Protein AF-A0A833G2L9-F1 (afdb_monomer)

Foldseek 3Di:
DLVDLEDEDDQVCVLQCDPVDPSLVCLLVVCPPRNYYHYDHPFPQLQPVVVLQSVCSSRVVDHSVLVQAQFFDQDPVDRRRTDGDPVCPVVNLLSSLLPDAQDQAVVLQPDDRVLFDWAAEAEAEAADEFPQVCLAADPVRHRDPGNAQQPDPVSQVVRCVRCLVVLLVVVVVVCVVDVQAAEEEEDDDVVNVVSCPVSDPQEAEADDPDDPVVNVVSLVCQLVVVGRYYYYYLVPQLPDGARQPRHQEYEYSEADQCLPSVVSNNCNNGGGNRPDHHYYYHYYYPSCVVVVVNSVVSVVSRVVVSVVSSVVCNVQPSDSVSSVVVLVVLAWDDWDWDDDPPDIDIDTLQLVVLVPAAFQQDQEAEDEQDQACPDFDDSHCLTLNVAPDVVRSLVSCVSRLLSVNRNHHPPHDYHYDYDWDWDACVVVVNNHIDIRPSVVVVVVSNVVSPDDDDDDDDDPDPVVVVVVVVVVADVVNVVD

Solvent-accessible surface area (backbone atoms only — not comparable to full-atom values): 28029 Å² total; per-residue (Å²): 102,84,91,48,71,62,52,72,37,73,65,44,68,72,40,60,58,38,90,81,30,70,62,32,48,50,49,49,69,56,51,62,90,53,85,36,70,46,79,40,66,98,68,81,53,65,84,34,66,65,45,56,32,44,49,32,37,67,63,69,75,43,52,48,71,58,50,42,67,75,35,32,49,85,39,91,88,45,79,81,57,75,42,65,35,83,90,34,45,66,58,50,52,51,55,46,56,71,80,49,85,64,80,88,49,48,52,44,78,76,40,78,48,84,66,57,63,66,51,64,76,46,81,46,80,44,80,38,83,61,89,45,92,73,28,50,56,50,100,85,67,50,73,41,89,54,53,76,59,51,87,45,75,69,48,42,56,50,47,55,61,74,42,39,68,60,37,50,53,51,50,50,57,61,49,63,76,50,80,85,60,28,34,40,41,35,35,90,50,68,70,50,47,54,52,47,55,72,73,36,86,83,51,44,76,50,67,89,89,53,59,65,70,60,45,52,48,55,52,51,34,36,44,71,55,76,36,50,36,39,33,34,30,36,90,70,60,26,60,95,55,70,38,36,85,60,24,41,37,37,37,29,56,55,76,69,90,59,59,68,38,53,55,34,36,52,51,26,33,60,45,69,72,26,90,55,64,30,39,38,40,39,26,40,44,56,54,41,53,66,50,51,53,54,46,53,55,47,49,54,41,36,53,52,50,53,52,50,47,30,50,51,34,59,74,47,52,88,50,64,70,55,47,54,54,53,63,55,69,53,53,74,61,83,73,44,77,50,76,58,99,89,49,75,48,74,50,56,52,67,48,65,53,44,66,72,52,58,68,52,67,37,73,65,48,78,46,70,64,68,65,26,63,77,47,72,92,56,93,34,70,79,32,62,21,70,32,93,39,63,68,53,24,54,59,58,44,62,66,36,52,55,36,56,53,46,24,36,27,89,95,52,54,74,48,73,50,71,62,65,40,81,41,54,14,85,79,72,74,71,76,48,72,45,74,45,63,46,46,60,52,50,52,52,52,46,42,76,63,72,46,82,89,86,80,86,84,86,78,87,70,58,61,67,67,50,49,68,59,52,75,77,54,54,72,78,60,75,74,107

Radius of gyration: 30.36 Å; Cα contacts (8 Å, |Δi|>4): 658; chains: 1; bounding box: 76×65×79 Å

Nearest PDB structures (foldseek):
  7zb5-assembly1_H  TM=6.582E-01  e=2.485E-09  Thermochaetoides thermophila
  7zb5-assembly1_E  TM=6.388E-01  e=1.169E-09  Thermochaetoides thermophila
  9bz0-assembly1_b  TM=6.269E-01  e=2.295E-07  Homo sapiens
  5gn1-assembly3_C  TM=7.277E-01  e=4.175E-06  Saccharomyces cerevisiae S288C
  8qz0-assembly1_M  TM=3.999E-01  e=4.604E-07  Saccharomyces cerevisiae S288C

Secondary structure (DSSP, 8-state):
-TTSSEEEESSGGGGTTGGGSHHHHHHHHHHTT-SEEEE--S---TT-HHHHHHHHHHTTS--HHHHHHHHEE--SS-TT--EE-GGGHHHHHHHHHHH----SSGGGGTS--TTTPPPPEEEEEEEE----TT--B-TTSPBPSSPPP--SHHHHHHHHHHTHHHHHHHHHHHHHT-TT--EEEE-SSHHHHHHHHHHSTT-EEE-TTS-HHHHHHHHHHHHTTS-SEEEE-HHHHSSS---TTT--EEEESS--S-HHHHHHHHTTTSSTT--S-EEEEEEEEGGGHHHHHHHHHHHHHHHHHHHHHHHHHHHH-S-HHHHHHHHHTT-S---EEEEETTEEEEES-HHHHHHHSPTT-EEEEEEE---GGG---SSSTT-TTS-SSHHHHHHHHTTTHHHHHHHEEEEEEEEEE---EEEPHHHHSSSS-EEE-HHHHHHHHHHHTTPPP---------HHHHHHHHTT--HHHHT-

pLDDT: mean 81.95, std 14.82, range [42.62, 98.31]

Sequence (480 aa):
PMLFSAASLDEASCLRGFGGTKTFREFMRRFDGMRYKFVATATPSPNEYIELLAYSAFLEVMDVGQAKTRFFRRNSEKADQLTIHPHKEHEFWLWMASWAIFVQRPSDLGYPDDGYDLPPLIVNWHEVPSDHAQAGADRSGQARLFKNAAIGVTDAAREKRASLDQRIARMMEIRAEDPAAHRILWHDLEAEREAIEAAVPGVKAIWGSQDLDERERRVIDFSNGRTAELAAKPVIAGSGCNFQRHCWWEIFLGIGFKFNDFIQAIHRTYRFLQPHQVRIDLIYSEAERDIRRRLEEKWRRHDELAARMSAIIREYGLAEAAKAGALHRSIGVARQEVAGERFTLVNNDCVEETRGMADNSVDLIVTSIPFSTQYEYTPSYNDFGHTDDDGHFFAQLDFLTPELVRVLKPGRIAAVHCKDRIVPGGMTGLGFQTVSPFGDRTKAHCMRHGLAYLGTKFIITDVVRENNQTYRLGWTEQCK

Mean predicted aligned error: 14.29 Å

Structure (mmCIF, N/CA/C/O backbone):
data_AF-A0A833G2L9-F1
#
_entry.id   AF-A0A833G2L9-F1
#
loop_
_atom_site.group_PDB
_atom_site.id
_atom_site.type_symbol
_atom_site.label_atom_id
_atom_site.label_alt_id
_atom_site.label_comp_id
_atom_site.label_asym_id
_atom_site.label_entity_id
_atom_site.label_seq_id
_atom_site.pdbx_PDB_ins_code
_atom_site.Cartn_x
_atom_site.Cartn_y
_atom_site.Cartn_z
_atom_site.occupancy
_atom_site.B_iso_or_equiv
_atom_site.auth_seq_id
_atom_site.auth_comp_id
_atom_site.auth_asym_id
_atom_site.auth_atom_id
_atom_site.pdbx_PDB_model_num
ATOM 1 N N . PRO A 1 1 ? 8.551 -26.112 3.361 1.00 71.75 1 PRO A N 1
ATOM 2 C CA . PRO A 1 1 ? 7.636 -25.485 2.371 1.00 71.75 1 PRO A CA 1
ATOM 3 C C . PRO A 1 1 ? 7.766 -26.085 0.977 1.00 71.75 1 PRO A C 1
ATOM 5 O O . PRO A 1 1 ? 6.749 -26.421 0.403 1.00 71.75 1 PRO A O 1
ATOM 8 N N . MET A 1 2 ? 8.992 -26.324 0.499 1.00 80.00 2 MET A N 1
ATOM 9 C CA . MET A 1 2 ? 9.252 -26.905 -0.833 1.00 80.00 2 MET A CA 1
ATOM 10 C C . MET A 1 2 ? 8.692 -28.321 -1.073 1.00 80.00 2 MET A C 1
ATOM 12 O O . MET A 1 2 ? 8.735 -28.812 -2.192 1.00 80.00 2 MET A O 1
ATOM 16 N N . LEU A 1 3 ? 8.156 -28.981 -0.039 1.00 86.31 3 LEU A N 1
ATOM 17 C CA . LEU A 1 3 ? 7.388 -30.226 -0.176 1.00 86.31 3 LEU A CA 1
ATOM 18 C C . LEU A 1 3 ? 5.947 -29.985 -0.668 1.00 86.31 3 LEU A C 1
ATOM 20 O O . LEU A 1 3 ? 5.269 -30.931 -1.052 1.00 86.31 3 LEU A O 1
ATOM 24 N N . PHE A 1 4 ? 5.471 -28.738 -0.630 1.00 88.69 4 PHE A N 1
ATOM 25 C CA . PHE A 1 4 ? 4.152 -28.323 -1.094 1.00 88.69 4 PHE A CA 1
ATOM 26 C C . PHE A 1 4 ? 4.266 -27.644 -2.459 1.00 88.69 4 PHE A C 1
ATOM 28 O O . PHE A 1 4 ? 5.227 -26.926 -2.730 1.00 88.69 4 PHE A O 1
ATOM 35 N N . SER A 1 5 ? 3.258 -27.835 -3.310 1.00 89.62 5 SER A N 1
ATOM 36 C CA . SER A 1 5 ? 3.203 -27.192 -4.629 1.00 89.62 5 SER A CA 1
ATOM 37 C C . SER A 1 5 ? 2.731 -25.738 -4.574 1.00 89.62 5 SER A C 1
ATOM 39 O O . SER A 1 5 ? 2.972 -24.997 -5.524 1.00 89.62 5 SER A O 1
ATOM 41 N N . ALA A 1 6 ? 2.052 -25.340 -3.494 1.00 92.38 6 ALA A N 1
ATOM 42 C CA . ALA A 1 6 ? 1.470 -24.015 -3.341 1.00 92.38 6 ALA A CA 1
ATOM 43 C C . ALA A 1 6 ? 1.533 -23.516 -1.891 1.00 92.38 6 ALA A C 1
ATOM 45 O O . ALA A 1 6 ? 1.478 -24.319 -0.956 1.00 92.38 6 ALA A O 1
ATOM 46 N N . ALA A 1 7 ? 1.549 -22.195 -1.710 1.00 91.69 7 ALA A N 1
ATOM 47 C CA . ALA A 1 7 ? 1.138 -21.565 -0.456 1.00 91.69 7 ALA A CA 1
ATOM 48 C C . ALA A 1 7 ? 0.168 -20.416 -0.713 1.00 91.69 7 ALA A C 1
ATOM 50 O O . ALA A 1 7 ? 0.269 -19.709 -1.714 1.00 91.69 7 ALA A O 1
ATOM 51 N N . SER A 1 8 ? -0.743 -20.224 0.234 1.00 91.12 8 SER A N 1
ATOM 52 C CA . SER A 1 8 ? -1.696 -19.123 0.245 1.00 91.12 8 SER A CA 1
ATOM 53 C C . SER A 1 8 ? -1.577 -18.384 1.566 1.00 91.12 8 SER A C 1
ATOM 55 O O . SER A 1 8 ? -1.609 -19.011 2.625 1.00 91.12 8 SER A O 1
ATOM 57 N N . LEU A 1 9 ? -1.421 -17.065 1.500 1.00 88.25 9 LEU A N 1
ATOM 58 C CA . LEU A 1 9 ? -1.454 -16.184 2.658 1.00 88.25 9 LEU A CA 1
ATOM 59 C C . LEU A 1 9 ? -2.812 -15.504 2.709 1.00 88.25 9 LEU A C 1
ATOM 61 O O . LEU A 1 9 ? -3.110 -14.666 1.861 1.00 88.25 9 LEU A O 1
ATOM 65 N N . ASP A 1 10 ? -3.612 -15.879 3.700 1.00 82.88 10 ASP A N 1
ATOM 66 C CA . ASP A 1 10 ? -4.803 -15.125 4.071 1.00 82.88 10 ASP A CA 1
ATOM 67 C C . ASP A 1 10 ? -4.411 -14.001 5.041 1.00 82.88 10 ASP A C 1
ATOM 69 O O . ASP A 1 10 ? -3.524 -14.183 5.878 1.00 82.88 10 ASP A O 1
ATOM 73 N N . GLU A 1 11 ? -5.011 -12.824 4.880 1.00 76.62 11 GLU A N 1
ATOM 74 C CA . GLU A 1 11 ? -4.634 -11.579 5.565 1.00 76.62 11 GLU A CA 1
ATOM 75 C C . GLU A 1 11 ? -3.113 -11.301 5.585 1.00 76.62 11 GLU A C 1
ATOM 77 O O . GLU A 1 11 ? -2.487 -11.123 6.636 1.00 76.62 11 GLU A O 1
ATOM 82 N N . ALA A 1 12 ? -2.501 -11.179 4.402 1.00 77.69 12 ALA A N 1
ATOM 83 C CA . ALA A 1 12 ? -1.048 -11.016 4.229 1.00 77.69 12 ALA A CA 1
ATOM 84 C C . ALA A 1 12 ? -0.423 -9.713 4.789 1.00 77.69 12 ALA A C 1
ATOM 86 O O . ALA A 1 12 ? 0.761 -9.441 4.576 1.00 77.69 12 ALA A O 1
ATOM 87 N N . SER A 1 13 ? -1.169 -8.950 5.592 1.00 72.81 13 SER A N 1
ATOM 88 C CA . SER A 1 13 ? -0.695 -7.801 6.374 1.00 72.81 13 SER A CA 1
ATOM 89 C C . SER A 1 13 ? 0.548 -8.103 7.231 1.00 72.81 13 SER A C 1
ATOM 91 O O . SER A 1 13 ? 1.318 -7.200 7.565 1.00 72.81 13 SER A O 1
ATOM 93 N N . CYS A 1 14 ? 0.810 -9.379 7.539 1.00 74.44 14 CYS A N 1
ATOM 94 C CA . CYS A 1 14 ? 2.028 -9.830 8.214 1.00 74.44 14 CYS A CA 1
ATOM 95 C C . CYS A 1 14 ? 3.326 -9.533 7.432 1.00 74.44 14 CYS A C 1
ATOM 97 O O . CYS A 1 14 ? 4.407 -9.523 8.027 1.00 74.44 14 CYS A O 1
ATOM 99 N N . LEU A 1 15 ? 3.235 -9.244 6.127 1.00 76.62 15 LEU A N 1
ATOM 100 C CA . LEU A 1 15 ? 4.363 -8.867 5.271 1.00 76.62 15 LEU A CA 1
ATOM 101 C C . LEU A 1 15 ? 4.666 -7.352 5.270 1.00 76.62 15 LEU A C 1
ATOM 103 O O . LEU A 1 15 ? 5.704 -6.948 4.745 1.00 76.62 15 LEU A O 1
ATOM 107 N N . ARG A 1 16 ? 3.836 -6.510 5.910 1.00 70.00 16 ARG A N 1
ATOM 108 C CA . ARG A 1 16 ? 3.966 -5.032 5.908 1.00 70.00 16 ARG A CA 1
ATOM 109 C C . ARG A 1 16 ? 5.284 -4.501 6.464 1.00 70.00 16 ARG A C 1
ATOM 111 O O . ARG A 1 16 ? 5.739 -3.430 6.081 1.00 70.00 16 ARG A O 1
ATOM 118 N N . GLY A 1 17 ? 5.913 -5.235 7.381 1.00 60.88 17 GLY A N 1
ATOM 119 C CA . GLY A 1 17 ? 7.101 -4.761 8.091 1.00 60.88 17 GLY A CA 1
ATOM 120 C C . GLY A 1 17 ? 8.400 -4.744 7.276 1.00 60.88 17 GLY A C 1
ATOM 121 O O . GLY A 1 17 ? 9.439 -4.350 7.810 1.00 60.88 17 GLY A O 1
ATOM 122 N N . PHE A 1 18 ? 8.351 -5.186 6.013 1.00 65.56 18 PHE A N 1
ATOM 123 C CA . PHE A 1 18 ? 9.480 -5.242 5.084 1.00 65.56 18 PHE A CA 1
ATOM 124 C C . PHE A 1 18 ? 10.721 -5.941 5.682 1.00 65.56 18 PHE A C 1
ATOM 126 O O . PHE A 1 18 ? 10.641 -6.607 6.719 1.00 65.56 18 PHE A O 1
ATOM 133 N N . GLY A 1 19 ? 11.896 -5.789 5.062 1.00 57.88 19 GLY A N 1
ATOM 134 C CA . GLY A 1 19 ? 13.183 -6.324 5.538 1.00 57.88 19 GLY A CA 1
ATOM 135 C C . GLY A 1 19 ? 13.546 -6.014 7.005 1.00 57.88 19 GLY A C 1
ATOM 136 O O . GLY A 1 19 ? 14.477 -6.621 7.534 1.00 57.88 19 GLY A O 1
ATOM 137 N N . GLY A 1 20 ? 12.801 -5.131 7.684 1.00 60.09 20 GLY A N 1
ATOM 138 C CA . GLY A 1 20 ? 12.908 -4.867 9.120 1.00 60.09 20 GLY A CA 1
ATOM 139 C C . GLY A 1 20 ? 12.300 -5.951 10.022 1.00 60.09 20 GLY A C 1
ATOM 140 O O . GLY A 1 20 ? 12.706 -6.073 11.177 1.00 60.09 20 GLY A O 1
ATOM 141 N N . THR A 1 21 ? 11.382 -6.790 9.526 1.00 72.12 21 THR A N 1
ATOM 142 C CA . THR A 1 21 ? 10.769 -7.860 10.336 1.00 72.12 21 THR A CA 1
ATOM 143 C C . THR A 1 21 ? 11.387 -9.229 10.079 1.00 72.12 21 THR A C 1
ATOM 145 O O . THR A 1 21 ? 11.817 -9.567 8.975 1.00 72.12 21 THR A O 1
ATOM 148 N N . LYS A 1 22 ? 11.437 -10.056 11.132 1.00 77.56 22 LYS A N 1
ATOM 149 C CA . LYS A 1 22 ? 11.854 -11.462 11.018 1.00 77.56 22 LYS A CA 1
ATOM 150 C C . LYS A 1 22 ? 10.882 -12.248 10.134 1.00 77.56 22 LYS A C 1
ATOM 152 O O . LYS A 1 22 ? 11.335 -13.055 9.332 1.00 77.56 22 LYS A O 1
ATOM 157 N N . THR A 1 23 ? 9.580 -11.981 10.261 1.00 80.31 23 THR A N 1
ATOM 158 C CA . THR A 1 23 ? 8.520 -12.639 9.485 1.00 80.31 23 THR A CA 1
ATOM 159 C C . THR A 1 23 ? 8.728 -12.448 7.991 1.00 80.31 23 THR A C 1
ATOM 161 O O . THR A 1 23 ? 8.872 -13.438 7.286 1.00 80.31 23 THR A O 1
ATOM 164 N N . PHE A 1 24 ? 8.854 -11.205 7.520 1.00 81.25 24 PHE A N 1
ATOM 165 C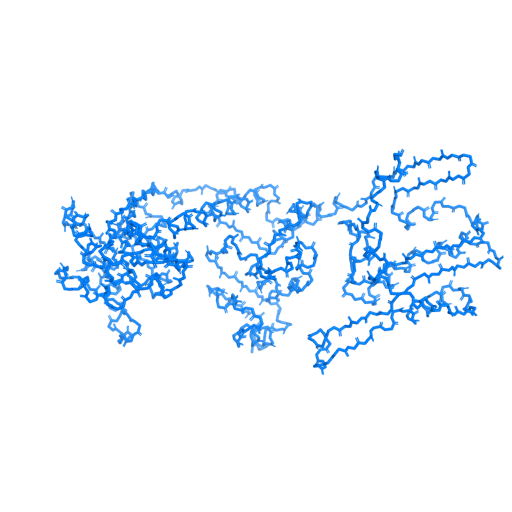 CA . PHE A 1 24 ? 9.081 -10.927 6.103 1.00 81.25 24 PHE A CA 1
ATOM 166 C C . PHE A 1 24 ? 10.326 -11.650 5.565 1.00 81.25 24 PHE A C 1
ATOM 168 O O . PHE A 1 24 ? 10.237 -12.384 4.585 1.00 81.25 24 PHE A O 1
ATOM 175 N N . ARG A 1 25 ? 11.474 -11.515 6.248 1.00 79.25 25 ARG A N 1
ATOM 176 C CA . ARG A 1 25 ? 12.738 -12.146 5.821 1.00 79.25 25 ARG A CA 1
ATOM 177 C C . ARG A 1 25 ? 12.657 -13.671 5.775 1.00 79.25 25 ARG A C 1
ATOM 179 O O . ARG A 1 25 ? 13.150 -14.280 4.831 1.00 79.25 25 ARG A O 1
ATOM 186 N N . GLU A 1 26 ? 12.033 -14.292 6.775 1.00 86.06 26 GLU A N 1
ATOM 187 C CA . GLU A 1 26 ? 11.851 -15.745 6.788 1.00 86.06 26 GLU A CA 1
ATOM 188 C C . GLU A 1 26 ? 10.876 -16.211 5.707 1.00 86.06 26 GLU A C 1
ATOM 190 O O . GLU A 1 26 ? 11.109 -17.266 5.125 1.00 86.06 26 GLU A O 1
ATOM 195 N N . PHE A 1 27 ? 9.821 -15.449 5.412 1.00 87.19 27 PHE A N 1
ATOM 196 C CA . PHE A 1 27 ? 8.880 -15.794 4.348 1.00 87.19 27 PHE A CA 1
ATOM 197 C C . PHE A 1 27 ? 9.545 -15.705 2.973 1.00 87.19 27 PHE A C 1
ATOM 199 O O . PHE A 1 27 ? 9.481 -16.686 2.238 1.00 87.19 27 PHE A O 1
ATOM 206 N N . MET A 1 28 ? 10.260 -14.613 2.666 1.00 85.56 28 MET A N 1
ATOM 207 C CA . MET A 1 28 ? 11.010 -14.507 1.404 1.00 85.56 28 MET A CA 1
ATOM 208 C C . MET A 1 28 ? 11.967 -15.692 1.245 1.00 85.56 28 MET A C 1
ATOM 210 O O . MET A 1 28 ? 11.914 -16.403 0.254 1.00 85.56 28 MET A O 1
ATOM 214 N N . ARG A 1 29 ? 12.771 -15.987 2.276 1.00 85.19 29 ARG A N 1
ATOM 215 C CA . ARG A 1 29 ? 13.770 -17.065 2.233 1.00 85.19 29 ARG A CA 1
ATOM 216 C C . ARG A 1 29 ? 13.165 -18.466 2.106 1.00 85.19 29 ARG A C 1
ATOM 218 O O . ARG A 1 29 ? 13.769 -19.345 1.505 1.00 85.19 29 ARG A O 1
ATOM 225 N N . ARG A 1 30 ? 12.037 -18.737 2.770 1.00 88.25 30 ARG A N 1
ATOM 226 C CA . ARG A 1 30 ? 11.470 -20.095 2.863 1.00 88.25 30 ARG A CA 1
ATOM 227 C C . ARG A 1 30 ? 10.558 -20.469 1.702 1.00 88.25 30 ARG A C 1
ATOM 229 O O . ARG A 1 30 ? 10.327 -21.665 1.515 1.00 88.25 30 ARG A O 1
ATOM 236 N N . PHE A 1 31 ? 9.992 -19.476 1.025 1.00 88.69 31 PHE A N 1
ATOM 237 C CA . PHE A 1 31 ? 9.064 -19.658 -0.088 1.00 88.69 31 PHE A CA 1
ATOM 238 C C . PHE A 1 31 ? 9.682 -19.288 -1.444 1.00 88.69 31 PHE A C 1
ATOM 240 O O . PHE A 1 31 ? 8.983 -19.360 -2.452 1.00 88.69 31 PHE A O 1
ATOM 247 N N . ASP A 1 32 ? 10.969 -18.934 -1.460 1.00 87.75 32 ASP A N 1
ATOM 248 C CA . ASP A 1 32 ? 11.767 -18.725 -2.668 1.00 87.75 32 ASP A CA 1
ATOM 249 C C . ASP A 1 32 ? 11.702 -19.944 -3.608 1.00 87.75 32 ASP A C 1
ATOM 251 O O . ASP A 1 32 ? 11.861 -21.090 -3.170 1.00 87.75 32 ASP A O 1
ATOM 255 N N . GLY A 1 33 ? 11.408 -19.708 -4.886 1.00 83.50 33 GLY A N 1
ATOM 256 C CA . GLY A 1 33 ? 11.298 -20.724 -5.935 1.00 83.50 33 GLY A CA 1
ATOM 257 C C . GLY A 1 33 ? 10.054 -21.621 -5.860 1.00 83.50 33 GLY A C 1
ATOM 258 O O . GLY A 1 33 ? 9.957 -22.614 -6.587 1.00 83.50 33 GLY A O 1
ATOM 259 N N . MET A 1 34 ? 9.092 -21.330 -4.980 1.00 89.38 34 MET A N 1
ATOM 260 C CA . MET A 1 34 ? 7.842 -22.093 -4.913 1.00 89.38 34 MET A CA 1
ATOM 261 C C . MET A 1 34 ? 6.918 -21.751 -6.089 1.00 89.38 34 MET A C 1
ATOM 263 O O . MET A 1 34 ? 6.580 -20.592 -6.308 1.00 89.38 34 MET A O 1
ATOM 267 N N . ARG A 1 35 ? 6.438 -22.788 -6.789 1.00 86.38 35 ARG A N 1
ATOM 268 C CA . ARG A 1 35 ? 5.705 -22.661 -8.060 1.00 86.38 35 ARG A CA 1
ATOM 269 C C . ARG A 1 35 ? 4.414 -21.841 -7.988 1.00 86.38 35 ARG A C 1
ATOM 271 O O . ARG A 1 35 ? 4.134 -21.098 -8.920 1.00 86.38 35 ARG A O 1
ATOM 278 N N . TYR A 1 36 ? 3.607 -22.014 -6.941 1.00 90.62 36 TYR A N 1
ATOM 279 C CA . TYR A 1 36 ? 2.330 -21.310 -6.805 1.00 90.62 36 TYR A CA 1
ATOM 280 C C . TYR A 1 36 ? 2.261 -20.557 -5.480 1.00 90.62 36 TYR A C 1
ATOM 282 O O . TYR A 1 36 ? 2.419 -21.139 -4.404 1.00 90.62 36 TYR A O 1
ATOM 290 N N . LYS A 1 37 ? 1.997 -19.255 -5.557 1.00 92.38 37 LYS A N 1
ATOM 291 C CA . LYS A 1 37 ? 1.889 -18.369 -4.400 1.00 92.38 37 LYS A CA 1
ATOM 292 C C . LYS A 1 37 ? 0.643 -17.520 -4.538 1.00 92.38 37 LYS A C 1
ATOM 294 O O . LYS A 1 37 ? 0.435 -16.896 -5.572 1.00 92.38 37 LYS A O 1
ATOM 299 N N . PHE A 1 38 ? -0.154 -17.484 -3.483 1.00 91.12 38 PHE A N 1
ATOM 300 C CA . PHE A 1 38 ? -1.363 -16.679 -3.423 1.00 91.12 38 PHE A CA 1
ATOM 301 C C . PHE A 1 38 ? -1.295 -15.746 -2.224 1.00 91.12 38 PHE A C 1
ATOM 303 O O . PHE A 1 38 ? -0.855 -16.128 -1.137 1.00 91.12 38 PHE A O 1
ATOM 310 N N . VAL A 1 39 ? -1.726 -14.511 -2.440 1.00 88.88 39 VAL A N 1
ATOM 311 C CA . VAL A 1 39 ? -1.800 -13.469 -1.423 1.00 88.88 39 VAL A CA 1
ATOM 312 C C . VAL A 1 39 ? -3.213 -12.912 -1.452 1.00 88.88 39 VAL A C 1
ATOM 314 O O . VAL A 1 39 ? -3.643 -12.378 -2.471 1.00 88.88 39 VAL A O 1
ATOM 317 N N . ALA A 1 40 ? -3.922 -13.037 -0.335 1.00 86.31 40 ALA A N 1
ATOM 318 C CA . ALA A 1 40 ? -5.209 -12.404 -0.116 1.00 86.31 40 ALA A CA 1
ATOM 319 C C . ALA A 1 40 ? -5.054 -11.299 0.937 1.00 86.31 40 ALA A C 1
ATOM 321 O O . ALA A 1 40 ? -4.501 -11.500 2.022 1.00 86.31 40 ALA A O 1
ATOM 322 N N . THR A 1 41 ? -5.531 -10.102 0.603 1.00 78.00 41 THR A N 1
ATOM 323 C CA . THR A 1 41 ? -5.599 -8.971 1.528 1.00 78.00 41 THR A CA 1
ATOM 324 C C . THR A 1 41 ? -6.881 -8.194 1.273 1.00 78.00 41 THR A C 1
ATOM 326 O O . THR A 1 41 ? -7.243 -7.936 0.127 1.00 78.00 41 THR A O 1
ATOM 329 N N . ALA A 1 42 ? -7.587 -7.841 2.346 1.00 65.00 42 ALA A N 1
ATOM 330 C CA . ALA A 1 42 ? -8.829 -7.081 2.254 1.00 65.00 42 ALA A CA 1
ATOM 331 C C . ALA A 1 42 ? -8.581 -5.590 1.968 1.00 65.00 42 ALA A C 1
ATOM 333 O O . ALA A 1 42 ? -9.463 -4.900 1.466 1.00 65.00 42 ALA A O 1
ATOM 334 N N . THR A 1 43 ? -7.393 -5.081 2.305 1.00 59.66 43 THR A N 1
ATOM 335 C CA . THR A 1 43 ? -7.112 -3.644 2.343 1.00 59.66 43 THR A CA 1
ATOM 336 C C . THR A 1 43 ? -5.638 -3.366 2.058 1.00 59.66 43 THR A C 1
ATOM 338 O O . THR A 1 43 ? -4.835 -3.279 2.989 1.00 59.66 43 THR A O 1
ATOM 341 N N . PRO A 1 44 ? -5.246 -3.169 0.789 1.00 58.91 44 PRO A N 1
ATOM 342 C CA . PRO A 1 44 ? -4.003 -2.472 0.514 1.00 58.91 44 PRO A CA 1
ATOM 343 C C . PRO A 1 44 ? -4.193 -1.029 0.984 1.00 58.91 44 PRO A C 1
ATOM 345 O O . PRO A 1 44 ? -5.051 -0.292 0.489 1.00 58.91 44 PRO A O 1
ATOM 348 N N . SER A 1 45 ? -3.460 -0.649 2.027 1.00 54.16 45 SER A N 1
ATOM 349 C CA . SER A 1 45 ? -3.557 0.694 2.590 1.00 54.16 45 SER A CA 1
ATOM 350 C C . SER A 1 45 ? -3.139 1.712 1.518 1.00 54.16 45 SER A C 1
ATOM 352 O O . SER A 1 45 ? -2.093 1.552 0.887 1.00 54.16 45 SER A O 1
ATOM 354 N N . PRO A 1 46 ? -3.903 2.792 1.293 1.00 45.59 46 PRO A N 1
ATOM 355 C CA . PRO A 1 46 ? -3.675 3.713 0.176 1.00 45.59 46 PRO A CA 1
ATOM 356 C C . PRO A 1 46 ? -2.366 4.516 0.237 1.00 45.59 46 PRO A C 1
ATOM 358 O O . PRO A 1 46 ? -2.000 5.177 -0.730 1.00 45.59 46 PRO A O 1
ATOM 361 N N . ASN A 1 47 ? -1.650 4.474 1.364 1.00 52.59 47 ASN A N 1
ATOM 362 C CA . ASN A 1 47 ? -0.319 5.073 1.511 1.00 52.59 47 ASN A CA 1
ATOM 363 C C . ASN A 1 47 ? 0.802 4.031 1.595 1.00 52.59 47 ASN A C 1
ATOM 365 O O . ASN A 1 47 ? 1.952 4.387 1.841 1.00 52.59 47 ASN A O 1
ATOM 369 N N . GLU A 1 48 ? 0.481 2.755 1.406 1.00 64.81 48 GLU A N 1
ATOM 370 C CA . GLU A 1 48 ? 1.424 1.649 1.504 1.00 64.81 48 GLU A CA 1
ATOM 371 C C . GLU A 1 48 ? 1.627 1.018 0.129 1.00 64.81 48 GLU A C 1
ATOM 373 O O . GLU A 1 48 ? 1.500 -0.186 -0.050 1.00 64.81 48 GLU A O 1
ATOM 378 N N . TYR A 1 49 ? 2.052 1.817 -0.857 1.00 78.69 49 TYR A N 1
ATOM 379 C CA . TYR A 1 49 ? 2.663 1.247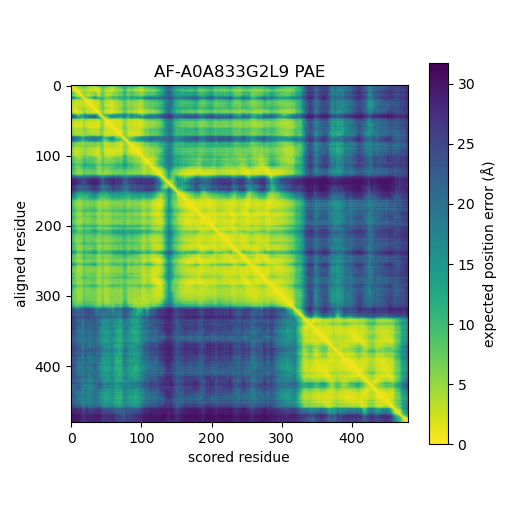 -2.064 1.00 78.69 49 TYR A CA 1
ATOM 380 C C . TYR A 1 49 ? 3.761 0.239 -1.696 1.00 78.69 49 TYR A C 1
ATOM 382 O O . TYR A 1 49 ? 3.917 -0.771 -2.364 1.00 78.69 49 TYR A O 1
ATOM 390 N N . ILE A 1 50 ? 4.455 0.460 -0.573 1.00 76.94 50 ILE A N 1
ATOM 391 C CA . ILE A 1 50 ? 5.413 -0.484 0.015 1.00 76.94 50 ILE A CA 1
ATOM 392 C C . ILE A 1 50 ? 4.792 -1.861 0.270 1.00 76.94 50 ILE A C 1
ATOM 394 O O . ILE A 1 50 ? 5.455 -2.863 0.031 1.00 76.94 50 ILE A O 1
ATOM 398 N N . GLU A 1 51 ? 3.549 -1.926 0.743 1.00 78.50 51 GLU A N 1
ATOM 399 C CA . GLU A 1 51 ? 2.834 -3.181 0.980 1.00 78.50 51 GLU A CA 1
ATOM 400 C C . GLU A 1 51 ? 2.555 -3.902 -0.349 1.00 78.50 51 GLU A C 1
ATOM 402 O O . GLU A 1 51 ? 2.824 -5.095 -0.462 1.00 78.50 51 GLU A O 1
ATOM 407 N N . LEU A 1 52 ? 2.141 -3.172 -1.391 1.00 82.50 52 LEU A N 1
ATOM 408 C CA . LEU A 1 52 ? 1.991 -3.733 -2.741 1.00 82.50 52 LEU A CA 1
ATOM 409 C C . LEU A 1 52 ? 3.319 -4.278 -3.286 1.00 82.50 52 LEU A C 1
ATOM 411 O O . LEU A 1 52 ? 3.351 -5.370 -3.849 1.00 82.50 52 LEU A O 1
ATOM 415 N N . LEU A 1 53 ? 4.424 -3.558 -3.068 1.00 84.62 53 LEU A N 1
ATOM 416 C CA . LEU A 1 53 ? 5.757 -4.023 -3.456 1.00 84.62 53 LEU A CA 1
ATOM 417 C C . LEU A 1 53 ? 6.201 -5.244 -2.637 1.00 84.62 53 LEU A C 1
ATOM 419 O O . LEU A 1 53 ? 6.836 -6.154 -3.159 1.00 84.62 53 LEU A O 1
ATOM 423 N N . ALA A 1 54 ? 5.859 -5.304 -1.350 1.00 83.44 54 ALA A N 1
ATOM 424 C CA . ALA A 1 54 ? 6.133 -6.472 -0.519 1.00 83.44 54 ALA A CA 1
ATOM 425 C C . ALA A 1 54 ? 5.404 -7.718 -1.051 1.00 83.44 54 ALA A C 1
ATOM 427 O O . ALA A 1 54 ? 5.977 -8.809 -1.054 1.00 83.44 54 ALA A O 1
ATOM 428 N N . TYR A 1 55 ? 4.173 -7.553 -1.544 1.00 87.12 55 TYR A N 1
ATOM 429 C CA . TYR A 1 55 ? 3.433 -8.624 -2.207 1.00 87.12 55 TYR A CA 1
ATOM 430 C C . TYR A 1 55 ? 4.061 -9.020 -3.542 1.00 87.12 55 TYR A C 1
ATOM 432 O O . TYR A 1 55 ? 4.246 -10.215 -3.766 1.00 87.12 55 TYR A O 1
ATOM 440 N N . SER A 1 56 ? 4.471 -8.063 -4.385 1.00 87.31 56 SER A N 1
ATOM 441 C CA . SER A 1 56 ? 5.149 -8.385 -5.650 1.00 87.31 56 SER A CA 1
ATOM 442 C C . SER A 1 56 ? 6.450 -9.156 -5.429 1.00 87.31 56 SER A C 1
ATOM 444 O O . SER A 1 56 ? 6.739 -10.087 -6.178 1.00 87.31 56 SER A O 1
ATOM 446 N N . ALA A 1 57 ? 7.203 -8.816 -4.378 1.00 85.12 57 ALA A N 1
ATOM 447 C CA . ALA A 1 57 ? 8.419 -9.529 -4.005 1.00 85.12 57 ALA A CA 1
ATOM 448 C C . ALA A 1 57 ? 8.122 -10.945 -3.492 1.00 85.12 57 ALA A C 1
ATOM 450 O O . ALA A 1 57 ? 8.770 -11.893 -3.925 1.00 85.12 57 ALA A O 1
ATOM 451 N N . PHE A 1 58 ? 7.112 -11.121 -2.628 1.00 88.62 58 PHE A N 1
ATOM 452 C CA . PHE A 1 58 ? 6.712 -12.459 -2.170 1.00 88.62 58 PHE A CA 1
ATOM 453 C C . PHE A 1 58 ? 6.313 -13.366 -3.334 1.00 88.62 58 PHE A C 1
ATOM 455 O O . PHE A 1 58 ? 6.698 -14.535 -3.372 1.00 88.62 58 PHE A O 1
ATOM 462 N N . LEU A 1 59 ? 5.538 -12.813 -4.269 1.00 89.69 59 LEU A N 1
ATOM 463 C CA . LEU A 1 59 ? 5.052 -13.496 -5.462 1.00 89.69 59 LEU A CA 1
ATOM 464 C C . LEU A 1 59 ? 6.145 -13.714 -6.521 1.00 89.69 59 LEU A C 1
ATOM 466 O O . LEU A 1 59 ? 5.864 -14.375 -7.511 1.00 89.69 59 LEU A O 1
ATOM 470 N N . GLU A 1 60 ? 7.368 -13.207 -6.309 1.00 85.94 60 GLU A N 1
ATOM 471 C CA . GLU A 1 60 ? 8.479 -13.238 -7.278 1.00 85.94 60 GLU A CA 1
ATOM 472 C C . GLU A 1 60 ? 8.141 -12.571 -8.626 1.00 85.94 60 GLU A C 1
ATOM 474 O O . GLU A 1 60 ? 8.682 -12.927 -9.667 1.00 85.94 60 GLU A O 1
ATOM 479 N N . VAL A 1 61 ? 7.262 -11.564 -8.613 1.00 84.56 61 VAL A N 1
ATOM 480 C CA . VAL A 1 61 ? 6.937 -10.767 -9.808 1.00 84.56 61 VAL A CA 1
ATOM 481 C C . VAL A 1 61 ? 7.998 -9.697 -10.062 1.00 84.56 61 VAL A C 1
ATOM 483 O O . VAL A 1 61 ? 8.382 -9.455 -11.202 1.00 84.56 61 VAL A O 1
ATOM 486 N N . MET A 1 62 ? 8.429 -9.005 -9.004 1.00 79.88 62 MET A N 1
ATOM 487 C CA . MET A 1 62 ? 9.467 -7.972 -9.066 1.00 79.88 62 MET A CA 1
ATOM 488 C C . MET A 1 62 ? 10.017 -7.706 -7.665 1.00 79.88 62 MET A C 1
ATOM 490 O O . MET A 1 62 ? 9.238 -7.587 -6.710 1.00 79.88 62 MET A O 1
ATOM 494 N N . ASP A 1 63 ? 11.339 -7.560 -7.552 1.00 77.69 63 ASP A N 1
ATOM 495 C CA . ASP A 1 63 ? 11.975 -7.124 -6.309 1.00 77.69 63 ASP A CA 1
ATOM 496 C C . ASP A 1 63 ? 11.566 -5.687 -5.949 1.00 77.69 63 ASP A C 1
ATOM 498 O O . ASP A 1 63 ? 11.342 -4.823 -6.801 1.00 77.69 63 ASP A O 1
ATOM 502 N N . VAL A 1 64 ? 11.505 -5.396 -4.652 1.00 76.44 64 VAL A N 1
ATOM 503 C CA . VAL A 1 64 ? 11.060 -4.086 -4.165 1.00 76.44 64 VAL A CA 1
ATOM 504 C C . VAL A 1 64 ? 12.035 -2.971 -4.516 1.00 76.44 64 VAL A C 1
ATOM 506 O O . VAL A 1 64 ? 11.595 -1.851 -4.768 1.00 76.44 64 VAL A O 1
ATOM 509 N N . GLY A 1 65 ? 13.343 -3.232 -4.527 1.00 71.12 65 GLY A N 1
ATOM 510 C CA . GLY A 1 65 ? 14.342 -2.252 -4.945 1.00 71.12 65 GLY A CA 1
ATOM 511 C C . GLY A 1 65 ? 14.167 -1.862 -6.411 1.00 71.12 65 GLY A C 1
ATOM 512 O O . GLY A 1 65 ? 14.163 -0.669 -6.734 1.00 71.12 65 GLY A O 1
ATOM 513 N N . GLN A 1 66 ? 13.938 -2.855 -7.272 1.00 69.25 66 GLN A N 1
ATOM 514 C CA . GLN A 1 66 ? 13.657 -2.654 -8.695 1.00 69.25 66 GLN A CA 1
ATOM 515 C C . GLN A 1 66 ? 12.360 -1.856 -8.891 1.00 69.25 66 GLN A C 1
ATOM 517 O O . GLN A 1 66 ? 12.375 -0.801 -9.524 1.00 69.25 66 GLN A O 1
ATOM 522 N N . ALA A 1 67 ? 11.262 -2.267 -8.250 1.00 78.00 67 ALA A N 1
ATOM 523 C CA . ALA A 1 67 ? 9.976 -1.582 -8.371 1.00 78.00 67 ALA A CA 1
ATOM 524 C C . ALA A 1 67 ? 10.005 -0.140 -7.831 1.00 78.00 67 ALA A C 1
ATOM 526 O O . ALA A 1 67 ? 9.418 0.765 -8.430 1.00 78.00 67 ALA A O 1
ATOM 527 N N . LYS A 1 68 ? 10.725 0.106 -6.722 1.00 76.81 68 LYS A N 1
ATOM 528 C CA . LYS A 1 68 ? 10.951 1.461 -6.188 1.00 76.81 68 LYS A CA 1
ATOM 529 C C . LYS A 1 68 ? 11.646 2.354 -7.210 1.00 76.81 68 LYS A C 1
ATOM 531 O O . LYS A 1 68 ? 11.220 3.488 -7.393 1.00 76.81 68 LYS A O 1
ATOM 536 N N . THR A 1 69 ? 12.685 1.838 -7.860 1.00 71.38 69 THR A N 1
ATOM 537 C CA . THR A 1 69 ? 13.483 2.588 -8.838 1.00 71.38 69 THR A CA 1
ATOM 538 C C . THR A 1 69 ? 12.682 2.875 -10.105 1.00 71.38 69 THR A C 1
ATOM 540 O O . THR A 1 69 ? 12.697 4.002 -10.591 1.00 71.38 69 THR A O 1
ATOM 543 N N . ARG A 1 70 ? 11.917 1.888 -10.578 1.00 74.19 70 ARG A N 1
ATOM 544 C CA . ARG A 1 70 ? 11.120 1.975 -11.804 1.00 74.19 70 ARG A CA 1
ATOM 545 C C . ARG A 1 70 ? 9.929 2.930 -11.700 1.00 74.19 70 ARG A C 1
ATOM 547 O O . ARG A 1 70 ? 9.638 3.669 -12.640 1.00 74.19 70 ARG A O 1
ATOM 554 N N . PHE A 1 71 ? 9.200 2.903 -10.579 1.00 77.88 71 PHE A N 1
ATOM 555 C CA . PHE A 1 71 ? 7.897 3.577 -10.482 1.00 77.88 71 PHE A CA 1
ATOM 556 C C . PHE A 1 71 ? 7.864 4.786 -9.545 1.00 77.88 71 PHE A C 1
ATOM 558 O O . PHE A 1 71 ? 6.989 5.638 -9.714 1.00 77.88 71 PHE A O 1
ATOM 565 N N . PHE A 1 72 ? 8.785 4.922 -8.584 1.00 81.94 72 PHE A N 1
ATOM 566 C CA . PHE A 1 72 ? 8.640 5.889 -7.490 1.00 81.94 72 PHE A CA 1
ATOM 567 C C . PHE A 1 72 ? 9.763 6.924 -7.411 1.00 81.94 72 PHE A C 1
ATOM 569 O O . PHE A 1 72 ? 10.949 6.625 -7.515 1.00 81.94 72 PHE A O 1
ATOM 576 N N . ARG A 1 73 ? 9.378 8.168 -7.104 1.00 71.00 73 ARG A N 1
ATOM 577 C CA . ARG A 1 73 ? 10.320 9.254 -6.823 1.00 71.00 73 ARG A CA 1
ATOM 578 C C . ARG A 1 73 ? 11.052 8.992 -5.512 1.00 71.00 73 ARG A C 1
ATOM 580 O O . ARG A 1 73 ? 10.428 8.735 -4.482 1.00 71.00 73 ARG A O 1
ATOM 587 N N . ARG A 1 74 ? 12.374 9.166 -5.522 1.00 63.12 74 ARG A N 1
ATOM 588 C CA . ARG A 1 74 ? 13.186 9.135 -4.303 1.00 63.12 74 ARG A CA 1
ATOM 589 C C . ARG A 1 74 ? 12.909 10.380 -3.460 1.00 63.12 74 ARG A C 1
ATOM 591 O O . ARG A 1 74 ? 13.256 11.488 -3.856 1.00 63.12 74 ARG A O 1
ATOM 598 N N . ASN A 1 75 ? 12.320 10.194 -2.283 1.00 60.66 75 ASN A N 1
ATOM 599 C CA . ASN A 1 75 ? 12.234 11.239 -1.268 1.00 60.66 75 ASN A CA 1
ATOM 600 C C . ASN A 1 75 ? 13.506 11.196 -0.402 1.00 60.66 75 ASN A C 1
ATOM 602 O O . ASN A 1 75 ? 13.782 10.193 0.258 1.00 60.66 75 ASN A O 1
ATOM 606 N N . SER A 1 76 ? 14.305 12.266 -0.440 1.00 45.62 76 SER A N 1
ATOM 607 C CA . SER A 1 76 ? 15.585 12.373 0.274 1.00 45.62 76 SER A CA 1
ATOM 608 C C . SER A 1 76 ? 15.444 12.537 1.790 1.00 45.62 76 SER A C 1
ATOM 610 O O . SER A 1 76 ? 16.398 12.256 2.507 1.00 45.62 76 SER A O 1
ATOM 612 N N . GLU A 1 77 ? 14.276 12.956 2.284 1.00 46.50 77 GLU A N 1
ATOM 613 C CA . GLU A 1 77 ? 14.016 13.176 3.715 1.00 46.50 77 GLU A CA 1
ATOM 614 C C . GLU A 1 77 ? 13.274 12.000 4.365 1.00 46.50 77 GLU A C 1
ATOM 616 O O . GLU A 1 77 ? 13.481 11.703 5.542 1.00 46.50 77 GLU A O 1
ATOM 621 N N . LYS A 1 78 ? 12.410 11.311 3.607 1.00 56.09 78 LYS A N 1
ATOM 622 C CA . LYS A 1 78 ? 11.623 10.159 4.075 1.00 56.09 78 LYS A CA 1
ATOM 623 C C . LYS A 1 78 ? 11.595 9.057 3.021 1.00 56.09 78 LYS A C 1
ATOM 625 O O . LYS A 1 78 ? 10.688 9.011 2.196 1.00 56.09 78 LYS A O 1
ATOM 630 N N . ALA A 1 79 ? 12.566 8.146 3.082 1.00 51.59 79 ALA A N 1
ATOM 631 C CA . ALA A 1 79 ? 12.734 7.055 2.115 1.00 51.59 79 ALA A CA 1
ATOM 632 C C . ALA A 1 79 ? 11.498 6.140 1.953 1.00 51.59 79 ALA A C 1
ATOM 634 O O . ALA A 1 79 ? 11.329 5.525 0.901 1.00 51.59 79 ALA A O 1
ATOM 635 N N . ASP A 1 80 ? 10.626 6.075 2.965 1.00 55.94 80 ASP A N 1
ATOM 636 C CA . ASP A 1 80 ? 9.411 5.250 2.952 1.00 55.94 80 ASP A CA 1
ATOM 637 C C . ASP A 1 80 ? 8.179 5.968 2.371 1.00 55.94 80 ASP A C 1
ATOM 639 O O . ASP A 1 80 ? 7.127 5.359 2.186 1.00 55.94 80 ASP A O 1
ATOM 643 N N . GLN A 1 81 ? 8.284 7.260 2.046 1.00 67.81 81 GLN A N 1
ATOM 644 C CA . GLN A 1 81 ? 7.198 7.994 1.403 1.00 67.81 81 GLN A CA 1
ATOM 645 C C . GLN A 1 81 ? 7.287 7.839 -0.117 1.00 67.81 81 GLN A C 1
ATOM 647 O O . GLN A 1 81 ? 7.884 8.656 -0.820 1.00 67.81 81 GLN A O 1
ATOM 652 N N . LEU A 1 82 ? 6.675 6.769 -0.616 1.00 73.19 82 LEU A N 1
ATOM 653 C CA . LEU A 1 82 ? 6.632 6.449 -2.037 1.00 73.19 82 LEU A CA 1
ATOM 654 C C . LEU A 1 82 ? 5.596 7.311 -2.771 1.00 73.19 82 LEU A C 1
ATOM 656 O O . LEU A 1 82 ? 4.416 7.309 -2.432 1.00 73.19 82 LEU A O 1
ATOM 660 N N . THR A 1 83 ? 6.039 8.040 -3.797 1.00 79.06 83 THR A N 1
ATOM 661 C CA . THR A 1 83 ? 5.165 8.786 -4.720 1.00 79.06 83 THR A CA 1
ATOM 662 C C . THR A 1 83 ? 5.443 8.322 -6.139 1.00 79.06 83 THR A C 1
ATOM 664 O O . THR A 1 83 ? 6.590 8.407 -6.581 1.00 79.06 83 THR A O 1
ATOM 667 N N . ILE A 1 84 ? 4.424 7.821 -6.840 1.00 79.56 84 ILE A N 1
ATOM 668 C CA . ILE A 1 84 ? 4.583 7.345 -8.218 1.00 79.56 84 ILE A CA 1
ATOM 669 C C . ILE A 1 84 ? 5.018 8.518 -9.110 1.00 79.56 84 ILE A C 1
ATOM 671 O O . ILE A 1 84 ? 4.558 9.652 -8.941 1.00 79.56 84 ILE A O 1
ATOM 675 N N . HIS A 1 85 ? 5.922 8.279 -10.060 1.00 71.44 85 HIS A N 1
ATOM 676 C CA . HIS A 1 85 ? 6.220 9.269 -11.091 1.00 71.44 85 HIS A CA 1
ATOM 677 C C . HIS A 1 85 ? 4.947 9.550 -11.911 1.00 71.44 85 HIS A C 1
ATOM 679 O O . HIS A 1 85 ? 4.377 8.606 -12.447 1.00 71.44 85 HIS A O 1
ATOM 685 N N . PRO A 1 86 ? 4.510 10.814 -12.092 1.00 75.69 86 PRO A N 1
ATOM 686 C CA . PRO A 1 86 ? 3.264 11.114 -12.806 1.00 75.69 86 PRO A CA 1
ATOM 687 C C . PRO A 1 86 ? 3.163 10.472 -14.199 1.00 75.69 86 PRO A C 1
ATOM 689 O O . PRO A 1 86 ? 2.101 10.009 -14.590 1.00 75.69 86 PRO A O 1
ATOM 692 N N . HIS A 1 87 ? 4.281 10.369 -14.923 1.00 69.25 87 HIS A N 1
ATOM 693 C CA . HIS A 1 87 ? 4.339 9.728 -16.242 1.00 69.25 87 HIS A CA 1
ATOM 694 C C . HIS A 1 87 ? 4.405 8.187 -16.197 1.00 69.25 87 HIS A C 1
ATOM 696 O O . HIS A 1 87 ? 4.213 7.549 -17.224 1.00 69.25 87 HIS A O 1
ATOM 702 N N . LYS A 1 88 ? 4.680 7.585 -15.032 1.00 70.50 88 LYS A N 1
ATOM 703 C CA . LYS A 1 88 ? 4.704 6.127 -14.802 1.00 70.50 88 LYS A CA 1
ATOM 704 C C . LYS A 1 88 ? 3.416 5.602 -14.197 1.00 70.50 88 LYS A C 1
ATOM 706 O O . LYS A 1 88 ? 3.280 4.401 -14.013 1.00 70.50 88 LYS A O 1
ATOM 711 N N . GLU A 1 89 ? 2.484 6.481 -13.852 1.00 78.94 89 GLU A N 1
ATOM 712 C CA . GLU A 1 89 ? 1.304 6.091 -13.099 1.00 78.94 89 GLU A CA 1
ATOM 713 C C . GLU A 1 89 ? 0.474 5.051 -13.855 1.00 78.94 89 GLU A C 1
ATOM 715 O O . GLU A 1 89 ? 0.174 3.994 -13.313 1.00 78.94 89 GLU A O 1
ATOM 720 N N . HIS A 1 90 ? 0.198 5.290 -15.136 1.00 74.94 90 HIS A N 1
ATOM 721 C CA . HIS A 1 90 ? -0.505 4.327 -15.980 1.00 74.94 90 HIS A CA 1
ATOM 722 C C . HIS A 1 90 ? 0.241 2.984 -16.100 1.00 74.94 90 HIS A C 1
ATOM 724 O O . HIS A 1 90 ? -0.358 1.931 -15.901 1.00 74.94 90 HIS A O 1
ATOM 730 N N . GLU A 1 91 ? 1.556 3.019 -16.340 1.00 77.44 91 GLU A N 1
ATOM 731 C CA . GLU A 1 91 ? 2.403 1.821 -16.431 1.00 77.44 91 GLU A CA 1
ATOM 732 C C . GLU A 1 91 ? 2.400 1.013 -15.125 1.00 77.44 91 GLU A C 1
ATOM 734 O O . GLU A 1 91 ? 2.239 -0.204 -15.155 1.00 77.44 91 GLU A O 1
ATOM 739 N N . PHE A 1 92 ? 2.529 1.685 -13.977 1.00 81.75 92 PHE A N 1
ATOM 740 C CA . PHE A 1 92 ? 2.488 1.058 -12.657 1.00 81.75 92 PHE A CA 1
ATOM 741 C C . PHE A 1 92 ? 1.186 0.288 -12.454 1.00 81.75 92 PHE A C 1
ATOM 743 O O . PHE A 1 92 ? 1.194 -0.846 -11.982 1.00 81.75 92 PHE A O 1
ATOM 750 N N . TRP A 1 93 ? 0.063 0.887 -12.839 1.00 79.25 93 TRP A N 1
ATOM 751 C CA . TRP A 1 93 ? -1.240 0.265 -12.671 1.00 79.25 93 TRP A CA 1
ATOM 752 C C . TRP A 1 93 ? -1.499 -0.886 -13.644 1.00 79.25 93 TRP A C 1
ATOM 754 O O . TRP A 1 93 ? -2.114 -1.876 -13.250 1.00 79.25 93 TRP A O 1
ATOM 764 N N . LEU A 1 94 ? -0.984 -0.809 -14.873 1.00 77.38 94 LEU A N 1
ATOM 765 C CA . LEU A 1 94 ? -0.993 -1.942 -15.800 1.00 77.38 94 LEU A CA 1
ATOM 766 C C . LEU A 1 94 ? -0.124 -3.097 -15.294 1.00 77.38 94 LEU A C 1
ATOM 768 O O . LEU A 1 94 ? -0.550 -4.250 -15.348 1.00 77.38 94 LEU A O 1
ATOM 772 N N . TRP A 1 95 ? 1.062 -2.790 -14.761 1.00 82.62 95 TRP A N 1
ATOM 773 C CA . TRP A 1 95 ? 1.932 -3.772 -14.119 1.00 82.62 95 TRP A CA 1
ATOM 774 C C . TRP A 1 95 ? 1.243 -4.417 -12.912 1.00 82.62 95 TRP A C 1
ATOM 776 O O . TRP A 1 95 ? 1.160 -5.635 -12.850 1.00 82.62 95 TRP A O 1
ATOM 786 N N . MET A 1 96 ? 0.662 -3.636 -11.997 1.00 81.44 96 MET A N 1
ATOM 787 C CA . MET A 1 96 ? -0.133 -4.162 -10.877 1.00 81.44 96 MET A CA 1
ATOM 788 C C . MET A 1 96 ? -1.246 -5.097 -11.363 1.00 81.44 96 MET A C 1
ATOM 790 O O . MET A 1 96 ? -1.434 -6.181 -10.818 1.00 81.44 96 MET A O 1
ATOM 794 N N . ALA A 1 97 ? -1.973 -4.699 -12.409 1.00 78.31 97 ALA A N 1
ATOM 795 C CA . ALA A 1 97 ? -3.063 -5.491 -12.961 1.00 78.31 97 ALA A CA 1
ATOM 796 C C . ALA A 1 97 ? -2.598 -6.790 -13.640 1.00 78.31 97 ALA A C 1
ATOM 798 O O . ALA A 1 97 ? -3.437 -7.663 -13.872 1.00 78.31 97 ALA A O 1
ATOM 799 N N . SER A 1 98 ? -1.312 -6.940 -13.978 1.00 78.50 98 SER A N 1
ATOM 800 C CA . SER A 1 98 ? -0.797 -8.167 -14.596 1.00 78.50 98 SER A CA 1
ATOM 801 C C . SER A 1 98 ? -0.728 -9.335 -13.614 1.00 78.50 98 SER A C 1
ATOM 803 O O . SER A 1 98 ? -0.749 -10.477 -14.048 1.00 78.50 98 SER A O 1
ATOM 805 N N . TRP A 1 99 ? -0.667 -9.069 -12.307 1.00 82.00 99 TRP A N 1
ATOM 806 C CA . TRP A 1 99 ? -0.485 -10.102 -11.280 1.00 82.00 99 TRP A CA 1
ATOM 807 C C . TRP A 1 99 ? -1.426 -9.963 -10.076 1.00 82.00 99 TRP A C 1
ATOM 809 O O . TRP A 1 99 ? -1.559 -10.904 -9.294 1.00 82.00 99 TRP A O 1
ATOM 819 N N . ALA A 1 100 ? -2.100 -8.822 -9.918 1.00 82.62 100 ALA A N 1
ATOM 820 C CA . ALA A 1 100 ? -3.072 -8.583 -8.860 1.00 82.62 100 ALA A CA 1
ATOM 821 C C . ALA A 1 100 ? -4.463 -8.276 -9.426 1.00 82.62 100 ALA A C 1
ATOM 823 O O . ALA A 1 100 ? -4.621 -7.636 -10.468 1.00 82.62 100 ALA A O 1
ATOM 824 N N . ILE A 1 101 ? -5.490 -8.702 -8.690 1.00 79.69 101 ILE A N 1
ATOM 825 C CA . ILE A 1 101 ? -6.894 -8.443 -9.008 1.00 79.69 101 ILE A CA 1
ATOM 826 C C . ILE A 1 101 ? -7.559 -7.865 -7.759 1.00 79.69 101 ILE A C 1
ATOM 828 O O . ILE A 1 101 ? -7.435 -8.406 -6.665 1.00 79.69 101 ILE A O 1
ATOM 832 N N . PHE A 1 102 ? -8.261 -6.752 -7.942 1.00 77.94 102 PHE A N 1
ATOM 833 C CA . PHE A 1 102 ? -8.954 -6.000 -6.902 1.00 77.94 102 PHE A CA 1
ATOM 834 C C . PHE A 1 102 ? -10.444 -5.995 -7.236 1.00 77.94 102 PHE A C 1
ATOM 836 O O . PHE A 1 102 ? -10.927 -5.096 -7.917 1.00 77.94 102 PHE A O 1
ATOM 843 N N . VAL A 1 103 ? -11.162 -7.024 -6.801 1.00 78.19 103 VAL A N 1
ATOM 844 C CA . VAL A 1 103 ? -12.605 -7.129 -7.051 1.00 78.19 103 VAL A CA 1
ATOM 845 C C . VAL A 1 103 ? -13.351 -6.466 -5.901 1.00 78.19 103 VAL A C 1
ATOM 847 O O . VAL A 1 103 ? -13.153 -6.855 -4.751 1.00 78.19 103 VAL A O 1
ATOM 850 N N . GLN A 1 104 ? -14.198 -5.480 -6.202 1.00 78.75 104 GLN A N 1
ATOM 851 C CA . GLN A 1 104 ? -15.091 -4.865 -5.217 1.00 78.75 104 GLN A CA 1
ATOM 852 C C . GLN A 1 104 ? -16.511 -5.404 -5.363 1.00 78.75 104 GLN A C 1
ATOM 854 O O . GLN A 1 104 ? -17.172 -5.653 -4.361 1.00 78.75 104 GLN A O 1
ATOM 859 N N . ARG A 1 105 ? -16.979 -5.610 -6.596 1.00 83.44 105 ARG A N 1
ATOM 860 C CA . ARG A 1 105 ? -18.319 -6.122 -6.909 1.00 83.44 105 ARG A CA 1
ATOM 861 C C . ARG A 1 105 ? -18.291 -7.109 -8.081 1.00 83.44 105 ARG A C 1
ATOM 863 O O . ARG A 1 105 ? -17.373 -7.043 -8.900 1.00 83.44 105 ARG A O 1
ATOM 870 N N . PRO A 1 106 ? -19.274 -8.020 -8.198 1.00 85.88 106 PRO A N 1
ATOM 871 C CA . PRO A 1 106 ? -19.392 -8.908 -9.357 1.00 85.88 106 PRO A CA 1
ATOM 872 C C . PRO A 1 106 ? -19.394 -8.172 -10.707 1.00 85.88 106 PRO A C 1
ATOM 874 O O . PRO A 1 106 ? -18.823 -8.675 -11.679 1.00 85.88 106 PRO A O 1
ATOM 877 N N . SER A 1 107 ? -19.960 -6.965 -10.766 1.00 85.31 107 SER A N 1
ATOM 878 C CA . SER A 1 107 ? -19.990 -6.120 -11.964 1.00 85.31 107 SER A CA 1
ATOM 879 C C . SER A 1 107 ? -18.615 -5.658 -12.436 1.00 85.31 107 SER A C 1
ATOM 881 O O . SER A 1 107 ? -18.440 -5.433 -13.636 1.00 85.31 107 SER A O 1
ATOM 883 N N . ASP A 1 108 ? -17.602 -5.626 -11.563 1.00 79.69 108 ASP A N 1
ATOM 884 C CA . ASP A 1 108 ? -16.212 -5.393 -11.982 1.00 79.69 108 ASP A CA 1
ATOM 885 C C . ASP A 1 108 ? -15.713 -6.491 -12.932 1.00 79.69 108 ASP A C 1
ATOM 887 O O . ASP A 1 108 ? -14.811 -6.258 -13.734 1.00 79.69 108 ASP A O 1
ATOM 891 N N . LEU A 1 109 ? -16.325 -7.677 -12.871 1.00 77.44 109 LEU A N 1
ATOM 892 C CA . LEU A 1 109 ? -16.053 -8.822 -13.736 1.00 77.44 109 LEU A CA 1
ATOM 893 C C . LEU A 1 109 ? -17.149 -9.055 -14.795 1.00 77.44 109 LEU A C 1
ATOM 895 O O . LEU A 1 109 ? -17.063 -10.024 -15.548 1.00 77.44 109 LEU A O 1
ATOM 899 N N . GLY A 1 110 ? -18.163 -8.186 -14.866 1.00 80.62 110 GLY A N 1
ATOM 900 C CA . GLY A 1 110 ? -19.279 -8.295 -15.812 1.00 80.62 110 GLY A CA 1
ATOM 901 C C . GLY A 1 110 ? -20.448 -9.179 -15.358 1.00 80.62 110 GLY A C 1
ATOM 902 O O . GLY A 1 110 ? -21.270 -9.555 -16.193 1.00 80.62 110 GLY A O 1
ATOM 903 N N . TYR A 1 111 ? -20.544 -9.511 -14.067 1.00 85.69 111 TYR A N 1
ATOM 904 C CA . TYR A 1 111 ? -21.678 -10.251 -13.493 1.00 85.69 111 TYR A CA 1
ATOM 905 C C . TYR A 1 111 ? -22.684 -9.314 -12.791 1.00 85.69 111 TYR A C 1
ATOM 907 O O . TYR A 1 111 ? -22.317 -8.195 -12.439 1.00 85.69 111 TYR A O 1
ATOM 915 N N . PRO A 1 112 ? -23.945 -9.738 -12.574 1.00 86.62 112 PRO A N 1
ATOM 916 C CA . PRO A 1 112 ? -24.918 -8.966 -11.796 1.00 86.62 112 PRO A CA 1
ATOM 917 C C . PRO A 1 112 ? -24.496 -8.787 -10.329 1.00 86.62 112 PRO A C 1
ATOM 919 O O . PRO A 1 112 ? -23.956 -9.714 -9.728 1.00 86.62 112 PRO A O 1
ATOM 922 N N . ASP A 1 113 ? -24.809 -7.630 -9.741 1.00 88.25 113 ASP A N 1
ATOM 923 C CA . ASP A 1 113 ? -24.476 -7.276 -8.348 1.00 88.25 113 ASP A CA 1
ATOM 924 C C . ASP A 1 113 ? -25.502 -7.791 -7.314 1.00 88.25 113 ASP A C 1
ATOM 926 O O . ASP A 1 113 ? -25.467 -7.400 -6.147 1.00 88.25 113 ASP A O 1
ATOM 930 N N . ASP A 1 114 ? -26.404 -8.696 -7.709 1.00 85.69 114 ASP A N 1
ATOM 931 C CA . ASP A 1 114 ? -27.475 -9.218 -6.854 1.00 85.69 114 ASP A CA 1
ATOM 932 C C . ASP A 1 114 ? -26.918 -9.810 -5.542 1.00 85.69 114 ASP A C 1
ATOM 934 O O . ASP A 1 114 ? -26.189 -10.803 -5.538 1.00 85.69 114 ASP A O 1
ATOM 938 N N . GLY A 1 115 ? -27.267 -9.198 -4.404 1.00 81.69 115 GLY A N 1
ATOM 939 C CA . GLY A 1 115 ? -26.779 -9.591 -3.072 1.00 81.69 115 GLY A CA 1
ATOM 940 C C . GLY A 1 115 ? -25.430 -8.980 -2.656 1.00 81.69 115 GLY A C 1
ATOM 941 O O . GLY A 1 115 ? -24.980 -9.218 -1.531 1.00 81.69 115 GLY A O 1
ATOM 942 N N . TYR A 1 116 ? -24.813 -8.170 -3.520 1.00 85.62 116 TYR A N 1
ATOM 943 C CA . TYR A 1 116 ? -23.545 -7.465 -3.289 1.00 85.62 116 TYR A CA 1
ATOM 944 C C . TYR A 1 116 ? -23.708 -5.947 -3.144 1.00 85.62 116 TYR A C 1
ATOM 946 O O . TYR A 1 116 ? -22.750 -5.259 -2.784 1.00 85.62 116 TYR A O 1
ATOM 954 N N . ASP A 1 117 ? -24.913 -5.422 -3.363 1.00 86.56 117 ASP A N 1
ATOM 955 C CA . ASP A 1 117 ? -25.237 -4.039 -3.033 1.00 86.56 117 ASP A CA 1
ATOM 956 C C . ASP A 1 117 ? -25.193 -3.832 -1.520 1.00 86.56 117 ASP A C 1
ATOM 958 O O . ASP A 1 117 ? -25.956 -4.423 -0.750 1.00 86.56 117 ASP A O 1
ATOM 962 N N . LEU A 1 118 ? -24.263 -2.983 -1.094 1.00 89.00 118 LEU A N 1
ATOM 963 C CA . LEU A 1 118 ? -24.167 -2.567 0.293 1.00 89.00 118 LEU A CA 1
ATOM 964 C C . LEU A 1 118 ? -25.220 -1.485 0.577 1.00 89.00 118 LEU A C 1
ATOM 966 O O . LEU A 1 118 ? -25.449 -0.610 -0.265 1.00 89.00 118 LEU A O 1
ATOM 970 N N . PRO A 1 119 ? -25.851 -1.509 1.761 1.00 91.31 119 PRO A N 1
ATOM 971 C CA . PRO A 1 119 ? -26.780 -0.462 2.164 1.00 91.31 119 PRO A CA 1
ATOM 972 C C . PRO A 1 119 ? -26.031 0.860 2.403 1.00 91.31 119 PRO A C 1
ATOM 974 O O . PRO A 1 119 ? -24.805 0.895 2.392 1.00 91.31 119 PRO A O 1
ATOM 977 N N . PRO A 1 120 ? -26.724 1.982 2.648 1.00 93.56 120 PRO A N 1
ATOM 978 C CA . PRO A 1 120 ? -26.039 3.220 3.002 1.00 93.56 120 PRO A CA 1
ATOM 979 C C . PRO A 1 120 ? -25.200 3.066 4.284 1.00 93.56 120 PRO A C 1
ATOM 981 O O . PRO A 1 120 ? -25.652 2.458 5.258 1.00 93.56 120 PRO A O 1
ATOM 984 N N . LEU A 1 121 ? -24.007 3.664 4.289 1.00 95.00 121 LEU A N 1
ATOM 985 C CA . LEU A 1 121 ? -23.147 3.817 5.464 1.00 95.00 121 LEU A CA 1
ATOM 986 C C . LEU A 1 121 ? -23.239 5.261 5.969 1.00 95.00 121 LEU A C 1
ATOM 988 O O . LEU A 1 121 ? -22.901 6.194 5.239 1.00 95.00 121 LEU A O 1
ATOM 992 N N . ILE A 1 122 ? -23.680 5.452 7.211 1.00 96.94 122 ILE A N 1
ATOM 993 C CA . ILE A 1 122 ? -23.710 6.761 7.874 1.00 96.94 122 ILE A CA 1
ATOM 994 C C . ILE A 1 122 ? -22.545 6.847 8.852 1.00 96.94 122 ILE A C 1
ATOM 996 O O . ILE A 1 122 ? -22.399 5.992 9.721 1.00 96.94 122 ILE A O 1
ATOM 1000 N N . VAL A 1 123 ? -21.743 7.904 8.730 1.00 96.62 123 VAL A N 1
ATOM 1001 C CA . VAL A 1 123 ? -20.589 8.162 9.596 1.00 96.62 123 VAL A CA 1
ATOM 1002 C C . VAL A 1 123 ? -20.797 9.483 10.331 1.00 96.62 123 VAL A C 1
ATOM 1004 O O . VAL A 1 123 ? -20.753 10.553 9.722 1.00 96.62 123 VAL A O 1
ATOM 1007 N N . ASN A 1 124 ? -21.004 9.409 11.642 1.00 97.38 124 ASN A N 1
ATOM 1008 C CA . ASN A 1 124 ? -21.208 10.560 12.511 1.00 97.38 124 ASN A CA 1
ATOM 1009 C C . ASN A 1 124 ? -19.949 10.853 13.325 1.00 97.38 124 ASN A C 1
ATOM 1011 O O . ASN A 1 124 ? -19.317 9.956 13.880 1.00 97.38 124 ASN A O 1
ATOM 1015 N N . TRP A 1 125 ? -19.605 12.132 13.437 1.00 96.75 125 TRP A N 1
ATOM 1016 C CA . TRP A 1 125 ? -18.440 12.597 14.184 1.00 96.75 125 TRP A CA 1
ATOM 1017 C C . TRP A 1 125 ? -18.891 13.399 15.403 1.00 96.75 125 TRP A C 1
ATOM 1019 O O . TRP A 1 125 ? -19.557 14.425 15.264 1.00 96.75 125 TRP A O 1
ATOM 1029 N N . HIS A 1 126 ? -18.501 12.951 16.592 1.00 96.81 126 HIS A N 1
ATOM 1030 C CA . HIS A 1 126 ? -18.892 13.532 17.873 1.00 96.81 126 HIS A CA 1
ATOM 1031 C C . HIS A 1 126 ? -17.657 14.114 18.556 1.00 96.81 126 HIS A C 1
ATOM 1033 O O . HIS A 1 126 ? -16.832 13.385 19.106 1.00 96.81 126 HIS A O 1
ATOM 1039 N N . GLU A 1 127 ? -17.530 15.436 18.508 1.00 94.50 127 GLU A N 1
ATOM 1040 C CA . GLU A 1 127 ? -16.444 16.148 19.176 1.00 94.50 127 GLU A CA 1
ATOM 1041 C C . GLU A 1 127 ? -16.786 16.403 20.648 1.00 94.50 127 GLU A C 1
ATOM 1043 O O . GLU A 1 127 ? -17.878 16.888 20.952 1.00 94.50 127 GLU A O 1
ATOM 1048 N N . VAL A 1 128 ? -15.851 16.102 21.551 1.00 93.19 128 VAL A N 1
ATOM 1049 C CA . VAL A 1 128 ? -15.933 16.464 22.975 1.00 93.19 128 VAL A CA 1
ATOM 1050 C C . VAL A 1 128 ? -14.884 17.529 23.325 1.00 93.19 128 VAL A C 1
ATOM 1052 O O . VAL A 1 128 ? -13.778 17.504 22.774 1.00 93.19 128 VAL A O 1
ATOM 1055 N N . PRO A 1 129 ? -15.194 18.487 24.213 1.00 85.94 129 PRO A N 1
ATOM 1056 C CA . PRO A 1 129 ? -14.268 19.564 24.553 1.00 85.94 129 PRO A CA 1
ATOM 1057 C C . PRO A 1 129 ? -13.022 19.047 25.291 1.00 85.94 129 PRO A C 1
ATOM 1059 O O . PRO A 1 129 ? -13.100 18.211 26.184 1.00 85.94 129 PRO A O 1
ATOM 1062 N N . SER A 1 130 ? -11.841 19.567 24.963 1.00 77.75 130 SER A N 1
ATOM 1063 C CA . SER A 1 130 ? -10.622 19.236 25.716 1.00 77.75 130 SER A CA 1
ATOM 1064 C C . SER A 1 130 ? -10.505 20.090 26.985 1.00 77.75 130 SER A C 1
ATOM 1066 O O . SER A 1 130 ? -10.882 21.261 27.000 1.00 77.75 130 SER A O 1
ATOM 1068 N N . ASP A 1 131 ? -9.940 19.527 28.059 1.00 70.31 131 ASP A N 1
ATOM 1069 C CA . ASP A 1 131 ? -9.617 20.303 29.263 1.00 70.31 131 ASP A CA 1
ATOM 1070 C C . ASP A 1 131 ? -8.362 21.168 29.037 1.00 70.31 131 ASP A C 1
ATOM 1072 O O . ASP A 1 131 ? -7.215 20.685 29.020 1.00 70.31 131 ASP A O 1
ATOM 1076 N N . HIS A 1 132 ? -8.599 22.471 28.876 1.00 66.62 132 HIS A N 1
ATOM 1077 C CA . HIS A 1 132 ? -7.586 23.500 28.634 1.00 66.62 132 HIS A CA 1
ATOM 1078 C C . HIS A 1 132 ? -7.009 24.117 29.919 1.00 66.62 132 HIS A C 1
ATOM 1080 O O . HIS A 1 132 ? -6.108 24.951 29.828 1.00 66.62 132 HIS A O 1
ATOM 1086 N N . ALA A 1 133 ? -7.435 23.688 31.117 1.00 61.94 133 ALA A N 1
ATOM 1087 C CA . ALA A 1 133 ? -7.003 24.276 32.394 1.00 61.94 133 ALA A CA 1
ATOM 1088 C C . ALA A 1 133 ? -5.478 24.206 32.642 1.00 61.94 133 ALA A C 1
ATOM 1090 O O . ALA A 1 133 ? -4.942 24.949 33.461 1.00 61.94 133 ALA A O 1
ATOM 1091 N N . GLN A 1 134 ? -4.760 23.340 31.916 1.00 54.50 134 GLN A N 1
ATOM 1092 C CA . GLN A 1 134 ? -3.302 23.170 31.992 1.00 54.50 134 GLN A CA 1
ATOM 1093 C C . GLN A 1 134 ? -2.589 23.429 30.651 1.00 54.50 134 GLN A C 1
ATOM 1095 O O . GLN A 1 134 ? -1.642 22.722 30.306 1.00 54.50 134 GLN A O 1
ATOM 1100 N N . ALA A 1 135 ? -3.031 24.409 29.855 1.00 57.50 135 ALA A N 1
ATOM 1101 C CA . ALA A 1 135 ? -2.403 24.741 28.565 1.00 57.50 135 ALA A CA 1
ATOM 1102 C C . ALA A 1 135 ? -0.912 25.152 28.665 1.00 57.50 135 ALA A C 1
ATOM 1104 O O . ALA A 1 135 ? -0.177 25.070 27.675 1.00 57.50 135 ALA A O 1
ATOM 1105 N N . GLY A 1 136 ? -0.437 25.491 29.869 1.00 60.78 136 GLY A N 1
ATOM 1106 C CA . GLY A 1 136 ? 0.964 25.799 30.156 1.00 60.78 136 GLY A CA 1
ATOM 1107 C C . GLY A 1 136 ? 1.403 27.150 29.588 1.00 60.78 136 GLY A C 1
ATOM 1108 O O . GLY A 1 136 ? 0.584 27.937 29.119 1.00 60.78 136 GLY A O 1
ATOM 1109 N N . ALA A 1 137 ? 2.706 27.424 29.633 1.00 55.22 137 ALA A N 1
ATOM 1110 C CA . ALA A 1 137 ? 3.313 28.600 29.018 1.00 55.22 137 ALA A CA 1
ATOM 1111 C C . ALA A 1 137 ? 4.238 28.189 27.862 1.00 55.22 137 ALA A C 1
ATOM 1113 O O . ALA A 1 137 ? 4.776 27.079 27.844 1.00 55.22 137 ALA A O 1
ATOM 1114 N N . ASP A 1 138 ? 4.403 29.051 26.862 1.00 54.94 138 ASP A N 1
ATOM 1115 C CA . ASP A 1 138 ? 5.380 28.841 25.798 1.00 54.94 138 ASP A CA 1
ATOM 1116 C C . ASP A 1 138 ? 6.837 29.022 26.283 1.00 54.94 138 ASP A C 1
ATOM 1118 O O . ASP A 1 138 ? 7.099 29.304 27.452 1.00 54.94 138 ASP A O 1
ATOM 1122 N N . ARG A 1 139 ? 7.815 28.847 25.379 1.00 52.38 139 ARG A N 1
ATOM 1123 C CA . ARG A 1 139 ? 9.251 29.002 25.699 1.00 52.38 139 ARG A CA 1
ATOM 1124 C C . ARG A 1 139 ? 9.633 30.428 26.131 1.00 52.38 139 ARG A C 1
ATOM 1126 O O . ARG A 1 139 ? 10.714 30.604 26.681 1.00 52.38 139 ARG A O 1
ATOM 1133 N N . SER A 1 140 ? 8.768 31.408 25.888 1.00 56.06 140 SER A N 1
ATOM 1134 C CA . SER A 1 140 ? 8.891 32.812 26.292 1.00 56.06 140 SER A CA 1
ATOM 1135 C C . SER A 1 140 ? 8.149 33.132 27.598 1.00 56.06 140 SER A C 1
ATOM 1137 O O . SER A 1 140 ? 8.194 34.272 28.051 1.00 56.06 140 SER A O 1
ATOM 1139 N N . GLY A 1 141 ? 7.489 32.152 28.226 1.00 53.88 141 GLY A N 1
ATOM 1140 C CA . GLY A 1 141 ? 6.717 32.345 29.456 1.00 53.88 141 GLY A CA 1
ATOM 1141 C C . GLY A 1 141 ? 5.298 32.884 29.238 1.00 53.88 141 GLY A C 1
ATOM 1142 O O . GLY A 1 141 ? 4.614 33.185 30.215 1.00 53.88 141 GLY A O 1
ATOM 1143 N N . GLN A 1 142 ? 4.818 32.981 27.994 1.00 57.38 142 GLN A N 1
ATOM 1144 C CA . GLN A 1 142 ? 3.450 33.404 27.696 1.00 57.38 142 GLN A CA 1
ATOM 1145 C C . GLN A 1 142 ? 2.471 32.252 27.942 1.00 57.38 142 GLN A C 1
ATOM 1147 O O . GLN A 1 142 ? 2.600 31.184 27.340 1.00 57.38 142 GLN A O 1
ATOM 1152 N N . ALA A 1 143 ? 1.477 32.471 28.809 1.00 53.12 143 ALA A N 1
ATOM 1153 C CA . ALA A 1 143 ? 0.404 31.511 29.054 1.00 53.12 143 ALA A CA 1
ATOM 1154 C C . ALA A 1 143 ? -0.359 31.212 27.754 1.00 53.12 143 ALA A C 1
ATOM 1156 O O . ALA A 1 143 ? -0.778 32.122 27.035 1.00 53.12 143 ALA A O 1
ATOM 1157 N N . ARG A 1 144 ? -0.521 29.929 27.437 1.00 55.91 144 ARG A N 1
ATOM 1158 C CA . ARG A 1 144 ? -1.201 29.469 26.226 1.00 55.91 144 ARG A CA 1
ATOM 1159 C C . ARG A 1 144 ? -2.706 29.429 26.463 1.00 55.91 144 ARG A C 1
ATOM 1161 O O . ARG A 1 144 ? -3.152 28.933 27.489 1.00 55.91 144 ARG A O 1
ATOM 1168 N N . LEU A 1 145 ? -3.480 29.917 25.492 1.00 49.25 145 LEU A N 1
ATOM 1169 C CA . LEU A 1 145 ? -4.948 29.851 25.524 1.00 49.25 145 LEU A CA 1
ATOM 1170 C C . LEU A 1 145 ? -5.495 28.445 25.228 1.00 49.25 145 LEU A C 1
ATOM 1172 O O . LEU A 1 145 ? -6.574 28.105 25.696 1.00 49.25 145 LEU A O 1
ATOM 1176 N N . PHE A 1 146 ? -4.748 27.630 24.480 1.00 55.75 146 PHE A N 1
ATOM 1177 C CA . PHE A 1 146 ? -5.130 26.270 24.098 1.00 55.75 146 PHE A CA 1
ATOM 1178 C C . PHE A 1 146 ? -3.942 25.327 24.301 1.00 55.75 146 PHE A C 1
ATOM 1180 O O . PHE A 1 146 ? -2.793 25.711 24.045 1.00 55.75 146 PHE A O 1
ATOM 1187 N N . LYS A 1 147 ? -4.190 24.082 24.735 1.00 58.03 147 LYS A N 1
ATOM 1188 C CA . LYS A 1 147 ? -3.158 23.034 24.658 1.00 58.03 147 LYS A CA 1
ATOM 1189 C C . LYS A 1 147 ? -2.759 22.858 23.188 1.00 58.03 147 LYS A C 1
ATOM 1191 O O . LYS A 1 147 ? -3.617 22.846 22.310 1.00 58.03 147 LYS A O 1
ATOM 1196 N N . ASN A 1 148 ? -1.457 22.724 22.915 1.00 55.38 148 ASN A N 1
ATOM 1197 C CA . ASN A 1 148 ? -0.992 22.356 21.573 1.00 55.38 148 ASN A CA 1
ATOM 1198 C C . ASN A 1 148 ? -1.733 21.087 21.127 1.00 55.38 148 ASN A C 1
ATOM 1200 O O . ASN A 1 148 ? -1.829 20.145 21.915 1.00 55.38 148 ASN A O 1
ATOM 1204 N N . ALA A 1 149 ? -2.205 21.056 19.876 1.00 55.31 149 ALA A N 1
ATOM 1205 C CA . ALA A 1 149 ? -2.738 19.844 19.259 1.00 55.31 149 ALA A CA 1
ATOM 1206 C C . ALA A 1 149 ? -1.778 18.667 19.510 1.00 55.31 149 ALA A C 1
ATOM 1208 O O . ALA A 1 149 ? -0.557 18.858 19.526 1.00 55.31 149 ALA A O 1
ATOM 1209 N N . ALA A 1 150 ? -2.304 17.464 19.747 1.00 57.19 150 ALA A N 1
ATOM 1210 C CA . ALA A 1 150 ? -1.475 16.295 20.027 1.00 57.19 150 ALA A CA 1
ATOM 1211 C C . ALA A 1 150 ? -0.634 15.934 18.784 1.00 57.19 150 ALA A C 1
ATOM 1213 O O . ALA A 1 150 ? -1.095 15.248 17.874 1.00 57.19 150 ALA A O 1
ATOM 1214 N N . ILE A 1 151 ? 0.611 16.422 18.722 1.00 53.28 151 ILE A N 1
ATOM 1215 C CA . ILE A 1 151 ? 1.506 16.248 17.562 1.00 53.28 151 ILE A CA 1
ATOM 1216 C C . ILE A 1 151 ? 2.169 14.852 17.565 1.00 53.28 151 ILE A C 1
ATOM 1218 O O . ILE A 1 151 ? 2.588 14.372 16.509 1.00 53.28 151 ILE A O 1
ATOM 1222 N N . GLY A 1 152 ? 2.230 14.165 18.716 1.00 57.12 152 GLY A N 1
ATOM 1223 C CA . GLY A 1 152 ? 2.893 12.863 18.882 1.00 57.12 152 GLY A CA 1
ATOM 1224 C C . GLY A 1 152 ? 2.056 11.779 19.579 1.00 57.12 152 GLY A C 1
ATOM 1225 O O . GLY A 1 152 ? 1.058 12.058 20.238 1.00 57.12 152 GLY A O 1
ATOM 1226 N N . VAL A 1 153 ? 2.499 10.518 19.464 1.00 60.69 153 VAL A N 1
ATOM 1227 C CA . VAL A 1 153 ? 1.816 9.320 20.010 1.00 60.69 153 VAL A CA 1
ATOM 1228 C C . VAL A 1 153 ? 1.641 9.386 21.533 1.00 60.69 153 VAL A C 1
ATOM 1230 O O . VAL A 1 153 ? 0.604 8.989 22.060 1.00 60.69 153 VAL A O 1
ATOM 1233 N N . THR A 1 154 ? 2.638 9.909 22.249 1.00 65.06 154 THR A N 1
ATOM 1234 C CA . THR A 1 154 ? 2.609 10.071 23.711 1.00 65.06 154 THR A CA 1
ATOM 1235 C C . THR A 1 154 ? 1.626 11.142 24.169 1.00 65.06 154 THR A C 1
ATOM 1237 O O . THR A 1 154 ? 0.942 10.947 25.174 1.00 65.06 154 THR A O 1
ATOM 1240 N N . ASP A 1 155 ? 1.528 12.246 23.428 1.00 66.06 155 ASP A N 1
ATOM 1241 C CA . ASP A 1 155 ? 0.600 13.337 23.738 1.00 66.06 155 ASP A CA 1
ATOM 1242 C C . ASP A 1 155 ? -0.841 12.915 23.435 1.00 66.06 155 ASP A C 1
ATOM 1244 O O . ASP A 1 155 ? -1.725 13.136 24.258 1.00 66.06 155 ASP A O 1
ATOM 1248 N N . ALA A 1 156 ? -1.056 12.190 22.330 1.00 67.81 156 ALA A N 1
ATOM 1249 C CA . ALA A 1 156 ? -2.352 11.604 21.990 1.00 67.81 156 ALA A CA 1
ATOM 1250 C C . ALA A 1 156 ? -2.829 10.603 23.059 1.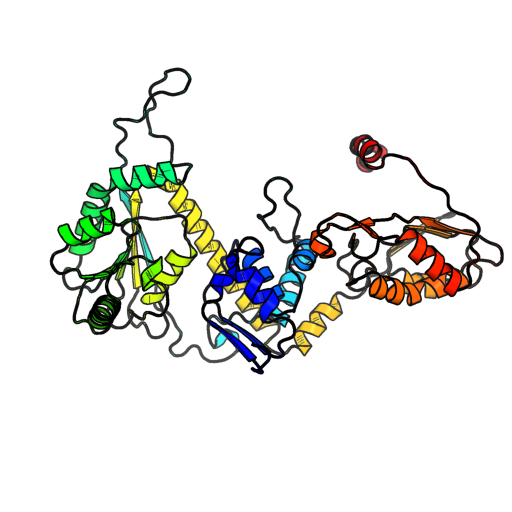00 67.81 156 ALA A C 1
ATOM 1252 O O . ALA A 1 156 ? -3.978 10.641 23.485 1.00 67.81 156 ALA A O 1
ATOM 1253 N N . ALA A 1 157 ? -1.941 9.740 23.565 1.00 70.19 157 ALA A N 1
ATOM 1254 C CA . ALA A 1 157 ? -2.290 8.795 24.628 1.00 70.19 157 ALA A CA 1
ATOM 1255 C C . ALA A 1 157 ? -2.643 9.488 25.959 1.00 70.19 157 ALA A C 1
ATOM 1257 O O . ALA A 1 157 ? -3.504 9.003 26.697 1.00 70.19 157 ALA A O 1
ATOM 1258 N N . ARG A 1 158 ? -1.984 10.610 26.284 1.00 73.88 158 ARG A N 1
ATOM 1259 C CA . ARG A 1 158 ? -2.300 11.413 27.476 1.00 73.88 158 ARG A CA 1
ATOM 1260 C C . ARG A 1 158 ? -3.654 12.100 27.335 1.00 73.88 158 ARG A C 1
ATOM 1262 O O . ARG A 1 158 ? -4.448 12.042 28.269 1.00 73.88 158 ARG A O 1
ATOM 1269 N N . GLU A 1 159 ? -3.914 12.695 26.177 1.00 78.31 159 GLU A N 1
ATOM 1270 C CA . GLU A 1 159 ? -5.191 13.338 25.877 1.00 78.31 159 GLU A CA 1
ATOM 1271 C C . GLU A 1 159 ? -6.349 12.336 25.932 1.00 78.31 159 GLU A C 1
ATOM 1273 O O . GLU A 1 159 ? -7.333 12.598 26.615 1.00 78.31 159 GLU A O 1
ATOM 1278 N N . LYS A 1 160 ? -6.200 11.142 25.339 1.00 77.31 160 LYS A N 1
ATOM 1279 C CA . LYS A 1 160 ? -7.213 10.074 25.432 1.00 77.31 160 LYS A CA 1
ATOM 1280 C C . LYS A 1 160 ? -7.577 9.716 26.872 1.00 77.31 160 LYS A C 1
ATOM 1282 O O . LYS A 1 160 ? -8.735 9.419 27.150 1.00 77.31 160 LYS A O 1
ATOM 1287 N N . ARG A 1 161 ? -6.611 9.723 27.796 1.00 80.62 161 ARG A N 1
ATOM 1288 C CA . ARG A 1 161 ? -6.897 9.480 29.219 1.00 80.62 161 ARG A CA 1
ATOM 1289 C C . ARG A 1 161 ? -7.639 10.650 29.857 1.00 80.62 161 ARG A C 1
ATOM 1291 O O . ARG A 1 161 ? -8.577 10.411 30.601 1.00 80.62 161 ARG A O 1
ATOM 1298 N N . ALA A 1 162 ? -7.236 11.885 29.561 1.00 83.62 162 ALA A N 1
ATOM 1299 C CA . ALA A 1 162 ? -7.864 13.080 30.122 1.00 83.62 162 ALA A CA 1
ATOM 1300 C C . ALA A 1 162 ? -9.304 13.289 29.620 1.00 83.62 162 ALA A C 1
ATOM 1302 O O . ALA A 1 162 ? -10.149 13.767 30.367 1.00 83.62 162 ALA A O 1
ATOM 1303 N N . SER A 1 163 ? -9.594 12.906 28.374 1.00 88.44 163 SER A N 1
ATOM 1304 C CA . SER A 1 163 ? -10.920 13.043 27.762 1.00 88.44 163 SER A CA 1
ATOM 1305 C C . SER A 1 163 ? -11.852 11.851 28.009 1.00 88.44 163 SER A C 1
ATOM 1307 O O . SER A 1 163 ? -12.994 11.877 27.555 1.00 88.44 163 SER A O 1
ATOM 1309 N N . LEU A 1 164 ? -11.394 10.798 28.699 1.00 91.69 164 LEU A N 1
ATOM 1310 C CA . LEU A 1 164 ? -12.106 9.520 28.815 1.00 91.69 164 LEU A CA 1
ATOM 1311 C C . LEU A 1 164 ? -13.533 9.675 29.354 1.00 91.69 164 LEU A C 1
ATOM 1313 O O . LEU A 1 164 ? -14.469 9.195 28.718 1.00 91.69 164 LEU A O 1
ATOM 1317 N N . ASP A 1 165 ? -13.705 10.386 30.467 1.00 92.50 165 ASP A N 1
ATOM 1318 C CA . ASP A 1 165 ? -15.012 10.538 31.118 1.00 92.50 165 ASP A CA 1
ATOM 1319 C C . ASP A 1 165 ? -16.026 11.235 30.205 1.00 92.50 165 ASP A C 1
ATOM 1321 O O . ASP A 1 165 ? -17.179 10.819 30.101 1.00 92.50 165 ASP A O 1
ATOM 1325 N N . GLN A 1 166 ? -15.582 12.258 29.471 1.00 93.50 166 GLN A N 1
ATOM 1326 C CA . GLN A 1 166 ? -16.438 12.979 28.530 1.00 93.50 166 GLN A CA 1
ATOM 1327 C C . GLN A 1 166 ? -16.801 12.123 27.315 1.00 93.50 166 GLN A C 1
ATOM 1329 O O . GLN A 1 166 ? -17.939 12.161 26.848 1.00 93.50 166 GLN A O 1
ATOM 1334 N N . ARG A 1 167 ? -15.856 11.318 26.812 1.00 95.31 167 ARG A N 1
ATOM 1335 C CA . ARG A 1 167 ? -16.120 10.385 25.708 1.00 95.31 167 ARG A CA 1
ATOM 1336 C C . ARG A 1 167 ? -17.099 9.290 26.130 1.00 95.31 167 ARG A C 1
ATOM 1338 O O . ARG A 1 167 ? -17.994 8.962 25.357 1.00 95.31 167 ARG A O 1
ATOM 1345 N N . ILE A 1 168 ? -16.988 8.776 27.358 1.00 96.94 168 ILE A N 1
ATOM 1346 C CA . ILE A 1 168 ? -17.948 7.818 27.926 1.00 96.94 168 ILE A CA 1
ATOM 1347 C C . ILE A 1 168 ? -19.328 8.461 28.081 1.00 96.94 168 ILE A C 1
ATOM 1349 O O . ILE A 1 168 ? -20.314 7.863 27.658 1.00 96.94 168 ILE A O 1
ATOM 1353 N N . ALA A 1 169 ? -19.418 9.686 28.608 1.00 96.62 169 ALA A N 1
ATOM 1354 C CA . ALA A 1 169 ? -20.690 10.403 28.710 1.00 96.62 169 ALA A CA 1
ATOM 1355 C C . ALA A 1 169 ? -21.354 10.563 27.333 1.00 96.62 169 ALA A C 1
ATOM 1357 O O . ALA A 1 169 ? -22.518 10.201 27.159 1.00 96.62 169 ALA A O 1
ATOM 1358 N N . ARG A 1 170 ? -20.585 10.984 26.321 1.00 97.75 170 ARG A N 1
ATOM 1359 C CA . ARG A 1 170 ? -21.077 11.111 24.945 1.00 97.75 170 ARG A CA 1
ATOM 1360 C C . ARG A 1 170 ? -21.500 9.769 24.343 1.00 97.75 170 ARG A C 1
ATOM 1362 O O . ARG A 1 170 ? -22.526 9.701 23.673 1.00 97.75 170 ARG A O 1
ATOM 1369 N N . MET A 1 171 ? -20.759 8.691 24.604 1.00 97.75 171 MET A N 1
ATOM 1370 C CA . MET A 1 171 ? -21.141 7.333 24.196 1.00 97.75 171 MET A CA 1
ATOM 1371 C C . MET A 1 171 ? -22.480 6.923 24.818 1.00 97.75 171 MET A C 1
ATOM 1373 O O . MET A 1 171 ? -23.316 6.334 24.137 1.00 97.75 171 MET A O 1
ATOM 1377 N N . MET A 1 172 ? -22.706 7.242 26.093 1.00 97.81 172 MET A N 1
ATOM 1378 C CA . MET A 1 172 ? -23.961 6.935 26.781 1.00 97.81 172 MET A CA 1
ATOM 1379 C C . MET A 1 172 ? -25.146 7.724 26.218 1.00 97.81 172 MET A C 1
ATOM 1381 O O . MET A 1 172 ? -26.222 7.149 26.073 1.00 97.81 172 MET A O 1
ATOM 1385 N N . GLU A 1 173 ? -24.951 8.991 25.840 1.00 97.44 173 GLU A N 1
ATOM 1386 C CA . GLU A 1 173 ? -25.967 9.786 25.133 1.00 97.44 173 GLU A CA 1
ATOM 1387 C C . GLU A 1 173 ? -26.357 9.142 23.797 1.00 97.44 173 GLU A C 1
ATOM 1389 O O . GLU A 1 173 ? -27.540 8.954 23.531 1.00 97.44 173 GLU A O 1
ATOM 1394 N N . ILE A 1 174 ? -25.367 8.740 22.994 1.00 97.06 174 ILE A N 1
ATOM 1395 C CA . ILE A 1 174 ? -25.583 8.074 21.701 1.00 97.06 174 ILE A CA 1
ATOM 1396 C C . ILE A 1 174 ? -26.312 6.735 21.899 1.00 97.06 174 ILE A C 1
ATOM 1398 O O . ILE A 1 174 ? -27.267 6.428 21.189 1.00 97.06 174 ILE A O 1
ATOM 1402 N N . ARG A 1 175 ? -25.917 5.938 22.903 1.00 96.62 175 ARG A N 1
ATOM 1403 C CA . ARG A 1 175 ? -26.597 4.673 23.241 1.00 96.62 175 ARG A CA 1
ATOM 1404 C C . ARG A 1 175 ? -28.052 4.877 23.669 1.00 96.62 175 ARG A C 1
ATOM 1406 O O . ARG A 1 175 ? -28.883 4.008 23.416 1.00 96.62 175 ARG A O 1
ATOM 1413 N N . ALA A 1 176 ? -28.369 5.998 24.312 1.00 96.50 176 ALA A N 1
ATOM 1414 C CA . ALA A 1 176 ? -29.722 6.284 24.777 1.00 96.50 176 ALA A CA 1
ATOM 1415 C C . ALA A 1 176 ? -30.720 6.530 23.630 1.00 96.50 176 ALA A C 1
ATOM 1417 O O . ALA A 1 176 ? -31.923 6.452 23.867 1.00 96.50 176 ALA A O 1
ATOM 1418 N N . GLU A 1 177 ? -30.249 6.780 22.401 1.00 96.56 177 GLU A N 1
ATOM 1419 C CA . GLU A 1 177 ? -31.115 6.997 21.234 1.00 96.56 177 GLU A CA 1
ATOM 1420 C C . GLU A 1 177 ? -31.950 5.755 20.862 1.00 96.56 177 GLU A C 1
ATOM 1422 O O . GLU A 1 177 ? -33.072 5.907 20.385 1.00 96.56 177 GLU A O 1
ATOM 1427 N N . ASP A 1 178 ? -31.452 4.536 21.117 1.00 95.62 178 ASP A N 1
ATOM 1428 C CA . ASP A 1 178 ? -32.232 3.294 20.960 1.00 95.62 178 ASP A CA 1
ATOM 1429 C C . ASP A 1 178 ? -31.739 2.190 21.915 1.00 95.62 178 ASP A C 1
ATOM 1431 O O . ASP A 1 178 ? -30.892 1.374 21.558 1.00 95.62 178 ASP A O 1
ATOM 1435 N N . PRO A 1 179 ? -32.264 2.099 23.144 1.00 93.69 179 PRO A N 1
ATOM 1436 C CA . PRO A 1 179 ? -31.776 1.155 24.152 1.00 93.69 179 PRO A CA 1
ATOM 1437 C C . PRO A 1 179 ? -31.796 -0.332 23.752 1.00 93.69 179 PRO A C 1
ATOM 1439 O O . PRO A 1 179 ? -31.090 -1.118 24.381 1.00 93.69 179 PRO A O 1
ATOM 1442 N N . ALA A 1 180 ? -32.584 -0.727 22.744 1.00 93.31 180 ALA A N 1
ATOM 1443 C CA . ALA A 1 180 ? -32.723 -2.119 22.315 1.00 93.31 180 ALA A CA 1
ATOM 1444 C C . ALA A 1 180 ? -31.729 -2.525 21.213 1.00 93.31 180 ALA A C 1
ATOM 1446 O O . ALA A 1 180 ? -31.618 -3.713 20.901 1.00 93.31 180 ALA A O 1
ATOM 1447 N N . ALA A 1 181 ? -31.013 -1.568 20.618 1.00 95.44 181 ALA A N 1
ATOM 1448 C CA . ALA A 1 181 ? -30.092 -1.854 19.529 1.00 95.44 181 ALA A CA 1
ATOM 1449 C C . ALA A 1 181 ? -28.902 -2.714 19.969 1.00 95.44 181 ALA A C 1
ATOM 1451 O O . ALA A 1 181 ? -28.348 -2.551 21.061 1.00 95.44 181 ALA A O 1
ATOM 1452 N N . HIS A 1 182 ? -28.454 -3.574 19.056 1.00 96.94 182 HIS A N 1
ATOM 1453 C CA . HIS A 1 182 ? -27.183 -4.263 19.200 1.00 96.94 182 HIS A CA 1
ATOM 1454 C C . HIS A 1 182 ? -26.041 -3.363 18.734 1.00 96.94 182 HIS A C 1
ATOM 1456 O O . HIS A 1 182 ? -26.154 -2.713 17.691 1.00 96.94 182 HIS A O 1
ATOM 1462 N N . ARG A 1 183 ? -24.937 -3.341 19.486 1.00 97.12 183 ARG A N 1
ATOM 1463 C CA . ARG A 1 183 ? -23.805 -2.449 19.215 1.00 97.12 183 ARG A CA 1
ATOM 1464 C C . ARG A 1 183 ? -22.461 -3.105 19.428 1.00 97.12 183 ARG A C 1
ATOM 1466 O O . ARG A 1 183 ? -22.277 -3.902 20.350 1.00 97.12 183 ARG A O 1
ATOM 1473 N N . ILE A 1 184 ? -21.490 -2.652 18.647 1.00 97.12 184 ILE A N 1
ATOM 1474 C CA . ILE A 1 184 ? -20.077 -2.870 18.947 1.00 97.12 184 ILE A CA 1
ATOM 1475 C C . ILE A 1 184 ? -19.485 -1.569 19.481 1.00 97.12 184 ILE A C 1
ATOM 1477 O O . ILE A 1 184 ? -19.604 -0.520 18.851 1.00 97.12 184 ILE A O 1
ATOM 1481 N N . LEU A 1 185 ? -18.849 -1.649 20.646 1.00 97.56 185 LEU A N 1
ATOM 1482 C CA . LEU A 1 185 ? -18.171 -0.543 21.311 1.00 97.56 185 LEU A CA 1
ATOM 1483 C C . LEU A 1 185 ? -16.659 -0.726 21.140 1.00 97.56 185 LEU A C 1
ATOM 1485 O O . LEU A 1 185 ? -16.021 -1.528 21.828 1.00 97.56 185 LEU A O 1
ATOM 1489 N N . TRP A 1 186 ? -16.079 -0.002 20.189 1.00 96.56 186 TRP A N 1
ATOM 1490 C CA . TRP A 1 186 ? -14.660 -0.099 19.875 1.00 96.56 186 TRP A CA 1
ATOM 1491 C C . TRP A 1 186 ? -13.817 0.764 20.814 1.00 96.56 186 TRP A C 1
ATOM 1493 O O . TRP A 1 186 ? -14.078 1.957 20.994 1.00 96.56 186 TRP A O 1
ATOM 1503 N N . HIS A 1 187 ? -12.765 0.165 21.371 1.00 93.75 187 HIS A N 1
ATOM 1504 C CA . HIS A 1 187 ? -11.791 0.835 22.231 1.00 93.75 187 HIS A CA 1
ATOM 1505 C C . HIS A 1 187 ? -10.348 0.459 21.859 1.00 93.75 187 HIS A C 1
ATOM 1507 O O . HIS A 1 187 ? -10.095 -0.590 21.269 1.00 93.75 187 HIS A O 1
ATOM 1513 N N . ASP A 1 188 ? -9.378 1.293 22.236 1.00 89.12 188 ASP A N 1
ATOM 1514 C CA . ASP A 1 188 ? -7.949 1.035 22.010 1.00 89.12 188 ASP A CA 1
ATOM 1515 C C . ASP A 1 188 ? -7.239 0.639 23.314 1.00 89.12 188 ASP A C 1
ATOM 1517 O O . ASP A 1 188 ? -6.448 -0.316 23.371 1.00 89.12 188 ASP A O 1
ATOM 1521 N N . LEU A 1 189 ? -7.504 1.390 24.386 1.00 88.88 189 LEU A N 1
ATOM 1522 C CA . LEU A 1 189 ? -6.828 1.254 25.675 1.00 88.88 189 LEU A CA 1
ATOM 1523 C C . LEU A 1 189 ? -7.592 0.308 26.612 1.00 88.88 189 LEU A C 1
ATOM 1525 O O . LEU A 1 189 ? -8.800 0.131 26.493 1.00 88.88 189 LEU A O 1
ATOM 1529 N N . GLU A 1 190 ? -6.891 -0.300 27.573 1.00 90.38 190 GLU A N 1
ATOM 1530 C CA . GLU A 1 190 ? -7.551 -1.101 28.623 1.00 90.38 190 GLU A CA 1
ATOM 1531 C C . GLU A 1 190 ? -8.374 -0.228 29.572 1.00 90.38 190 GLU A C 1
ATOM 1533 O O . GLU A 1 190 ? -9.478 -0.603 29.935 1.00 90.38 190 GLU A O 1
ATOM 1538 N N . ALA A 1 191 ? -7.897 0.979 29.889 1.00 91.31 191 ALA A N 1
ATOM 1539 C CA . ALA A 1 191 ? -8.663 1.931 30.695 1.00 91.31 191 ALA A CA 1
ATOM 1540 C C . ALA A 1 191 ? -10.006 2.305 30.037 1.00 91.31 191 ALA A C 1
ATOM 1542 O O . ALA A 1 191 ? -10.994 2.531 30.723 1.00 91.31 191 ALA A O 1
ATOM 1543 N N . GLU A 1 192 ? -10.055 2.335 28.701 1.00 93.88 192 GLU A N 1
ATOM 1544 C CA . GLU A 1 192 ? -11.300 2.543 27.955 1.00 93.88 192 GLU A CA 1
ATOM 1545 C C . GLU A 1 192 ? -12.237 1.338 28.074 1.00 93.88 192 GLU A C 1
ATOM 1547 O O . GLU A 1 192 ? -13.428 1.528 28.294 1.00 93.88 192 GLU A O 1
ATOM 1552 N N . ARG A 1 193 ? -11.708 0.107 27.992 1.00 95.00 193 ARG A N 1
ATOM 1553 C CA . ARG A 1 193 ? -12.483 -1.124 28.227 1.00 95.00 193 ARG A CA 1
ATOM 1554 C C . ARG A 1 193 ? -13.134 -1.107 29.604 1.00 95.00 193 ARG A C 1
ATOM 1556 O O . ARG A 1 193 ? -14.336 -1.313 29.714 1.00 95.00 193 ARG A O 1
ATOM 1563 N N . GLU A 1 194 ? -12.329 -0.858 30.633 1.00 94.88 194 GLU A N 1
ATOM 1564 C CA . GLU A 1 194 ? -12.772 -0.848 32.027 1.00 94.88 194 GLU A CA 1
ATOM 1565 C C . GLU A 1 194 ? -13.841 0.224 32.255 1.00 94.88 194 GLU A C 1
ATOM 1567 O O . GLU A 1 194 ? -14.849 -0.040 32.907 1.00 94.88 194 GLU A O 1
ATOM 1572 N N . ALA A 1 195 ? -13.674 1.405 31.652 1.00 96.12 195 ALA A N 1
ATOM 1573 C CA . ALA A 1 195 ? -14.672 2.466 31.708 1.00 96.12 195 ALA A CA 1
ATOM 1574 C C . ALA A 1 195 ? -15.975 2.097 30.975 1.00 96.12 195 ALA A C 1
ATOM 1576 O O . ALA A 1 195 ? -17.056 2.387 31.485 1.00 96.12 195 ALA A O 1
ATOM 1577 N N . ILE A 1 196 ? -15.900 1.423 29.820 1.00 96.81 196 ILE A N 1
ATOM 1578 C CA . ILE A 1 196 ? -17.083 0.908 29.112 1.00 96.81 196 ILE A CA 1
ATOM 1579 C C . ILE A 1 196 ? -17.811 -0.132 29.971 1.00 96.81 196 ILE A C 1
ATOM 1581 O O . ILE A 1 196 ? -19.023 -0.036 30.134 1.00 96.81 196 ILE A O 1
ATOM 1585 N N . GLU A 1 197 ? -17.095 -1.101 30.546 1.00 96.44 197 GLU A N 1
ATOM 1586 C CA . GLU A 1 197 ? -17.693 -2.142 31.396 1.00 96.44 197 GLU A CA 1
ATOM 1587 C C . GLU A 1 197 ? -18.335 -1.570 32.663 1.00 96.44 197 GLU A C 1
ATOM 1589 O O . GLU A 1 197 ? -19.382 -2.054 33.091 1.00 96.44 197 GLU A O 1
ATOM 1594 N N . ALA A 1 198 ? -17.751 -0.518 33.240 1.00 96.31 198 ALA A N 1
ATOM 1595 C CA . ALA A 1 198 ? -18.338 0.184 34.375 1.00 96.31 198 ALA A CA 1
ATOM 1596 C C . ALA A 1 198 ? -19.597 0.983 33.989 1.00 96.31 198 ALA A C 1
ATOM 1598 O O . ALA A 1 198 ? -20.555 1.032 34.761 1.00 96.31 198 ALA A O 1
ATOM 1599 N N . ALA A 1 199 ? -19.605 1.611 32.808 1.00 96.31 199 ALA A N 1
ATOM 1600 C CA . ALA A 1 199 ? -20.685 2.491 32.364 1.00 96.31 199 ALA A CA 1
ATOM 1601 C C . ALA A 1 199 ? -21.859 1.758 31.692 1.00 96.31 199 ALA A C 1
ATOM 1603 O O . ALA A 1 199 ? -22.975 2.280 31.686 1.00 96.31 199 ALA A O 1
ATOM 1604 N N . VAL A 1 200 ? -21.626 0.575 31.112 1.00 95.56 200 VAL A N 1
ATOM 1605 C CA . VAL A 1 200 ? -22.608 -0.158 30.302 1.00 95.56 200 VAL A CA 1
ATOM 1606 C C . VAL A 1 200 ? -22.974 -1.494 30.961 1.00 95.56 200 VAL A C 1
ATOM 1608 O O . VAL A 1 200 ? -22.299 -2.505 30.749 1.00 95.56 200 VAL A O 1
ATOM 1611 N N . PRO A 1 201 ? -24.073 -1.549 31.736 1.00 90.75 201 PRO A N 1
ATOM 1612 C CA . PRO A 1 201 ? -24.527 -2.792 32.345 1.00 90.75 201 PRO A CA 1
ATOM 1613 C C . PRO A 1 201 ? -24.827 -3.863 31.291 1.00 90.75 201 PRO A C 1
ATOM 1615 O O . PRO A 1 201 ? -25.607 -3.642 30.370 1.00 90.75 201 PRO A O 1
ATOM 1618 N N . GLY A 1 202 ? -24.236 -5.048 31.449 1.00 90.62 202 GLY A N 1
ATOM 1619 C CA . GLY A 1 202 ? -24.498 -6.200 30.580 1.00 90.62 202 GLY A CA 1
ATOM 1620 C C . GLY A 1 202 ? -23.615 -6.303 29.333 1.00 90.62 202 GLY A C 1
ATOM 1621 O O . GLY A 1 202 ? -23.658 -7.347 28.677 1.00 90.62 202 GLY A O 1
ATOM 1622 N N . VAL A 1 203 ? -22.772 -5.303 29.044 1.00 96.00 203 VAL A N 1
ATOM 1623 C CA . VAL A 1 203 ? -21.774 -5.398 27.967 1.00 96.00 203 VAL A CA 1
ATOM 1624 C C . VAL A 1 203 ? -20.835 -6.581 28.206 1.00 96.00 203 VAL A C 1
ATOM 1626 O O . VAL A 1 203 ? -20.479 -6.908 29.344 1.00 96.00 203 VAL A O 1
ATOM 1629 N N . LYS A 1 204 ? -20.412 -7.244 27.129 1.00 96.06 204 LYS A N 1
ATOM 1630 C CA . LYS A 1 204 ? -19.332 -8.236 27.181 1.00 96.06 204 LYS A CA 1
ATOM 1631 C C . LYS A 1 204 ? -18.097 -7.658 26.516 1.00 96.06 204 LYS A C 1
ATOM 1633 O O . LYS A 1 204 ? -18.175 -7.241 25.371 1.00 96.06 204 LYS A O 1
ATOM 1638 N N . ALA A 1 205 ? -16.961 -7.644 27.208 1.00 94.12 205 ALA A N 1
ATOM 1639 C CA . ALA A 1 205 ? -15.696 -7.210 26.619 1.00 94.12 205 ALA A CA 1
ATOM 1640 C C . ALA A 1 205 ? -14.850 -8.386 26.108 1.00 94.12 205 ALA A C 1
ATOM 1642 O O . ALA A 1 205 ? -14.924 -9.484 26.659 1.00 94.12 205 ALA A O 1
ATOM 1643 N N . ILE A 1 206 ? -14.011 -8.156 25.102 1.00 92.06 206 ILE A N 1
ATOM 1644 C CA . ILE A 1 206 ? -12.983 -9.103 24.650 1.00 92.06 206 ILE A CA 1
ATOM 1645 C C . ILE A 1 206 ? -11.620 -8.413 24.561 1.00 92.06 206 ILE A C 1
ATOM 1647 O O . ILE A 1 206 ? -11.494 -7.318 24.012 1.00 92.06 206 ILE A O 1
ATOM 1651 N N . TRP A 1 207 ? -10.579 -9.055 25.098 1.00 90.69 207 TRP A N 1
ATOM 1652 C CA . TRP A 1 207 ? -9.217 -8.508 25.120 1.00 90.69 207 TRP A CA 1
ATOM 1653 C C . TRP A 1 207 ? -8.142 -9.598 24.972 1.00 90.69 207 TRP A C 1
ATOM 1655 O O . TRP A 1 207 ? -8.430 -10.792 24.912 1.00 90.69 207 TRP A O 1
ATOM 1665 N N . GLY A 1 208 ? -6.880 -9.182 24.829 1.00 84.50 208 GLY A N 1
ATOM 1666 C CA . GLY A 1 208 ? -5.807 -10.051 24.330 1.00 84.50 208 GLY A CA 1
ATOM 1667 C C . GLY A 1 208 ? -5.297 -11.109 25.312 1.00 84.50 208 GLY A C 1
ATOM 1668 O O . GLY A 1 208 ? -4.893 -12.178 24.872 1.00 84.50 208 GLY A O 1
ATOM 1669 N N . SER A 1 209 ? -5.311 -10.826 26.616 1.00 85.50 209 SER A N 1
ATOM 1670 C CA . SER A 1 209 ? -4.865 -11.757 27.667 1.00 85.50 209 SER A CA 1
ATOM 1671 C C . SER A 1 209 ? -5.981 -12.656 28.205 1.00 85.50 209 SER A C 1
ATOM 1673 O O . SER A 1 209 ? -5.745 -13.419 29.139 1.00 85.50 209 SER A O 1
ATOM 1675 N N . GLN A 1 210 ? -7.189 -12.541 27.652 1.00 88.12 210 GLN A N 1
ATOM 1676 C CA . GLN A 1 210 ? -8.319 -13.385 28.009 1.00 88.12 210 GLN A CA 1
ATOM 1677 C C . GLN A 1 210 ? -8.101 -14.827 27.533 1.00 88.12 210 GLN A C 1
ATOM 1679 O O . GLN A 1 210 ? -7.444 -15.058 26.516 1.00 88.12 210 GLN A O 1
ATOM 1684 N N . ASP A 1 211 ? -8.692 -15.781 28.254 1.00 90.94 211 ASP A N 1
ATOM 1685 C CA . ASP A 1 211 ? -8.785 -17.169 27.813 1.00 90.94 211 ASP A CA 1
ATOM 1686 C C . ASP A 1 211 ? -9.444 -17.275 26.423 1.00 90.94 211 ASP A C 1
ATOM 1688 O O . ASP A 1 211 ? -10.410 -16.566 26.117 1.00 90.94 211 ASP A O 1
ATOM 1692 N N . LEU A 1 212 ? -8.893 -18.141 25.565 1.00 88.12 212 LEU A N 1
ATOM 1693 C CA . LEU A 1 212 ? -9.321 -18.261 24.169 1.00 88.12 212 LEU A CA 1
ATOM 1694 C C . LEU A 1 212 ? -10.764 -18.764 24.060 1.00 88.12 212 LEU A C 1
ATOM 1696 O O . LEU A 1 212 ? -11.549 -18.161 23.326 1.00 88.12 212 LEU A O 1
ATOM 1700 N N . ASP A 1 213 ? -11.129 -19.789 24.832 1.00 91.12 213 ASP A N 1
ATOM 1701 C CA . ASP A 1 213 ? -12.469 -20.383 24.797 1.00 91.12 213 ASP A CA 1
ATOM 1702 C C . ASP A 1 213 ? -13.517 -19.398 25.325 1.00 91.12 213 ASP A C 1
ATOM 1704 O O . ASP A 1 213 ? -14.653 -19.335 24.844 1.00 91.12 213 ASP A O 1
ATOM 1708 N N . GLU A 1 214 ? -13.163 -18.602 26.337 1.00 91.31 214 GLU A N 1
ATOM 1709 C CA . GLU A 1 214 ? -14.036 -17.538 26.828 1.00 91.31 214 GLU A CA 1
ATOM 1710 C C . GLU A 1 214 ? -14.245 -16.441 25.776 1.00 91.31 214 GLU A C 1
ATOM 1712 O O . GLU A 1 214 ? -15.380 -16.013 25.535 1.00 91.31 214 GLU A O 1
ATOM 1717 N N . ARG A 1 215 ? -13.166 -16.003 25.124 1.00 90.81 215 ARG A N 1
ATOM 1718 C CA . ARG A 1 215 ? -13.219 -14.970 24.088 1.00 90.81 215 ARG A CA 1
ATOM 1719 C C . ARG A 1 215 ? -14.069 -15.412 22.900 1.00 90.81 215 ARG A C 1
ATOM 1721 O O . ARG A 1 215 ? -14.945 -14.663 22.470 1.00 90.81 215 ARG A O 1
ATOM 1728 N N . GLU A 1 216 ? -13.847 -16.626 22.399 1.00 90.31 216 GLU A N 1
ATOM 1729 C CA . GLU A 1 216 ? -14.630 -17.204 21.301 1.00 90.31 216 GLU A CA 1
ATOM 1730 C C . GLU A 1 216 ? -16.111 -17.304 21.664 1.00 90.31 216 GLU A C 1
ATOM 1732 O O . GLU A 1 216 ? -16.975 -16.909 20.881 1.00 90.31 216 GLU A O 1
ATOM 1737 N N . ARG A 1 217 ? -16.423 -17.732 22.890 1.00 93.25 217 ARG A N 1
ATOM 1738 C CA . ARG A 1 217 ? -17.805 -17.798 23.375 1.00 93.25 217 ARG A CA 1
ATOM 1739 C C . ARG A 1 217 ? -18.484 -16.433 23.379 1.00 93.25 217 ARG A C 1
ATOM 1741 O O . ARG A 1 217 ? -19.593 -16.327 22.867 1.00 93.25 217 ARG A O 1
ATOM 1748 N N . ARG A 1 218 ? -17.822 -15.383 23.882 1.00 94.31 218 ARG A N 1
ATOM 1749 C CA . ARG A 1 218 ? -18.367 -14.009 23.880 1.00 94.31 218 ARG A CA 1
ATOM 1750 C C . ARG A 1 218 ? -18.622 -13.501 22.453 1.00 94.31 218 ARG A C 1
ATOM 1752 O O . ARG A 1 218 ? -19.669 -12.906 22.198 1.00 94.31 218 ARG A O 1
ATOM 1759 N N . VAL A 1 219 ? -17.710 -13.785 21.519 1.00 92.50 219 VAL A N 1
ATOM 1760 C CA . VAL A 1 219 ? -17.855 -13.458 20.085 1.00 92.50 219 VAL A CA 1
ATOM 1761 C C . VAL A 1 219 ? -19.050 -14.187 19.464 1.00 92.50 219 VAL A C 1
ATOM 1763 O O . VAL A 1 219 ? -19.844 -13.572 18.748 1.00 92.50 219 VAL A O 1
ATOM 1766 N N . ILE A 1 220 ? -19.215 -15.480 19.753 1.00 93.00 220 ILE A N 1
ATOM 1767 C CA . ILE A 1 220 ? -20.330 -16.297 19.254 1.00 93.00 220 ILE A CA 1
ATOM 1768 C C . ILE A 1 220 ? -21.657 -15.828 19.864 1.00 93.00 220 ILE A C 1
ATOM 1770 O O . ILE A 1 220 ? -22.667 -15.757 19.164 1.00 93.00 220 ILE A O 1
ATOM 1774 N N . ASP A 1 221 ? -21.672 -15.496 21.155 1.00 94.75 221 ASP A N 1
ATOM 1775 C CA . ASP A 1 221 ? -22.861 -15.004 21.854 1.00 94.75 221 ASP A CA 1
ATOM 1776 C C . ASP A 1 221 ? -23.380 -13.716 21.228 1.00 94.75 221 ASP A C 1
ATOM 1778 O O . ASP A 1 221 ? -24.572 -13.610 20.941 1.00 94.75 221 ASP A O 1
ATOM 1782 N N . PHE A 1 222 ? -22.483 -12.771 20.957 1.00 95.44 222 PHE A N 1
ATOM 1783 C CA . PHE A 1 222 ? -22.825 -11.543 20.253 1.00 95.44 222 PHE A CA 1
ATOM 1784 C C . PHE A 1 222 ? -23.278 -11.808 18.808 1.00 95.44 222 PHE A C 1
ATOM 1786 O O . PHE A 1 222 ? -24.343 -11.345 18.404 1.00 95.44 222 PHE A O 1
ATOM 1793 N N . SER A 1 223 ? -22.540 -12.629 18.051 1.00 92.88 223 SER A N 1
ATOM 1794 C CA . SER A 1 223 ? -22.885 -12.973 16.658 1.00 92.88 223 SER A CA 1
ATOM 1795 C C . SER A 1 223 ? -24.250 -13.658 16.515 1.00 92.88 223 SER A C 1
ATOM 1797 O O . SER A 1 223 ? -24.893 -13.528 15.476 1.00 92.88 223 SER A O 1
ATOM 1799 N N . ASN A 1 224 ? -24.703 -14.375 17.549 1.00 94.44 224 ASN A N 1
ATOM 1800 C CA . ASN A 1 224 ? -26.022 -15.015 17.611 1.00 94.44 224 ASN A CA 1
ATOM 1801 C C . ASN A 1 224 ? -27.097 -14.143 18.284 1.00 94.44 224 ASN A C 1
ATOM 1803 O O . ASN A 1 224 ? -28.198 -14.626 18.540 1.00 94.44 224 ASN A O 1
ATOM 1807 N N . GLY A 1 225 ? -26.779 -12.894 18.634 1.00 93.31 225 GLY A N 1
ATOM 1808 C CA . GLY A 1 225 ? -27.710 -11.963 19.270 1.00 93.31 225 GLY A CA 1
ATOM 1809 C C . GLY A 1 225 ? -28.065 -12.294 20.726 1.00 93.31 225 GLY A C 1
ATOM 1810 O O . GLY A 1 225 ? -29.003 -11.718 21.266 1.00 93.31 225 GLY A O 1
ATOM 1811 N N . ARG A 1 226 ? -27.330 -13.194 21.396 1.00 95.06 226 ARG A N 1
ATOM 1812 C CA . ARG A 1 226 ? -27.518 -13.485 22.835 1.00 95.06 226 ARG A CA 1
ATOM 1813 C C . ARG A 1 226 ? -27.021 -12.349 23.725 1.00 95.06 226 ARG A C 1
ATOM 1815 O O . ARG A 1 226 ? -27.506 -12.181 24.840 1.00 95.06 226 ARG A O 1
ATOM 1822 N N . THR A 1 227 ? -26.065 -11.582 23.216 1.00 93.75 227 THR A N 1
ATOM 1823 C CA . THR A 1 227 ? -25.544 -10.370 23.842 1.00 93.75 227 THR A CA 1
ATOM 1824 C C . THR A 1 227 ? -25.839 -9.194 22.921 1.00 93.75 227 THR A C 1
ATOM 1826 O O . THR A 1 227 ? -25.503 -9.247 21.738 1.00 93.75 227 THR A O 1
ATOM 1829 N N . ALA A 1 228 ? -26.445 -8.136 23.459 1.00 95.31 228 ALA A N 1
ATOM 1830 C CA . ALA A 1 228 ? -26.740 -6.928 22.693 1.00 95.31 228 ALA A CA 1
ATOM 1831 C C . ALA A 1 228 ? -25.487 -6.083 22.428 1.00 95.31 228 ALA A C 1
ATOM 1833 O O . ALA A 1 228 ? -25.371 -5.477 21.372 1.00 95.31 228 ALA A O 1
ATOM 1834 N N . GLU A 1 229 ? -24.528 -6.047 23.357 1.00 97.00 229 GLU A N 1
ATOM 1835 C CA . GLU A 1 229 ? -23.390 -5.128 23.272 1.00 97.00 229 GLU A CA 1
ATOM 1836 C C . GLU A 1 229 ? -22.052 -5.820 23.534 1.00 97.00 229 GLU A C 1
ATOM 1838 O O . GLU A 1 229 ? -21.862 -6.499 24.550 1.00 97.00 229 GLU A O 1
ATOM 1843 N N . LEU A 1 230 ? -21.114 -5.618 22.608 1.00 97.12 230 LEU A N 1
ATOM 1844 C CA . LEU A 1 230 ? -19.762 -6.168 22.653 1.00 97.12 230 LEU A CA 1
ATOM 1845 C C . LEU A 1 230 ? -18.742 -5.027 22.680 1.00 97.12 230 LEU A C 1
ATOM 1847 O O . LEU A 1 230 ? -18.715 -4.208 21.768 1.00 97.12 230 LEU A O 1
ATOM 1851 N N . ALA A 1 231 ? -17.877 -4.996 23.691 1.00 96.94 231 ALA A N 1
ATOM 1852 C CA . ALA A 1 231 ? -16.725 -4.101 23.739 1.00 96.94 231 ALA A CA 1
ATOM 1853 C C . ALA A 1 231 ? -15.474 -4.829 23.231 1.00 96.94 231 ALA A C 1
ATOM 1855 O O . ALA A 1 231 ? -15.128 -5.902 23.729 1.00 96.94 231 ALA A O 1
ATOM 1856 N N . ALA A 1 232 ? -14.795 -4.274 22.233 1.00 94.69 232 ALA A N 1
ATOM 1857 C CA . ALA A 1 232 ? -13.660 -4.945 21.608 1.00 94.69 232 ALA A CA 1
ATOM 1858 C C . ALA A 1 232 ? -12.600 -3.964 21.117 1.00 94.69 232 ALA A C 1
ATOM 1860 O O . ALA A 1 232 ? -12.878 -2.800 20.828 1.00 94.69 232 ALA A O 1
ATOM 1861 N N . LYS A 1 233 ? -11.379 -4.474 20.938 1.00 92.31 233 LYS A N 1
ATOM 1862 C CA . LYS A 1 233 ? -10.347 -3.753 20.192 1.00 92.31 233 LYS A CA 1
ATOM 1863 C C . LYS A 1 233 ? -10.420 -4.081 18.706 1.00 92.31 233 LYS A C 1
ATOM 1865 O O . LYS A 1 233 ? -10.466 -5.274 18.380 1.00 92.31 233 LYS A O 1
ATOM 1870 N N . PRO A 1 234 ? -10.285 -3.087 17.808 1.00 89.81 234 PRO A N 1
ATOM 1871 C CA . PRO A 1 234 ? -10.172 -3.336 16.371 1.00 89.81 234 PRO A CA 1
ATOM 1872 C C . PRO A 1 234 ? -9.076 -4.356 16.027 1.00 89.81 234 PRO A C 1
ATOM 1874 O O . PRO A 1 234 ? -9.301 -5.271 15.249 1.00 89.81 234 PRO A O 1
ATOM 1877 N N . VAL A 1 235 ? -7.924 -4.300 16.706 1.00 85.19 235 VAL A N 1
ATOM 1878 C CA . VAL A 1 235 ? -6.807 -5.249 16.495 1.00 85.19 235 VAL A CA 1
ATOM 1879 C C . VAL A 1 235 ? -7.098 -6.695 16.920 1.00 85.19 235 VAL A C 1
ATOM 1881 O O . VAL A 1 235 ? -6.302 -7.578 16.625 1.00 85.19 235 VAL A O 1
ATOM 1884 N N . ILE A 1 236 ? -8.177 -6.939 17.668 1.00 83.56 236 ILE A N 1
ATOM 1885 C CA . ILE A 1 236 ? -8.549 -8.274 18.164 1.00 83.56 236 ILE A CA 1
ATOM 1886 C C . ILE A 1 236 ? -9.720 -8.835 17.362 1.00 83.56 236 ILE A C 1
ATOM 1888 O O . ILE A 1 236 ? -9.685 -9.998 16.980 1.00 83.56 236 ILE A O 1
ATOM 1892 N N . ALA A 1 237 ? -10.753 -8.024 17.125 1.00 82.62 237 ALA A N 1
ATOM 1893 C CA . ALA A 1 237 ? -11.996 -8.477 16.496 1.00 82.62 237 ALA A CA 1
ATOM 1894 C C . ALA A 1 237 ? -12.228 -7.916 15.083 1.00 82.62 237 ALA A C 1
ATOM 1896 O O . ALA A 1 237 ? -13.268 -8.184 14.486 1.00 82.62 237 ALA A O 1
ATOM 1897 N N . GLY A 1 238 ? -11.272 -7.159 14.538 1.00 68.38 238 GLY A N 1
ATOM 1898 C CA . GLY A 1 238 ? -11.304 -6.650 13.164 1.00 68.38 238 GLY A CA 1
ATOM 1899 C C . GLY A 1 238 ? -11.018 -7.714 12.098 1.00 68.38 238 GLY A C 1
ATOM 1900 O O . GLY A 1 238 ? -11.421 -7.537 10.952 1.00 68.38 238 GLY A O 1
ATOM 1901 N N . SER A 1 239 ? -10.411 -8.844 12.473 1.00 70.81 239 SER A N 1
ATOM 1902 C CA . SER A 1 239 ? -10.097 -9.961 11.569 1.00 70.81 239 SER A CA 1
ATOM 1903 C C . SER A 1 239 ? -11.017 -11.162 11.810 1.00 70.81 239 SER A C 1
ATOM 1905 O O . SER A 1 239 ? -11.359 -11.491 12.946 1.00 70.81 239 SER A O 1
ATOM 1907 N N . GLY A 1 240 ? -11.437 -11.829 10.731 1.00 73.62 240 GLY A N 1
ATOM 1908 C CA . GLY A 1 240 ? -12.161 -13.114 10.764 1.00 73.62 240 GLY A CA 1
ATOM 1909 C C . GLY A 1 240 ? -13.607 -13.137 11.304 1.00 73.62 240 GLY A C 1
ATOM 1910 O O . GLY A 1 240 ? -14.378 -14.002 10.897 1.00 73.62 240 GLY A O 1
ATOM 1911 N N . CYS A 1 241 ? -14.029 -12.198 12.156 1.00 83.56 241 CYS A N 1
ATOM 1912 C CA . CYS A 1 241 ? -15.376 -12.209 12.752 1.00 83.56 241 CYS A CA 1
ATOM 1913 C C . CYS A 1 241 ? -16.464 -11.701 11.781 1.00 83.56 241 CYS A C 1
ATOM 1915 O O . CYS A 1 241 ? -16.177 -10.914 10.876 1.00 83.56 241 CYS A O 1
ATOM 1917 N N . ASN A 1 242 ? -17.721 -12.122 11.961 1.00 88.38 242 ASN A N 1
ATOM 1918 C CA . ASN A 1 242 ? -18.876 -11.593 11.224 1.00 88.38 242 ASN A CA 1
ATOM 1919 C C . ASN A 1 242 ? -19.982 -11.189 12.205 1.00 88.38 242 ASN A C 1
ATOM 1921 O O . ASN A 1 242 ? -20.551 -12.046 12.876 1.00 88.38 242 ASN A O 1
ATOM 1925 N N . PHE A 1 243 ? -20.293 -9.894 12.257 1.00 93.06 243 PHE A N 1
ATOM 1926 C CA . PHE A 1 243 ? -21.239 -9.322 13.214 1.00 93.06 243 PHE A CA 1
ATOM 1927 C C . PHE A 1 243 ? -22.501 -8.743 12.563 1.00 93.06 243 PHE A C 1
ATOM 1929 O O . PHE A 1 243 ? -23.386 -8.251 13.258 1.00 93.06 243 PHE A O 1
ATOM 1936 N N . GLN A 1 244 ? -22.634 -8.853 11.241 1.00 92.38 244 GLN A N 1
ATOM 1937 C CA . GLN A 1 244 ? -23.665 -8.150 10.473 1.00 92.38 244 GLN A CA 1
ATOM 1938 C C . GLN A 1 244 ? -25.104 -8.630 10.727 1.00 92.38 244 GLN A C 1
ATOM 1940 O O . GLN A 1 244 ? -26.049 -7.905 10.442 1.00 92.38 244 GLN A O 1
ATOM 1945 N N . ARG A 1 245 ? -25.291 -9.857 11.241 1.00 92.44 245 ARG A N 1
ATOM 1946 C CA . ARG A 1 245 ? -26.616 -10.498 11.343 1.00 92.44 245 ARG A CA 1
ATOM 1947 C C . ARG A 1 245 ? -27.563 -9.778 12.302 1.00 92.44 245 ARG A C 1
ATOM 1949 O O . ARG A 1 245 ? -28.752 -9.685 12.023 1.00 92.44 245 ARG A O 1
ATOM 1956 N N . HIS A 1 246 ? -27.037 -9.341 13.441 1.00 94.81 246 HIS A N 1
ATOM 1957 C CA . HIS A 1 246 ? -27.818 -8.695 14.496 1.00 94.81 246 HIS A CA 1
ATOM 1958 C C . HIS A 1 246 ? -27.351 -7.270 14.783 1.00 94.81 246 HIS A C 1
ATOM 1960 O O . HIS A 1 246 ? -28.033 -6.576 15.521 1.00 94.81 246 HIS A O 1
ATOM 1966 N N . CYS A 1 247 ? -26.223 -6.832 14.216 1.00 96.25 247 CYS A N 1
ATOM 1967 C CA . CYS A 1 247 ? -25.623 -5.535 14.498 1.00 96.25 247 CYS A CA 1
ATOM 1968 C C . CYS A 1 247 ? -25.370 -4.748 13.207 1.00 96.25 247 CYS A C 1
ATOM 1970 O O . CYS A 1 247 ? -24.768 -5.253 12.259 1.00 96.25 247 CYS A O 1
ATOM 1972 N N . TRP A 1 248 ? -25.789 -3.485 13.218 1.00 96.75 248 TRP A N 1
ATOM 1973 C CA . TRP A 1 248 ? -25.566 -2.481 12.168 1.00 96.75 248 TRP A CA 1
ATOM 1974 C C . TRP A 1 248 ? -25.190 -1.121 12.779 1.00 96.75 248 TRP A C 1
ATOM 1976 O O . TRP A 1 248 ? -25.326 -0.080 12.139 1.00 96.75 248 TRP A O 1
ATOM 1986 N N . TRP A 1 249 ? -24.731 -1.122 14.034 1.00 97.81 249 TRP A N 1
ATOM 1987 C CA . TRP A 1 249 ? -24.338 0.079 14.757 1.00 97.81 249 TRP A CA 1
ATOM 1988 C C . TRP A 1 249 ? -23.002 -0.123 15.470 1.00 97.81 249 TRP A C 1
ATOM 1990 O O . TRP A 1 249 ? -22.867 -0.963 16.362 1.00 97.81 249 TRP A O 1
ATOM 2000 N N . GLU A 1 250 ? -22.007 0.668 15.088 1.00 98.00 250 GLU A N 1
ATOM 2001 C CA . GLU A 1 250 ? -20.697 0.683 15.728 1.00 98.00 250 GLU A CA 1
ATOM 2002 C C . GLU A 1 250 ? -20.424 2.044 16.365 1.00 98.00 250 GLU A C 1
ATOM 2004 O O . GLU A 1 250 ? -20.662 3.087 15.758 1.00 98.00 250 GLU A O 1
ATOM 2009 N N . ILE A 1 251 ? -19.888 2.035 17.585 1.00 97.94 251 ILE A N 1
ATOM 2010 C CA . ILE A 1 251 ? -19.465 3.244 18.288 1.00 97.94 251 ILE A CA 1
ATOM 2011 C C . ILE A 1 251 ? -17.977 3.126 18.597 1.00 97.94 251 ILE A C 1
ATOM 2013 O O . ILE A 1 251 ? -17.551 2.256 19.355 1.00 97.94 251 ILE A O 1
ATOM 2017 N N . PHE A 1 252 ? -17.180 4.024 18.029 1.00 97.25 252 PHE A N 1
ATOM 2018 C CA . PHE A 1 252 ? -15.766 4.168 18.342 1.00 97.25 252 PHE A CA 1
ATOM 2019 C C . PHE A 1 252 ? -15.615 5.179 19.472 1.00 97.25 252 PHE A C 1
ATOM 2021 O O . PHE A 1 252 ? -15.834 6.376 19.278 1.00 97.25 252 PHE A O 1
ATOM 2028 N N . LEU A 1 253 ? -15.210 4.707 20.656 1.00 95.19 253 LEU A N 1
ATOM 2029 C CA . LEU A 1 253 ? -15.024 5.580 21.816 1.00 95.19 253 LEU A CA 1
ATOM 2030 C C . LEU A 1 253 ? -13.890 6.592 21.589 1.00 95.19 253 LEU A C 1
ATOM 2032 O O . LEU A 1 253 ? -13.867 7.639 22.228 1.00 95.19 253 LEU A O 1
ATOM 2036 N N . GLY A 1 254 ? -12.935 6.289 20.710 1.00 90.88 254 GLY A N 1
ATOM 2037 C CA . GLY A 1 254 ? -11.825 7.164 20.342 1.00 90.88 254 GLY A CA 1
ATOM 2038 C C . GLY A 1 254 ? -11.337 6.892 18.922 1.00 90.88 254 GLY A C 1
ATOM 2039 O O . GLY A 1 254 ? -11.535 5.801 18.390 1.00 90.88 254 GLY A O 1
ATOM 2040 N N . ILE A 1 255 ? -10.629 7.859 18.336 1.00 89.56 255 ILE A N 1
ATOM 2041 C CA . ILE A 1 255 ? -9.991 7.718 17.017 1.00 89.56 255 ILE A CA 1
ATOM 2042 C C . ILE A 1 255 ? -8.479 7.534 17.139 1.00 89.56 255 ILE A C 1
ATOM 2044 O O . ILE A 1 255 ? -7.877 7.832 18.168 1.00 89.56 255 ILE A O 1
ATOM 2048 N N . GLY A 1 256 ? -7.829 7.012 16.101 1.00 83.62 256 GLY A N 1
ATOM 2049 C CA . GLY A 1 256 ? -6.395 6.725 16.140 1.00 83.62 256 GLY A CA 1
ATOM 2050 C C . GLY A 1 256 ? -5.720 6.798 14.776 1.00 83.62 256 GLY A C 1
ATOM 2051 O O . GLY A 1 256 ? -6.327 7.130 13.765 1.00 83.62 256 GLY A O 1
ATOM 2052 N N . PHE A 1 257 ? -4.427 6.468 14.738 1.00 75.38 257 PHE A N 1
ATOM 2053 C CA . PHE A 1 257 ? -3.624 6.520 13.506 1.00 75.38 257 PHE A CA 1
ATOM 2054 C C . PHE A 1 257 ? -3.682 5.231 12.664 1.00 75.38 257 PHE A C 1
ATOM 2056 O O . PHE A 1 257 ? -3.198 5.218 11.523 1.00 75.38 257 PHE A O 1
ATOM 2063 N N . LYS A 1 258 ? -4.254 4.154 13.221 1.00 81.12 258 LYS A N 1
ATOM 2064 C CA . LYS A 1 258 ? -4.301 2.808 12.634 1.00 81.12 258 LYS A CA 1
ATOM 2065 C C . LYS A 1 258 ? -5.512 2.636 11.714 1.00 81.12 258 LYS A C 1
ATOM 2067 O O . LYS A 1 258 ? -6.495 1.995 12.061 1.00 81.12 258 LYS A O 1
ATOM 2072 N N . PHE A 1 259 ? -5.422 3.226 10.525 1.00 83.94 259 PHE A N 1
ATOM 2073 C CA . PHE A 1 259 ? -6.513 3.213 9.544 1.00 83.94 259 PHE A CA 1
ATOM 2074 C C . PHE A 1 259 ? -6.936 1.796 9.113 1.00 83.94 259 PHE A C 1
ATOM 2076 O O . PHE A 1 259 ? -8.124 1.548 8.959 1.00 83.94 259 PHE A O 1
ATOM 2083 N N . ASN A 1 260 ? -5.990 0.860 8.965 1.00 80.38 260 ASN A N 1
ATOM 2084 C CA . ASN A 1 260 ? -6.308 -0.515 8.572 1.00 80.38 260 ASN A CA 1
ATOM 2085 C C . ASN A 1 260 ? -7.233 -1.217 9.576 1.00 80.38 260 ASN A C 1
ATOM 2087 O O . ASN A 1 260 ? -8.233 -1.803 9.186 1.00 80.38 260 ASN A O 1
ATOM 2091 N N . ASP A 1 261 ? -6.902 -1.142 10.863 1.00 84.81 261 ASP A N 1
ATOM 2092 C CA . ASP A 1 261 ? -7.690 -1.810 11.902 1.00 84.81 261 ASP A CA 1
ATOM 2093 C C . ASP A 1 261 ? -9.073 -1.153 12.012 1.00 84.81 261 ASP A C 1
ATOM 2095 O O . ASP A 1 261 ? -10.077 -1.834 12.188 1.00 84.81 261 ASP A O 1
ATOM 2099 N N . PHE A 1 262 ? -9.124 0.172 11.836 1.00 88.69 262 PHE A N 1
ATOM 2100 C CA . PHE A 1 262 ? -10.359 0.951 11.803 1.00 88.69 262 PHE A CA 1
ATOM 2101 C C . PHE A 1 262 ? -11.302 0.526 10.665 1.00 88.69 262 PHE A C 1
ATOM 2103 O O . PHE A 1 262 ? -12.464 0.222 10.921 1.00 88.69 262 PHE A O 1
ATOM 2110 N N . ILE A 1 263 ? -10.818 0.445 9.421 1.00 87.31 263 ILE A N 1
ATOM 2111 C CA . ILE A 1 263 ? -11.673 0.061 8.287 1.00 87.31 263 ILE A CA 1
ATOM 2112 C C . ILE A 1 263 ? -12.074 -1.423 8.351 1.00 87.31 263 ILE A C 1
ATOM 2114 O O . ILE A 1 263 ? -13.210 -1.777 8.045 1.00 87.31 263 ILE A O 1
ATOM 2118 N N . GLN A 1 264 ? -11.179 -2.300 8.825 1.00 86.12 264 GLN A N 1
ATOM 2119 C CA . GLN A 1 264 ? -11.488 -3.720 9.022 1.00 86.12 264 GLN A CA 1
ATOM 2120 C C . GLN A 1 264 ? -12.566 -3.944 10.090 1.00 86.12 264 GLN A C 1
ATOM 2122 O O . GLN A 1 264 ? -13.386 -4.855 9.931 1.00 86.12 264 GLN A O 1
ATOM 2127 N N . ALA A 1 265 ? -12.575 -3.111 11.137 1.00 91.56 265 ALA A N 1
ATOM 2128 C CA . ALA A 1 265 ? -13.609 -3.089 12.165 1.00 91.56 265 ALA A CA 1
ATOM 2129 C C . ALA A 1 265 ? -14.981 -2.704 11.587 1.00 91.56 265 ALA A C 1
ATOM 2131 O O . ALA A 1 265 ? -15.917 -3.477 11.764 1.00 91.56 265 ALA A O 1
ATOM 2132 N N . ILE A 1 266 ? -15.069 -1.624 10.796 1.00 92.62 266 ILE A N 1
ATOM 2133 C CA . ILE A 1 266 ? -16.314 -1.223 10.101 1.00 92.62 266 ILE A CA 1
ATOM 2134 C C . ILE A 1 266 ? -16.837 -2.361 9.216 1.00 92.62 266 ILE A C 1
ATOM 2136 O O . ILE A 1 266 ? -18.026 -2.684 9.195 1.00 92.62 266 ILE A O 1
ATOM 2140 N N . HIS A 1 267 ? -15.934 -3.037 8.505 1.00 90.81 267 HIS A N 1
ATOM 2141 C CA . HIS A 1 267 ? -16.275 -4.179 7.658 1.00 90.81 267 HIS A CA 1
ATOM 2142 C C . HIS A 1 267 ? -16.606 -5.449 8.462 1.00 90.81 267 HIS A C 1
ATOM 2144 O O . HIS A 1 267 ? -16.635 -6.538 7.894 1.00 90.81 267 HIS A O 1
ATOM 2150 N N . ARG A 1 268 ? -16.843 -5.380 9.779 1.00 91.19 268 ARG A N 1
ATOM 2151 C CA . ARG A 1 268 ? -17.449 -6.488 10.534 1.00 91.19 268 ARG A CA 1
ATOM 2152 C C . ARG A 1 268 ? -18.973 -6.450 10.498 1.00 91.19 268 ARG A C 1
ATOM 2154 O O . ARG A 1 268 ? -19.583 -7.520 10.573 1.00 91.19 268 ARG A O 1
ATOM 2161 N N . THR A 1 269 ? -19.566 -5.262 10.359 1.00 93.19 269 THR A N 1
ATOM 2162 C CA . THR A 1 269 ? -21.018 -5.070 10.195 1.00 93.19 269 THR A CA 1
ATOM 2163 C C . THR A 1 269 ? -21.394 -4.616 8.784 1.00 93.19 269 THR A C 1
ATOM 2165 O O . THR A 1 269 ? -22.439 -5.026 8.273 1.00 93.19 269 THR A O 1
ATOM 2168 N N . TYR A 1 270 ? -20.533 -3.832 8.127 1.00 93.19 270 TYR A N 1
ATOM 2169 C CA . TYR A 1 270 ? -20.722 -3.338 6.765 1.00 93.19 270 TYR A CA 1
ATOM 2170 C C . TYR A 1 270 ? -20.117 -4.296 5.730 1.00 93.19 270 TYR A C 1
ATOM 2172 O O . TYR A 1 270 ? -18.978 -4.129 5.291 1.00 93.19 270 TYR A O 1
ATOM 2180 N N . ARG A 1 271 ? -20.855 -5.352 5.368 1.00 90.12 271 ARG A N 1
ATOM 2181 C CA . ARG A 1 271 ? -20.451 -6.318 4.327 1.00 90.12 271 ARG A CA 1
ATOM 2182 C C . ARG A 1 271 ? -21.653 -6.792 3.516 1.00 90.12 271 ARG A C 1
ATOM 2184 O O . ARG A 1 271 ? -22.796 -6.471 3.832 1.00 90.12 271 ARG A O 1
ATOM 2191 N N . PHE A 1 272 ? -21.381 -7.566 2.464 1.00 89.88 272 PHE A N 1
ATOM 2192 C CA . PHE A 1 272 ? -22.419 -8.141 1.611 1.00 89.88 272 PHE A CA 1
ATOM 2193 C C . PHE A 1 272 ? -23.452 -8.918 2.424 1.00 89.88 272 PHE A C 1
ATOM 2195 O O . PHE A 1 272 ? -23.118 -9.576 3.416 1.00 89.88 272 PHE A O 1
ATOM 2202 N N . LEU A 1 273 ? -24.699 -8.867 1.957 1.00 90.12 273 LEU A N 1
ATOM 2203 C CA . LEU A 1 273 ? -25.876 -9.408 2.640 1.00 90.12 273 LEU A CA 1
ATOM 2204 C C . LEU A 1 273 ? -26.268 -8.669 3.930 1.00 90.12 273 LEU A C 1
ATOM 2206 O O . LEU A 1 273 ? -27.017 -9.228 4.726 1.00 90.12 273 LEU A O 1
ATOM 2210 N N . GLN A 1 274 ? -25.786 -7.445 4.158 1.00 93.06 274 GLN A N 1
ATOM 2211 C CA . GLN A 1 274 ? -26.302 -6.572 5.214 1.00 93.06 274 GLN A CA 1
ATOM 2212 C C . GLN A 1 274 ? -27.596 -5.888 4.728 1.00 93.06 274 GLN A C 1
ATOM 2214 O O . GLN A 1 274 ? -27.528 -5.060 3.821 1.00 93.06 274 GLN A O 1
ATOM 2219 N N . PRO A 1 275 ? -28.778 -6.206 5.293 1.00 91.25 275 PRO A N 1
ATOM 2220 C CA . PRO A 1 275 ? -30.034 -5.596 4.857 1.00 91.25 275 PRO A CA 1
ATOM 2221 C C . PRO A 1 275 ? -30.312 -4.228 5.500 1.00 91.25 275 PRO A C 1
ATOM 2223 O O . PRO A 1 275 ? -31.228 -3.531 5.064 1.00 91.25 275 PRO A O 1
ATOM 2226 N N . HIS A 1 276 ? -29.571 -3.842 6.543 1.00 94.38 276 HIS A N 1
ATOM 2227 C CA . HIS A 1 276 ? -29.823 -2.620 7.306 1.00 94.38 276 HIS A CA 1
ATOM 2228 C C . HIS A 1 276 ? -28.793 -1.531 7.009 1.00 94.38 276 HIS A C 1
ATOM 2230 O O . HIS A 1 276 ? -27.609 -1.805 6.833 1.00 94.38 276 HIS A O 1
ATOM 2236 N N . GLN A 1 277 ? -29.236 -0.273 7.010 1.00 96.12 277 GLN A N 1
ATOM 2237 C CA . GLN A 1 277 ? -28.331 0.875 7.001 1.00 96.12 277 GLN A CA 1
ATOM 2238 C C . GLN A 1 277 ? -27.359 0.775 8.182 1.00 96.12 277 GLN A C 1
ATOM 2240 O O . GLN A 1 277 ? -27.791 0.641 9.328 1.00 96.12 277 GLN A O 1
ATOM 2245 N N . VAL A 1 278 ? -26.060 0.854 7.891 1.00 97.06 278 VAL A N 1
ATOM 2246 C CA . VAL A 1 278 ? -25.022 0.772 8.920 1.00 97.06 278 VAL A CA 1
ATOM 2247 C C . VAL A 1 278 ? -24.681 2.171 9.408 1.00 97.06 278 VAL A C 1
ATOM 2249 O O . VAL A 1 278 ? -24.461 3.086 8.611 1.00 97.06 278 VAL A O 1
ATOM 2252 N N . ARG A 1 279 ? -24.626 2.332 10.728 1.00 97.44 279 ARG A N 1
ATOM 2253 C CA . ARG A 1 279 ? -24.292 3.582 11.409 1.00 97.44 279 ARG A CA 1
ATOM 2254 C C . ARG A 1 279 ? -22.991 3.431 12.186 1.00 97.44 279 ARG A C 1
ATOM 2256 O O . ARG A 1 279 ? -22.848 2.510 12.987 1.00 97.44 279 ARG A O 1
ATOM 2263 N N . ILE A 1 280 ? -22.078 4.373 11.985 1.00 98.00 280 ILE A N 1
ATOM 2264 C CA . ILE A 1 280 ? -20.793 4.458 12.674 1.00 98.00 280 ILE A CA 1
ATOM 2265 C C . ILE A 1 280 ? -20.721 5.801 13.398 1.00 98.00 280 ILE A C 1
ATOM 2267 O O . ILE A 1 280 ? -20.727 6.845 12.748 1.00 98.00 280 ILE A O 1
ATOM 2271 N N . ASP A 1 281 ? -20.615 5.796 14.723 1.00 98.31 281 ASP A N 1
ATOM 2272 C CA . ASP A 1 281 ? -20.405 7.011 15.516 1.00 98.31 281 ASP A CA 1
ATOM 2273 C C . ASP A 1 281 ? -18.964 7.041 16.039 1.00 98.31 281 ASP A C 1
ATOM 2275 O O . ASP A 1 281 ? -18.525 6.144 16.759 1.00 98.31 281 ASP A O 1
ATOM 2279 N N . LEU A 1 282 ? -18.211 8.080 15.676 1.00 97.25 282 LEU A N 1
ATOM 2280 C CA . LEU A 1 282 ? -16.834 8.288 16.115 1.00 97.25 282 LEU A CA 1
ATOM 2281 C C . LEU A 1 282 ? -16.755 9.422 17.122 1.00 97.25 282 LEU A C 1
ATOM 2283 O O . LEU A 1 282 ? -17.039 10.576 16.795 1.00 97.25 282 LEU A O 1
ATOM 2287 N N . ILE A 1 283 ? -16.303 9.104 18.328 1.00 96.44 283 ILE A N 1
ATOM 2288 C CA . ILE A 1 283 ? -16.099 10.078 19.393 1.00 96.44 283 ILE A CA 1
ATOM 2289 C C . ILE A 1 283 ? -14.618 10.461 19.430 1.00 96.44 283 ILE A C 1
ATOM 2291 O O . ILE A 1 283 ? -13.739 9.600 19.393 1.00 96.44 283 ILE A O 1
ATOM 2295 N N . TYR A 1 284 ? -14.323 11.757 19.487 1.00 93.38 284 TYR A N 1
ATOM 2296 C CA . TYR A 1 284 ? -12.954 12.275 19.544 1.00 93.38 284 TYR A CA 1
ATOM 2297 C C . TYR A 1 284 ? -12.908 13.596 20.316 1.00 93.38 284 TYR A C 1
ATOM 2299 O O . TYR A 1 284 ? -13.919 14.294 20.400 1.00 93.38 284 TYR A O 1
ATOM 2307 N N . SER A 1 285 ? -11.760 13.950 20.899 1.00 90.44 285 SER A N 1
ATOM 2308 C CA . SER A 1 285 ? -11.624 15.244 21.585 1.00 90.44 285 SER A CA 1
ATOM 2309 C C . SER A 1 285 ? -11.232 16.378 20.636 1.00 90.44 285 SER A C 1
ATOM 2311 O O . SER A 1 285 ? -10.675 16.152 19.561 1.00 90.44 285 SER A O 1
ATOM 2313 N N . GLU A 1 286 ? -11.471 17.626 21.042 1.00 85.81 286 GLU A N 1
ATOM 2314 C CA . GLU A 1 286 ? -11.058 18.818 20.290 1.00 85.81 286 GLU A CA 1
ATOM 2315 C C . GLU A 1 286 ? -9.565 18.779 19.897 1.00 85.81 286 GLU A C 1
ATOM 2317 O O . GLU A 1 286 ? -9.191 19.128 18.771 1.00 85.81 286 GLU A O 1
ATOM 2322 N N . ALA A 1 287 ? -8.705 18.298 20.797 1.00 81.44 287 ALA A N 1
ATOM 2323 C CA . ALA A 1 287 ? -7.270 18.159 20.557 1.00 81.44 287 ALA A CA 1
ATOM 2324 C C . ALA A 1 287 ? -6.904 17.103 19.488 1.00 81.44 287 ALA A C 1
ATOM 2326 O O . ALA A 1 287 ? -5.769 17.094 19.001 1.00 81.44 287 ALA A O 1
ATOM 2327 N N . GLU A 1 288 ? -7.846 16.241 19.090 1.00 86.50 288 GLU A N 1
ATOM 2328 C CA . GLU A 1 288 ? -7.676 15.184 18.084 1.00 86.50 288 GLU A CA 1
ATOM 2329 C C . GLU A 1 288 ? -8.195 15.578 16.685 1.00 86.50 288 GLU A C 1
ATOM 2331 O O . GLU A 1 288 ? -8.159 14.756 15.766 1.00 86.50 288 GLU A O 1
ATOM 2336 N N . ARG A 1 289 ? -8.614 16.835 16.457 1.00 88.00 289 ARG A N 1
ATOM 2337 C CA . ARG A 1 289 ? -9.076 17.323 15.134 1.00 88.00 289 ARG A CA 1
ATOM 2338 C C . ARG A 1 289 ? -8.096 17.022 13.989 1.00 88.00 289 ARG A C 1
ATOM 2340 O O . ARG A 1 289 ? -8.515 16.692 12.881 1.00 88.00 289 ARG A O 1
ATOM 2347 N N . ASP A 1 290 ? -6.788 17.094 14.242 1.00 85.19 290 ASP A N 1
ATOM 2348 C CA . ASP A 1 290 ? -5.759 16.716 13.260 1.00 85.19 290 ASP A CA 1
ATOM 2349 C C . ASP A 1 290 ? -5.732 15.213 12.955 1.00 85.19 290 ASP A C 1
ATOM 2351 O O . ASP A 1 290 ? -5.483 14.811 11.816 1.00 85.19 290 ASP A O 1
ATOM 2355 N N . ILE A 1 291 ? -5.993 14.375 13.961 1.00 87.12 291 ILE A N 1
ATOM 2356 C CA . ILE A 1 291 ? -6.084 12.921 13.796 1.00 87.12 291 ILE A CA 1
ATOM 2357 C C . ILE A 1 291 ? -7.295 12.593 12.927 1.00 87.12 291 ILE A C 1
ATOM 2359 O O . ILE A 1 291 ? -7.157 11.822 11.978 1.00 87.12 291 ILE A O 1
ATOM 2363 N N . ARG A 1 292 ? -8.439 13.242 13.188 1.00 90.75 292 ARG A N 1
ATOM 2364 C CA . ARG A 1 292 ? -9.648 13.133 12.362 1.00 90.75 292 ARG A CA 1
ATOM 2365 C C . ARG A 1 292 ? -9.361 13.473 10.900 1.00 90.75 292 ARG A C 1
ATOM 2367 O O . ARG A 1 292 ? -9.597 12.626 10.044 1.00 90.75 292 ARG A O 1
ATOM 2374 N N . ARG A 1 293 ? -8.779 14.648 10.621 1.00 89.56 293 ARG A N 1
ATOM 2375 C CA . ARG A 1 293 ? -8.434 15.062 9.246 1.00 89.56 293 ARG A CA 1
ATOM 2376 C C . ARG A 1 293 ? -7.580 14.015 8.533 1.00 89.56 293 ARG A C 1
ATOM 2378 O O . ARG A 1 293 ? -7.873 13.620 7.411 1.00 89.56 293 ARG A O 1
ATOM 2385 N N . ARG A 1 294 ? -6.540 13.512 9.204 1.00 87.00 294 ARG A N 1
ATOM 2386 C CA . ARG A 1 294 ? -5.666 12.470 8.641 1.00 87.00 294 ARG A CA 1
ATOM 2387 C C . ARG A 1 294 ? -6.400 11.151 8.403 1.00 87.00 294 ARG A C 1
ATOM 2389 O O . ARG A 1 294 ? -6.054 10.448 7.456 1.00 87.00 294 ARG A O 1
ATOM 2396 N N . LEU A 1 295 ? -7.356 10.789 9.260 1.00 88.00 295 LEU A N 1
ATOM 2397 C CA . LEU A 1 295 ? -8.166 9.583 9.094 1.00 88.00 295 LEU A CA 1
ATOM 2398 C C . LEU A 1 295 ? -9.108 9.721 7.890 1.00 88.00 295 LEU A C 1
ATOM 2400 O O . LEU A 1 295 ? -9.117 8.834 7.043 1.00 88.00 295 LEU A O 1
ATOM 2404 N N . GLU A 1 296 ? -9.805 10.854 7.759 1.00 90.00 296 GLU A N 1
ATOM 2405 C CA . GLU A 1 296 ? -10.674 11.179 6.616 1.00 90.00 296 GLU A CA 1
ATOM 2406 C C . GLU A 1 296 ? -9.886 11.193 5.296 1.00 90.00 296 GLU A C 1
ATOM 2408 O O . GLU A 1 296 ? -10.292 10.576 4.314 1.00 90.00 296 GLU A O 1
ATOM 2413 N N . GLU A 1 297 ? -8.704 11.816 5.268 1.00 87.94 297 GLU A N 1
ATOM 2414 C CA . GLU A 1 297 ? -7.836 11.799 4.087 1.00 87.94 297 GLU A CA 1
ATOM 2415 C C . GLU A 1 297 ? -7.361 10.388 3.717 1.00 87.94 297 GLU A C 1
ATOM 2417 O O . GLU A 1 297 ? -7.142 10.096 2.540 1.00 87.94 297 GLU A O 1
ATOM 2422 N N . LYS A 1 298 ? -7.098 9.523 4.705 1.00 85.00 298 LYS A N 1
ATOM 2423 C CA . LYS A 1 298 ? -6.729 8.125 4.447 1.00 85.00 298 LYS A CA 1
ATOM 2424 C C . LYS A 1 298 ? -7.919 7.340 3.911 1.00 85.00 298 LYS A C 1
ATOM 2426 O O . LYS A 1 298 ? -7.723 6.565 2.982 1.00 85.00 298 LYS A O 1
ATOM 2431 N N . TRP A 1 299 ? -9.116 7.584 4.439 1.00 87.44 299 TRP A N 1
ATOM 2432 C CA . TRP A 1 299 ? -10.345 6.981 3.936 1.00 87.44 299 TRP A CA 1
ATOM 2433 C C . TRP A 1 299 ? -10.589 7.367 2.483 1.00 87.44 299 TRP A C 1
ATOM 2435 O O . TRP A 1 299 ? -10.651 6.493 1.626 1.00 87.44 299 TRP A O 1
ATOM 2445 N N . ARG A 1 300 ? -10.577 8.663 2.161 1.00 87.19 300 ARG A N 1
ATOM 2446 C CA . ARG A 1 300 ? -10.790 9.122 0.784 1.00 87.19 300 ARG A CA 1
ATOM 2447 C C . ARG A 1 300 ? -9.805 8.485 -0.199 1.00 87.19 300 ARG A C 1
ATOM 2449 O O . ARG A 1 300 ? -10.201 8.013 -1.257 1.00 87.19 300 ARG A O 1
ATOM 2456 N N . ARG A 1 301 ? -8.521 8.413 0.172 1.00 81.94 301 ARG A N 1
ATOM 2457 C CA . ARG A 1 301 ? -7.501 7.757 -0.661 1.00 81.94 301 ARG A CA 1
ATOM 2458 C C . ARG A 1 301 ? -7.740 6.250 -0.815 1.00 81.94 301 ARG A C 1
ATOM 2460 O O . ARG A 1 301 ? -7.364 5.690 -1.839 1.00 81.94 301 ARG A O 1
ATOM 2467 N N . HIS A 1 302 ? -8.317 5.587 0.189 1.00 81.44 302 HIS A N 1
ATOM 2468 C CA . HIS A 1 302 ? -8.665 4.166 0.120 1.00 81.44 302 HIS A CA 1
ATOM 2469 C C . HIS A 1 302 ? -9.753 3.936 -0.930 1.00 81.44 302 HIS A C 1
ATOM 2471 O O . HIS A 1 302 ? -9.587 3.078 -1.797 1.00 81.44 302 HIS A O 1
ATOM 2477 N N . ASP A 1 303 ? -10.791 4.771 -0.913 1.00 82.75 303 ASP A N 1
ATOM 2478 C CA . ASP A 1 303 ? -11.890 4.707 -1.877 1.00 82.75 303 ASP A CA 1
ATOM 2479 C C . ASP A 1 303 ? -11.409 5.044 -3.299 1.00 82.75 303 ASP A C 1
ATOM 2481 O O . ASP A 1 303 ? -11.736 4.339 -4.254 1.00 82.75 303 ASP A O 1
ATOM 2485 N N . GLU A 1 304 ? -10.564 6.074 -3.445 1.00 83.44 304 GLU A N 1
ATOM 2486 C CA . GLU A 1 304 ? -9.928 6.446 -4.719 1.00 83.44 304 GLU A CA 1
ATOM 2487 C C . GLU A 1 304 ? -9.095 5.287 -5.299 1.00 83.44 304 GLU A C 1
ATOM 2489 O O . GLU A 1 304 ? -9.202 4.972 -6.488 1.00 83.44 304 GLU A O 1
ATOM 2494 N N . LEU A 1 305 ? -8.287 4.624 -4.462 1.00 77.75 305 LEU A N 1
ATOM 2495 C CA . LEU A 1 305 ? -7.475 3.473 -4.859 1.00 77.75 305 LEU A CA 1
ATOM 2496 C C . LEU A 1 305 ? -8.349 2.299 -5.322 1.00 77.75 305 LEU A C 1
ATOM 2498 O O . LEU A 1 305 ? -8.107 1.736 -6.393 1.00 77.75 305 LEU A O 1
ATOM 2502 N N . ALA A 1 306 ? -9.368 1.941 -4.538 1.00 77.81 306 ALA A N 1
ATOM 2503 C CA . ALA A 1 306 ? -10.285 0.854 -4.868 1.00 77.81 306 ALA A CA 1
ATOM 2504 C C . ALA A 1 306 ? -11.033 1.127 -6.185 1.00 77.81 306 ALA A C 1
ATOM 2506 O O . ALA A 1 306 ? -11.108 0.252 -7.054 1.00 77.81 306 ALA A O 1
ATOM 2507 N N . ALA A 1 307 ? -11.519 2.357 -6.377 1.00 80.88 307 ALA A N 1
ATOM 2508 C CA . ALA A 1 307 ? -12.208 2.773 -7.595 1.00 80.88 307 ALA A CA 1
ATOM 2509 C C . ALA A 1 307 ? -11.295 2.713 -8.827 1.00 80.88 307 ALA A C 1
ATOM 2511 O O . ALA A 1 307 ? -11.705 2.210 -9.876 1.00 80.88 307 ALA A O 1
ATOM 2512 N N . ARG A 1 308 ? -10.045 3.179 -8.697 1.00 79.50 308 ARG A N 1
ATOM 2513 C CA . ARG A 1 308 ? -9.058 3.137 -9.780 1.00 79.50 308 ARG A CA 1
ATOM 2514 C C . ARG A 1 308 ? -8.758 1.711 -10.219 1.00 79.50 308 ARG A C 1
ATOM 2516 O O . ARG A 1 308 ? -8.786 1.425 -11.413 1.00 79.50 308 ARG A O 1
ATOM 2523 N N . MET A 1 309 ? -8.512 0.818 -9.265 1.00 75.00 309 MET A N 1
ATOM 2524 C CA . MET A 1 309 ? -8.223 -0.584 -9.567 1.00 75.00 309 MET A CA 1
ATOM 2525 C C . MET A 1 309 ? -9.408 -1.296 -10.215 1.00 75.00 309 MET A C 1
ATOM 2527 O O . MET A 1 309 ? -9.228 -2.012 -11.199 1.00 75.00 309 MET A O 1
ATOM 2531 N N . SER A 1 310 ? -10.622 -1.022 -9.738 1.00 78.00 310 SER A N 1
ATOM 2532 C CA . SER A 1 310 ? -11.851 -1.543 -10.346 1.00 78.00 310 SER A CA 1
ATOM 2533 C C . SER A 1 310 ? -12.013 -1.056 -11.794 1.00 78.00 310 SER A C 1
ATOM 2535 O O . SER A 1 310 ? -12.383 -1.824 -12.678 1.00 78.00 310 SER A O 1
ATOM 2537 N N . ALA A 1 311 ? -11.681 0.211 -12.074 1.00 80.38 311 ALA A N 1
ATOM 2538 C CA . ALA A 1 311 ? -11.735 0.765 -13.427 1.00 80.38 311 ALA A CA 1
ATOM 2539 C C . ALA A 1 311 ? -10.755 0.074 -14.389 1.00 80.38 311 ALA A C 1
ATOM 2541 O O . ALA A 1 311 ? -11.141 -0.254 -15.507 1.00 80.38 311 ALA A O 1
ATOM 2542 N N . ILE A 1 312 ? -9.531 -0.214 -13.940 1.00 73.56 312 ILE A N 1
ATOM 2543 C CA . ILE A 1 312 ? -8.523 -0.924 -14.743 1.00 73.56 312 ILE A CA 1
ATOM 2544 C C . ILE A 1 312 ? -8.997 -2.343 -15.085 1.00 73.56 312 ILE A C 1
ATOM 2546 O O . ILE A 1 312 ? -8.836 -2.794 -16.217 1.00 73.56 312 ILE A O 1
ATOM 2550 N N . ILE A 1 313 ? -9.626 -3.052 -14.143 1.00 72.44 313 ILE A N 1
ATOM 2551 C CA . ILE A 1 313 ? -10.179 -4.390 -14.413 1.00 72.44 313 ILE A CA 1
ATOM 2552 C C . ILE A 1 313 ? -11.292 -4.316 -15.460 1.00 72.44 313 ILE A C 1
ATOM 2554 O O . ILE A 1 313 ? -11.308 -5.134 -16.375 1.00 72.44 313 ILE A O 1
ATOM 2558 N N . ARG A 1 314 ? -12.178 -3.317 -15.377 1.00 74.75 314 ARG A N 1
ATOM 2559 C CA . ARG A 1 314 ? -13.240 -3.119 -16.375 1.00 74.75 314 ARG A CA 1
ATOM 2560 C C . ARG A 1 314 ? -12.697 -2.759 -17.759 1.00 74.75 314 ARG A C 1
ATOM 2562 O O . ARG A 1 314 ? -13.263 -3.189 -18.757 1.00 74.75 314 ARG A O 1
ATOM 2569 N N . GLU A 1 315 ? -11.617 -1.985 -17.824 1.00 74.12 315 GLU A N 1
ATOM 2570 C CA . GLU A 1 315 ? -11.009 -1.546 -19.085 1.00 74.12 315 GLU A CA 1
ATOM 2571 C C . GLU A 1 315 ? -10.247 -2.675 -19.798 1.00 74.12 315 GLU A C 1
ATOM 2573 O O . GLU A 1 315 ? -10.377 -2.837 -21.010 1.00 74.12 315 GLU A O 1
ATOM 2578 N N . TYR A 1 316 ? -9.473 -3.475 -19.058 1.00 66.88 316 TYR A N 1
ATOM 2579 C CA . TYR A 1 316 ? -8.558 -4.468 -19.642 1.00 66.88 316 TYR A CA 1
ATOM 2580 C C . TYR A 1 316 ? -9.011 -5.924 -19.463 1.00 66.88 316 TYR A C 1
ATOM 2582 O O . TYR A 1 316 ? -8.428 -6.832 -20.061 1.00 66.88 316 TYR A O 1
ATOM 2590 N N . GLY A 1 317 ? -10.041 -6.170 -18.654 1.00 64.06 317 GLY A N 1
ATOM 2591 C CA . GLY A 1 317 ? -10.520 -7.505 -18.309 1.00 64.06 317 GLY A CA 1
ATOM 2592 C C . GLY A 1 317 ? -9.524 -8.321 -17.474 1.00 64.06 317 GLY A C 1
ATOM 2593 O O . GLY A 1 317 ? -8.495 -7.839 -16.993 1.00 64.06 317 GLY A O 1
ATOM 2594 N N . LEU A 1 318 ? -9.827 -9.609 -17.296 1.00 64.31 318 LEU A N 1
ATOM 2595 C CA . LEU A 1 318 ? -8.962 -10.561 -16.585 1.00 64.31 318 LEU A CA 1
ATOM 2596 C C . LEU A 1 318 ? -7.874 -11.189 -17.474 1.00 64.31 318 LEU A C 1
ATOM 2598 O O . LEU A 1 318 ? -6.953 -11.811 -16.952 1.00 64.31 318 LEU A O 1
ATOM 2602 N N . ALA A 1 319 ? -7.962 -11.046 -18.799 1.00 57.88 319 ALA A N 1
ATOM 2603 C CA . ALA A 1 319 ? -7.089 -11.751 -19.733 1.00 57.88 319 ALA A CA 1
ATOM 2604 C C . ALA A 1 319 ? -5.679 -11.132 -19.793 1.00 57.88 319 ALA A C 1
ATOM 2606 O O . ALA A 1 319 ? -5.514 -9.980 -20.198 1.00 57.88 319 ALA A O 1
ATOM 2607 N N . GLU A 1 320 ? -4.650 -11.924 -19.469 1.00 53.12 320 GLU A N 1
ATOM 2608 C CA . GLU A 1 320 ? -3.239 -11.503 -19.527 1.00 53.12 320 GLU A CA 1
ATOM 2609 C C . GLU A 1 320 ? -2.820 -10.948 -20.896 1.00 53.12 320 GLU A C 1
ATOM 2611 O O . GLU A 1 320 ? -2.061 -9.984 -20.966 1.00 53.12 320 GLU A O 1
ATOM 2616 N N . ALA A 1 321 ? -3.363 -11.491 -21.990 1.00 45.06 321 ALA A N 1
ATOM 2617 C CA . ALA A 1 321 ? -3.027 -11.070 -23.351 1.00 45.06 321 ALA A CA 1
ATOM 2618 C C . ALA A 1 321 ? -3.426 -9.611 -23.658 1.00 45.06 321 ALA A C 1
ATOM 2620 O O . ALA A 1 321 ? -2.706 -8.909 -24.369 1.00 45.06 321 ALA A O 1
ATOM 2621 N N . ALA A 1 322 ? -4.537 -9.122 -23.092 1.00 47.94 322 ALA A N 1
ATOM 2622 C CA . ALA A 1 322 ? -4.975 -7.735 -23.267 1.00 47.94 322 ALA A CA 1
ATOM 2623 C C . ALA A 1 322 ? -4.076 -6.748 -22.496 1.00 47.94 322 ALA A C 1
ATOM 2625 O O . ALA A 1 322 ? -3.812 -5.643 -22.977 1.00 47.94 322 ALA A O 1
ATOM 2626 N N . LYS A 1 323 ? -3.551 -7.176 -21.338 1.00 51.91 323 LYS A N 1
ATOM 2627 C CA . LYS A 1 323 ? -2.656 -6.394 -20.466 1.00 51.91 323 LYS A CA 1
ATOM 2628 C C . LYS A 1 323 ? -1.223 -6.358 -21.001 1.00 51.91 323 LYS A C 1
ATOM 2630 O O . LYS A 1 323 ? -0.632 -5.283 -21.092 1.00 51.91 323 LYS A O 1
ATOM 2635 N N . ALA A 1 324 ? -0.707 -7.498 -21.461 1.00 48.38 324 ALA A N 1
ATOM 2636 C CA . ALA A 1 324 ? 0.580 -7.586 -22.148 1.00 48.38 324 ALA A CA 1
ATOM 2637 C C . ALA A 1 324 ? 0.588 -6.744 -23.437 1.00 48.38 324 ALA A C 1
ATOM 2639 O O . ALA A 1 324 ? 1.538 -6.008 -23.683 1.00 48.38 324 ALA A O 1
ATOM 2640 N N . GLY A 1 325 ? -0.504 -6.754 -24.214 1.00 45.47 325 GLY A N 1
ATOM 2641 C CA . GLY A 1 325 ? -0.649 -5.922 -25.415 1.00 45.47 325 GLY A CA 1
ATOM 2642 C C . GLY A 1 325 ? -0.757 -4.411 -25.149 1.00 45.47 325 GLY A C 1
ATOM 2643 O O . GLY A 1 325 ? -0.477 -3.612 -26.041 1.00 45.47 325 GLY A O 1
ATOM 2644 N N . ALA A 1 326 ? -1.156 -3.982 -23.946 1.00 49.84 326 ALA A N 1
ATOM 2645 C CA . ALA A 1 326 ? -1.130 -2.572 -23.545 1.00 49.84 326 ALA A CA 1
ATOM 2646 C C . ALA A 1 326 ? 0.291 -2.114 -23.164 1.00 49.84 326 ALA A C 1
ATOM 2648 O O . ALA A 1 326 ? 0.724 -1.070 -23.646 1.00 49.84 326 ALA A O 1
ATOM 2649 N N . LEU A 1 327 ? 1.055 -2.933 -22.424 1.00 52.31 327 LEU A N 1
ATOM 2650 C CA . LEU A 1 327 ? 2.495 -2.700 -22.207 1.00 52.31 327 LEU A CA 1
ATOM 2651 C C . LEU A 1 327 ? 3.296 -2.740 -23.521 1.00 52.31 327 LEU A C 1
ATOM 2653 O O . LEU A 1 327 ? 4.257 -1.994 -23.691 1.00 52.31 327 LEU A O 1
ATOM 2657 N N . HIS A 1 328 ? 2.885 -3.573 -24.480 1.00 48.88 328 HIS A N 1
ATOM 2658 C CA . HIS A 1 328 ? 3.548 -3.656 -25.780 1.00 48.88 328 HIS A CA 1
ATOM 2659 C C . HIS A 1 328 ? 3.321 -2.400 -26.644 1.00 48.88 328 HIS A C 1
ATOM 2661 O O . HIS A 1 328 ? 4.150 -2.074 -27.488 1.00 48.88 328 HIS A O 1
ATOM 2667 N N . ARG A 1 329 ? 2.220 -1.664 -26.422 1.00 45.97 329 ARG A N 1
ATOM 2668 C CA . ARG A 1 329 ? 1.887 -0.426 -27.151 1.00 45.97 329 ARG A CA 1
ATOM 2669 C C . ARG A 1 329 ? 2.693 0.798 -26.706 1.00 45.97 329 ARG A C 1
ATOM 2671 O O . ARG A 1 329 ? 2.723 1.777 -27.442 1.00 45.97 329 ARG A O 1
ATOM 2678 N N . SER A 1 330 ? 3.373 0.742 -25.558 1.00 52.22 330 SER A N 1
ATOM 2679 C CA . SER A 1 330 ? 4.370 1.747 -25.151 1.00 52.22 330 SER A CA 1
ATOM 2680 C C . SER A 1 330 ? 5.781 1.464 -25.689 1.00 52.22 330 SER A C 1
ATOM 2682 O O . SER A 1 330 ? 6.733 2.121 -25.272 1.00 52.22 330 SER A O 1
ATOM 2684 N N . ILE A 1 331 ? 5.939 0.479 -26.583 1.00 57.38 331 ILE A N 1
ATOM 2685 C CA . ILE A 1 331 ? 7.220 0.165 -27.222 1.00 57.38 331 ILE A CA 1
ATOM 2686 C C . ILE A 1 331 ? 7.433 1.065 -28.438 1.00 57.38 331 ILE A C 1
ATOM 2688 O O . ILE A 1 331 ? 6.626 1.080 -29.367 1.00 57.38 331 ILE A O 1
ATOM 2692 N N . GLY A 1 332 ? 8.562 1.771 -28.433 1.00 61.62 332 GLY A N 1
ATOM 2693 C CA . GLY A 1 332 ? 9.013 2.621 -29.528 1.00 61.62 332 GLY A CA 1
ATOM 2694 C C . GLY A 1 332 ? 8.902 4.114 -29.230 1.00 61.62 332 GLY A C 1
ATOM 2695 O O . GLY A 1 332 ? 8.316 4.556 -28.244 1.00 61.62 332 GLY A O 1
ATOM 2696 N N . VAL A 1 333 ? 9.509 4.908 -30.103 1.00 75.50 333 VAL A N 1
ATOM 2697 C CA . VAL A 1 333 ? 9.484 6.369 -30.056 1.00 75.50 333 VAL A CA 1
ATOM 2698 C C . VAL A 1 333 ? 9.154 6.880 -31.452 1.00 75.50 333 VAL A C 1
ATOM 2700 O O . VAL A 1 333 ? 9.637 6.352 -32.452 1.00 75.50 333 VAL A O 1
ATOM 2703 N N . ALA A 1 334 ? 8.292 7.892 -31.537 1.00 82.69 334 ALA A N 1
ATOM 2704 C CA . ALA A 1 334 ? 8.057 8.568 -32.803 1.00 82.69 334 ALA A CA 1
ATOM 2705 C C . ALA A 1 334 ? 9.326 9.338 -33.177 1.00 82.69 334 ALA A C 1
ATOM 2707 O O . ALA A 1 334 ? 9.702 10.280 -32.474 1.00 82.69 334 ALA A O 1
ATOM 2708 N N . ARG A 1 335 ? 9.979 8.927 -34.268 1.00 90.69 335 ARG A N 1
ATOM 2709 C CA . ARG A 1 335 ? 11.214 9.546 -34.747 1.00 90.69 335 ARG A CA 1
ATOM 2710 C C . ARG A 1 335 ? 11.009 11.039 -34.994 1.00 90.69 335 ARG A C 1
ATOM 2712 O O . ARG A 1 335 ? 10.145 11.431 -35.777 1.00 90.69 335 ARG A O 1
ATOM 2719 N N . GLN A 1 336 ? 11.842 11.860 -34.367 1.00 93.75 336 GLN A N 1
ATOM 2720 C CA . GLN A 1 336 ? 11.930 13.296 -34.632 1.00 93.75 336 GLN A CA 1
ATOM 2721 C C . GLN A 1 336 ? 13.330 13.623 -35.132 1.00 93.75 336 GLN A C 1
ATOM 2723 O O . GLN A 1 336 ? 14.315 13.144 -34.574 1.00 93.75 336 GLN A O 1
ATOM 2728 N N . GLU A 1 337 ? 13.417 14.453 -36.165 1.00 95.81 337 GLU A N 1
ATOM 2729 C CA . GLU A 1 337 ? 14.686 14.878 -36.746 1.00 95.81 337 GLU A CA 1
ATOM 2730 C C . GLU A 1 337 ? 14.707 16.393 -36.927 1.00 95.81 337 GLU A C 1
ATOM 2732 O O . GLU A 1 337 ? 13.733 16.996 -37.380 1.00 95.81 337 GLU A O 1
ATOM 2737 N N . VAL A 1 338 ? 15.849 16.993 -36.602 1.00 96.06 338 VAL A N 1
ATOM 2738 C CA . VAL A 1 338 ? 16.190 18.367 -36.961 1.00 96.06 338 VAL A CA 1
ATOM 2739 C C . VAL A 1 338 ? 17.543 18.349 -37.660 1.00 96.06 338 VAL A C 1
ATOM 2741 O O . VAL A 1 338 ? 18.539 17.919 -37.078 1.00 96.06 338 VAL A O 1
ATOM 2744 N N . ALA A 1 339 ? 17.587 18.843 -38.894 1.00 95.56 339 ALA A N 1
ATOM 2745 C CA . ALA A 1 339 ? 18.803 18.923 -39.694 1.00 95.56 339 ALA A CA 1
ATOM 2746 C C . ALA A 1 339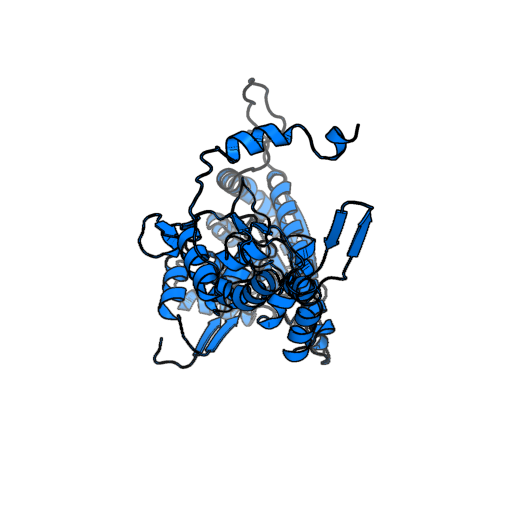 ? 19.172 20.380 -40.007 1.00 95.56 339 ALA A C 1
ATOM 2748 O O . ALA A 1 339 ? 18.308 21.216 -40.277 1.00 95.56 339 ALA A O 1
ATOM 2749 N N . GLY A 1 340 ? 20.470 20.671 -39.987 1.00 94.56 340 GLY A N 1
ATOM 2750 C CA . GLY A 1 340 ? 21.075 21.911 -40.467 1.00 94.56 340 GLY A CA 1
ATOM 2751 C C . GLY A 1 340 ? 22.285 21.613 -41.354 1.00 94.56 340 GLY A C 1
ATOM 2752 O O . GLY A 1 340 ? 22.606 20.460 -41.618 1.00 94.56 340 GLY A O 1
ATOM 2753 N N . GLU A 1 341 ? 23.009 22.645 -41.792 1.00 94.50 341 GLU A N 1
ATOM 2754 C CA . GLU A 1 341 ? 24.153 22.482 -42.714 1.00 94.50 341 GLU A CA 1
ATOM 2755 C C . GLU A 1 341 ? 25.287 21.608 -42.141 1.00 94.50 341 GLU A C 1
ATOM 2757 O O . GLU A 1 341 ? 25.994 20.928 -42.879 1.00 94.50 341 GLU A O 1
ATOM 2762 N N . ARG A 1 342 ? 25.473 21.626 -40.813 1.00 94.75 342 ARG A N 1
ATOM 2763 C CA . ARG A 1 342 ? 26.591 20.955 -40.120 1.00 94.75 342 ARG A CA 1
ATOM 2764 C C . ARG A 1 342 ? 26.156 19.983 -39.028 1.00 94.75 342 ARG A C 1
ATOM 2766 O O . ARG A 1 342 ? 26.997 19.535 -38.254 1.00 94.75 342 ARG A O 1
ATOM 2773 N N . PHE A 1 343 ? 24.861 19.709 -38.905 1.00 94.44 343 PHE A N 1
ATOM 2774 C CA . PHE A 1 343 ? 24.364 18.834 -37.852 1.00 94.44 343 PHE A CA 1
ATOM 2775 C C . PHE A 1 343 ? 23.073 18.135 -38.257 1.00 94.44 343 PHE A C 1
ATOM 2777 O O . PHE A 1 343 ? 22.242 18.696 -38.969 1.00 94.44 343 PHE A O 1
ATOM 2784 N N . THR A 1 344 ? 22.884 16.953 -37.687 1.00 94.94 344 THR A N 1
ATOM 2785 C CA . THR A 1 344 ? 21.605 16.254 -37.652 1.00 94.94 344 THR A CA 1
ATOM 2786 C C . THR A 1 344 ? 21.383 15.810 -36.215 1.00 94.94 344 THR A C 1
ATOM 2788 O O . THR A 1 344 ? 22.267 15.214 -35.599 1.00 94.94 344 THR A O 1
ATOM 2791 N N . LEU A 1 345 ? 20.225 16.150 -35.662 1.00 95.38 345 LEU A N 1
ATOM 2792 C CA . LEU A 1 345 ? 19.783 15.744 -34.336 1.00 95.38 345 LEU A CA 1
ATOM 2793 C C . LEU A 1 345 ? 18.582 14.829 -34.514 1.00 95.38 345 LEU A C 1
ATOM 2795 O O . LEU A 1 345 ? 17.573 15.244 -35.081 1.00 95.38 345 LEU A O 1
ATOM 2799 N N . VAL A 1 346 ? 18.698 13.601 -34.021 1.00 94.81 346 VAL A N 1
ATOM 2800 C CA . VAL A 1 346 ? 17.646 12.591 -34.121 1.00 94.81 346 VAL A CA 1
ATOM 2801 C C . VAL A 1 346 ? 17.243 12.161 -32.717 1.00 94.81 346 VAL A C 1
ATOM 2803 O O . VAL A 1 346 ? 18.091 11.795 -31.906 1.00 94.81 346 VAL A O 1
ATOM 2806 N N . ASN A 1 347 ? 15.944 12.200 -32.433 1.00 91.81 347 ASN A N 1
ATOM 2807 C CA . ASN A 1 347 ? 15.344 11.527 -31.289 1.00 91.81 347 ASN A CA 1
ATOM 2808 C C . ASN A 1 347 ? 14.601 10.294 -31.807 1.00 91.81 347 ASN A C 1
ATOM 2810 O O . ASN A 1 347 ? 13.528 10.417 -32.404 1.00 91.81 347 ASN A O 1
ATOM 2814 N N . ASN A 1 348 ? 15.217 9.128 -31.632 1.00 91.62 348 ASN A N 1
ATOM 2815 C CA . ASN A 1 348 ? 14.681 7.836 -32.033 1.00 91.62 348 ASN A CA 1
ATOM 2816 C C . ASN A 1 348 ? 15.277 6.714 -31.163 1.00 91.62 348 ASN A C 1
ATOM 2818 O O . ASN A 1 348 ? 16.178 6.953 -30.356 1.00 91.62 348 ASN A O 1
ATOM 2822 N N . ASP A 1 349 ? 14.802 5.485 -31.354 1.00 91.44 349 ASP A N 1
ATOM 2823 C CA . ASP A 1 349 ? 15.489 4.291 -30.884 1.00 91.44 349 ASP A CA 1
ATOM 2824 C C . ASP A 1 349 ? 16.854 4.187 -31.573 1.00 91.44 349 ASP A C 1
ATOM 2826 O O . ASP A 1 349 ? 16.941 4.164 -32.800 1.00 91.44 349 ASP A O 1
ATOM 2830 N N . CYS A 1 350 ? 17.932 4.154 -30.792 1.00 91.88 350 CYS A N 1
ATOM 2831 C CA . CYS A 1 350 ? 19.279 4.184 -31.352 1.00 91.88 350 CYS A CA 1
ATOM 2832 C C . CYS A 1 350 ? 19.650 2.913 -32.129 1.00 91.88 350 CYS A C 1
ATOM 2834 O O . CYS A 1 350 ? 20.489 2.994 -33.024 1.00 91.88 350 CYS A O 1
ATOM 2836 N N . VAL A 1 351 ? 19.036 1.763 -31.834 1.00 93.69 351 VAL A N 1
ATOM 2837 C CA . VAL A 1 351 ? 19.269 0.528 -32.589 1.00 93.69 351 VAL A CA 1
ATOM 2838 C C . VAL A 1 351 ? 18.659 0.672 -33.973 1.00 93.69 351 VAL A C 1
ATOM 2840 O O . VAL A 1 351 ? 19.354 0.504 -34.975 1.00 93.69 351 VAL A O 1
ATOM 2843 N N . GLU A 1 352 ? 17.384 1.051 -34.031 1.00 93.38 352 GLU A N 1
ATOM 2844 C CA . GLU A 1 352 ? 16.677 1.238 -35.299 1.00 93.38 352 GLU A CA 1
ATOM 2845 C C . GLU A 1 352 ? 17.267 2.394 -36.121 1.00 93.38 352 GLU A C 1
ATOM 2847 O O . GLU A 1 352 ? 17.441 2.262 -37.332 1.00 93.38 352 GLU A O 1
ATOM 2852 N N . GLU A 1 353 ? 17.655 3.502 -35.478 1.00 95.56 353 GLU A N 1
ATOM 2853 C CA . GLU A 1 353 ? 18.300 4.625 -36.167 1.00 95.56 353 GLU A CA 1
ATOM 2854 C C . GLU A 1 353 ? 19.645 4.213 -36.774 1.00 95.56 353 GLU A C 1
ATOM 2856 O O . GLU A 1 353 ? 19.899 4.485 -37.946 1.00 95.56 353 GLU A O 1
ATOM 2861 N N . THR A 1 354 ? 20.495 3.511 -36.012 1.00 96.00 354 THR A N 1
ATOM 2862 C CA . THR A 1 354 ? 21.827 3.113 -36.499 1.00 96.00 354 THR A CA 1
ATOM 2863 C C . THR A 1 354 ? 21.719 2.092 -37.633 1.00 96.00 354 THR A C 1
ATOM 2865 O O . THR A 1 354 ? 22.473 2.181 -38.602 1.00 96.00 354 THR A O 1
ATOM 2868 N N . ARG A 1 355 ? 20.735 1.178 -37.588 1.00 95.94 355 ARG A N 1
ATOM 2869 C CA . ARG A 1 355 ? 20.435 0.248 -38.696 1.00 95.94 355 ARG A CA 1
ATOM 2870 C C . ARG A 1 355 ? 20.125 0.967 -40.008 1.00 95.94 355 ARG A C 1
ATOM 2872 O O . ARG A 1 355 ? 20.512 0.485 -41.068 1.00 95.94 355 ARG A O 1
ATOM 2879 N N . GLY A 1 356 ? 19.460 2.120 -39.943 1.00 95.31 356 GLY A N 1
ATOM 2880 C CA . GLY A 1 356 ? 19.136 2.935 -41.116 1.00 95.31 356 GLY A CA 1
ATOM 2881 C C . GLY A 1 356 ? 20.319 3.715 -41.704 1.00 95.31 356 GLY A C 1
ATOM 2882 O O . GLY A 1 356 ? 20.224 4.211 -42.827 1.00 95.31 356 GLY A O 1
ATOM 2883 N N . MET A 1 357 ? 21.435 3.840 -40.980 1.00 97.19 357 MET A N 1
ATOM 2884 C CA . MET A 1 357 ? 22.609 4.591 -41.435 1.00 97.19 357 MET A CA 1
ATOM 2885 C C . MET A 1 357 ? 23.421 3.808 -42.471 1.00 97.19 357 MET A C 1
ATOM 2887 O O . MET A 1 357 ? 23.497 2.582 -42.425 1.00 97.19 357 MET A O 1
ATOM 2891 N N . ALA A 1 358 ? 24.094 4.516 -43.379 1.00 97.75 358 ALA A N 1
ATOM 2892 C CA . ALA A 1 358 ? 24.972 3.897 -44.369 1.00 97.75 358 ALA A CA 1
ATOM 2893 C C . ALA A 1 358 ? 26.243 3.302 -43.733 1.00 97.75 358 ALA A C 1
ATOM 2895 O O . ALA A 1 358 ? 26.792 3.852 -42.773 1.00 97.75 358 ALA A O 1
ATOM 2896 N N . ASP A 1 359 ? 26.741 2.212 -44.310 1.00 98.19 359 ASP A N 1
ATOM 2897 C CA . ASP A 1 359 ? 28.022 1.604 -43.944 1.00 98.19 359 ASP A CA 1
ATOM 2898 C C . ASP A 1 359 ? 29.165 2.616 -44.073 1.00 98.19 359 ASP A C 1
ATOM 2900 O O . ASP A 1 359 ? 29.189 3.421 -45.008 1.00 98.19 359 ASP A O 1
ATOM 2904 N N . ASN A 1 360 ? 30.153 2.541 -43.177 1.00 97.88 360 ASN A N 1
ATOM 2905 C CA . ASN A 1 360 ? 31.366 3.364 -43.241 1.00 97.88 360 ASN A CA 1
ATOM 2906 C C . ASN A 1 360 ? 31.071 4.873 -43.420 1.00 97.88 360 ASN A C 1
ATOM 2908 O O . ASN A 1 360 ? 31.772 5.583 -44.148 1.00 97.88 360 ASN A O 1
ATOM 2912 N N . SER A 1 361 ? 30.015 5.375 -42.784 1.00 97.44 361 SER A N 1
ATOM 2913 C CA . SER A 1 361 ? 29.574 6.769 -42.880 1.00 97.44 361 SER A CA 1
ATOM 2914 C C . SER A 1 361 ? 30.110 7.651 -41.750 1.00 97.44 361 SER A C 1
ATOM 2916 O O . SER A 1 361 ? 30.210 8.865 -41.920 1.00 97.44 361 SER A O 1
ATOM 2918 N N . VAL A 1 362 ? 30.529 7.058 -40.628 1.00 97.62 362 VAL A N 1
ATOM 2919 C CA . VAL A 1 362 ? 30.930 7.769 -39.408 1.00 97.62 362 VAL A CA 1
ATOM 2920 C C . VAL A 1 362 ? 32.451 7.765 -39.239 1.00 97.62 362 VAL A C 1
ATOM 2922 O O . VAL A 1 362 ? 33.096 6.717 -39.261 1.00 97.62 362 VAL A O 1
ATOM 2925 N N . ASP A 1 363 ? 33.043 8.949 -39.047 1.00 98.06 363 ASP A N 1
ATOM 2926 C CA . ASP A 1 363 ? 34.489 9.112 -38.818 1.00 98.06 363 ASP A CA 1
ATOM 2927 C C . ASP A 1 363 ? 34.913 8.988 -37.345 1.00 98.06 363 ASP A C 1
ATOM 2929 O O . ASP A 1 363 ? 36.085 8.738 -37.062 1.00 98.06 363 ASP A O 1
ATOM 2933 N N . LEU A 1 364 ? 33.989 9.188 -36.406 1.00 97.94 364 LEU A N 1
ATOM 2934 C CA . LEU A 1 364 ? 34.233 9.111 -34.967 1.00 97.94 364 LEU A CA 1
ATOM 2935 C C . LEU A 1 364 ? 32.918 8.814 -34.250 1.00 97.94 364 LEU A C 1
ATOM 2937 O O . LEU A 1 364 ? 31.943 9.542 -34.426 1.00 97.94 364 LEU A O 1
ATOM 2941 N N . ILE A 1 365 ? 32.916 7.798 -33.391 1.00 97.56 365 ILE A N 1
ATOM 2942 C CA . ILE A 1 365 ? 31.817 7.562 -32.452 1.00 97.56 365 ILE A CA 1
ATOM 2943 C C . ILE A 1 365 ? 32.250 8.093 -31.090 1.00 97.56 365 ILE A C 1
ATOM 2945 O O . ILE A 1 365 ? 33.283 7.684 -30.565 1.00 97.56 365 ILE A O 1
ATOM 2949 N N . VAL A 1 366 ? 31.455 8.985 -30.506 1.00 96.75 366 VAL A N 1
ATOM 2950 C CA . VAL A 1 366 ? 31.587 9.392 -29.103 1.00 96.75 366 VAL A CA 1
ATOM 2951 C C . VAL A 1 366 ? 30.256 9.117 -28.436 1.00 96.75 366 VAL A C 1
ATOM 2953 O O . VAL A 1 366 ? 29.248 9.710 -28.806 1.00 96.75 366 VAL A O 1
ATOM 2956 N N . THR A 1 367 ? 30.240 8.196 -27.479 1.00 92.31 367 THR A N 1
ATOM 2957 C CA . THR A 1 367 ? 28.994 7.774 -26.839 1.00 92.31 367 THR A CA 1
ATOM 2958 C C . THR A 1 367 ? 29.183 7.513 -25.354 1.00 92.31 367 THR A C 1
ATOM 2960 O O . THR A 1 367 ? 30.261 7.124 -24.906 1.00 92.31 367 THR A O 1
ATOM 2963 N N . SER A 1 368 ? 28.115 7.722 -24.592 1.00 89.69 368 SER A N 1
ATOM 2964 C CA . SER A 1 368 ? 27.982 7.252 -23.220 1.00 89.69 368 SER A CA 1
ATOM 2965 C C . SER A 1 368 ? 26.874 6.217 -23.208 1.00 89.69 368 SER A C 1
ATOM 2967 O O . SER A 1 368 ? 25.699 6.573 -23.262 1.00 89.69 368 SER A O 1
ATOM 2969 N N . ILE A 1 369 ? 27.247 4.941 -23.146 1.00 89.69 369 ILE A N 1
ATOM 2970 C CA . ILE A 1 369 ? 26.253 3.877 -23.012 1.00 89.69 369 ILE A CA 1
ATOM 2971 C C . ILE A 1 369 ? 25.652 3.902 -21.596 1.00 89.69 369 ILE A C 1
ATOM 2973 O O . ILE A 1 369 ? 26.360 4.266 -20.649 1.00 89.69 369 ILE A O 1
ATOM 2977 N N . PRO A 1 370 ? 24.375 3.521 -21.424 1.00 86.44 370 PRO A N 1
ATOM 2978 C CA . PRO A 1 370 ? 23.770 3.391 -20.103 1.00 86.44 370 PRO A CA 1
ATOM 2979 C C . PRO A 1 370 ? 24.587 2.467 -19.196 1.00 86.44 370 PRO A C 1
ATOM 2981 O O . PRO A 1 370 ? 25.166 1.478 -19.643 1.00 86.44 370 PRO A O 1
ATOM 2984 N N . PHE A 1 371 ? 24.650 2.787 -17.904 1.00 87.06 371 PHE A N 1
ATOM 2985 C CA . PHE A 1 371 ? 25.457 2.049 -16.928 1.00 87.06 371 PHE A CA 1
ATOM 2986 C C . PHE A 1 371 ? 24.704 0.814 -16.400 1.00 87.06 371 PHE A C 1
ATOM 2988 O O . PHE A 1 371 ? 24.556 0.644 -15.183 1.00 87.06 371 PHE A O 1
ATOM 2995 N N . SER A 1 372 ? 24.210 -0.033 -17.314 1.00 85.94 372 SER A N 1
ATOM 2996 C CA . SER A 1 372 ? 23.345 -1.183 -17.007 1.00 85.94 372 SER A CA 1
ATOM 2997 C C . SER A 1 372 ? 22.158 -0.742 -16.125 1.00 85.94 372 SER A C 1
ATOM 2999 O O . SER A 1 372 ? 21.632 0.353 -16.311 1.00 85.94 372 SER A O 1
ATOM 3001 N N . THR A 1 373 ? 21.787 -1.522 -15.118 1.00 76.06 373 THR A N 1
ATOM 3002 C CA . THR A 1 373 ? 20.664 -1.321 -14.188 1.00 76.06 373 THR A CA 1
ATOM 3003 C C . THR A 1 373 ? 20.723 -0.059 -13.315 1.00 76.06 373 THR A C 1
ATOM 3005 O O . THR A 1 373 ? 19.884 0.134 -12.437 1.00 76.06 373 THR A O 1
ATOM 3008 N N . GLN A 1 374 ? 21.739 0.797 -13.466 1.00 73.31 374 GLN A N 1
ATOM 3009 C CA . GLN A 1 374 ? 21.923 1.938 -12.568 1.00 73.31 374 GLN A CA 1
ATOM 3010 C C . GLN A 1 374 ? 21.000 3.115 -12.895 1.00 73.31 374 GLN A C 1
ATOM 3012 O O . GLN A 1 374 ? 20.649 3.877 -11.991 1.00 73.31 374 GLN A O 1
ATOM 3017 N N . TYR A 1 375 ? 20.648 3.286 -14.170 1.00 69.06 375 TYR A N 1
ATOM 3018 C CA . TYR A 1 375 ? 19.810 4.385 -14.631 1.00 69.06 375 TYR A CA 1
ATOM 3019 C C . TYR A 1 375 ? 18.886 3.914 -15.748 1.00 69.06 375 TYR A C 1
ATOM 3021 O O . TYR A 1 375 ? 19.335 3.262 -16.684 1.00 69.06 375 TYR A O 1
ATOM 3029 N N . GLU A 1 376 ? 17.630 4.333 -15.663 1.00 63.59 376 GLU A N 1
ATOM 3030 C CA . GLU A 1 376 ? 16.659 4.288 -16.755 1.00 63.59 376 GLU A CA 1
ATOM 3031 C C . GLU A 1 376 ? 16.498 5.718 -17.289 1.00 63.59 376 GLU A C 1
ATOM 3033 O O . GLU A 1 376 ? 16.310 6.657 -16.506 1.00 63.59 376 GLU A O 1
ATOM 3038 N N . TYR A 1 377 ? 16.614 5.909 -18.604 1.00 71.06 377 TYR A N 1
ATOM 3039 C CA . TYR A 1 377 ? 16.605 7.234 -19.238 1.00 71.06 377 TYR A CA 1
ATOM 3040 C C . TYR A 1 377 ? 15.257 7.561 -19.891 1.00 71.06 377 TYR A C 1
ATOM 3042 O O . TYR A 1 377 ? 14.890 8.732 -20.013 1.00 71.06 377 TYR A O 1
ATOM 3050 N N . THR A 1 378 ? 14.498 6.542 -20.281 1.00 64.62 378 THR A N 1
ATOM 3051 C CA . THR A 1 378 ? 13.165 6.625 -20.867 1.00 64.62 378 THR A CA 1
ATOM 3052 C C . THR A 1 378 ? 12.267 5.501 -20.336 1.00 64.62 378 THR A C 1
ATOM 3054 O O . THR A 1 378 ? 12.744 4.420 -20.000 1.00 64.62 378 THR A O 1
ATOM 3057 N N . PRO A 1 379 ? 10.940 5.722 -20.245 1.00 56.22 379 PRO A N 1
ATOM 3058 C CA . PRO A 1 379 ? 9.986 4.676 -19.886 1.00 56.22 379 PRO A CA 1
ATOM 3059 C C . PRO A 1 379 ? 9.808 3.578 -20.946 1.00 56.22 379 PRO A C 1
ATOM 3061 O O . PRO A 1 379 ? 9.080 2.623 -20.686 1.00 56.22 379 PRO A O 1
ATOM 3064 N N . SER A 1 380 ? 10.419 3.714 -22.127 1.00 67.19 380 SER A N 1
ATOM 3065 C CA . SER A 1 380 ? 10.334 2.716 -23.197 1.00 67.19 380 SER A CA 1
ATOM 3066 C C . SER A 1 380 ? 10.949 1.382 -22.773 1.00 67.19 380 SER A C 1
ATOM 3068 O O . SER A 1 380 ? 12.009 1.347 -22.152 1.00 67.19 380 SER A O 1
ATOM 3070 N N . TYR A 1 381 ? 10.329 0.276 -23.189 1.00 66.31 381 TYR A N 1
ATOM 3071 C CA . TYR A 1 381 ? 10.917 -1.063 -23.058 1.00 66.31 381 TYR A CA 1
ATOM 3072 C C . TYR A 1 381 ? 12.270 -1.183 -23.778 1.00 66.31 381 TYR A C 1
ATOM 3074 O O . TYR A 1 381 ? 13.109 -1.986 -23.393 1.00 66.31 381 TYR A O 1
ATOM 3082 N N . ASN A 1 382 ? 12.504 -0.357 -24.801 1.00 78.62 382 ASN A N 1
ATOM 3083 C CA . ASN A 1 382 ? 13.751 -0.381 -25.561 1.00 78.62 382 ASN A CA 1
ATOM 3084 C C . ASN A 1 382 ? 14.924 0.305 -24.840 1.00 78.62 382 ASN A C 1
ATOM 3086 O O . ASN A 1 382 ? 16.037 0.298 -25.363 1.00 78.62 382 ASN A O 1
ATOM 3090 N N . ASP A 1 383 ? 14.704 0.930 -23.678 1.00 81.56 383 ASP A N 1
ATOM 3091 C CA . ASP A 1 383 ? 15.800 1.505 -22.897 1.00 81.56 383 ASP A CA 1
ATOM 3092 C C . ASP A 1 383 ? 16.779 0.400 -22.483 1.00 81.56 383 ASP A C 1
ATOM 3094 O O . ASP A 1 383 ? 16.369 -0.610 -21.914 1.00 81.56 383 ASP A O 1
ATOM 3098 N N . PHE A 1 384 ? 18.078 0.582 -22.721 1.00 86.56 384 PHE A N 1
ATOM 3099 C CA . PHE A 1 384 ? 19.076 -0.389 -22.260 1.00 86.56 384 PHE A CA 1
ATOM 3100 C C . PHE A 1 384 ? 19.146 -0.500 -20.726 1.00 86.56 384 PHE A C 1
ATOM 3102 O O . PHE A 1 384 ? 19.589 -1.511 -20.189 1.00 86.56 384 PHE A O 1
ATOM 3109 N N . GLY A 1 385 ? 18.714 0.526 -19.996 1.00 78.75 385 GLY A N 1
ATOM 3110 C CA . GLY A 1 385 ? 18.535 0.506 -18.547 1.00 78.75 385 GLY A CA 1
ATOM 3111 C C . GLY A 1 385 ? 17.401 -0.409 -18.077 1.00 78.75 385 GLY A C 1
ATOM 3112 O O . GLY A 1 385 ? 17.385 -0.773 -16.904 1.00 78.75 385 GLY A O 1
ATOM 3113 N N . HIS A 1 386 ? 16.492 -0.830 -18.968 1.00 75.38 386 HIS A N 1
ATOM 3114 C CA . HIS A 1 386 ? 15.403 -1.768 -18.671 1.00 75.38 386 HIS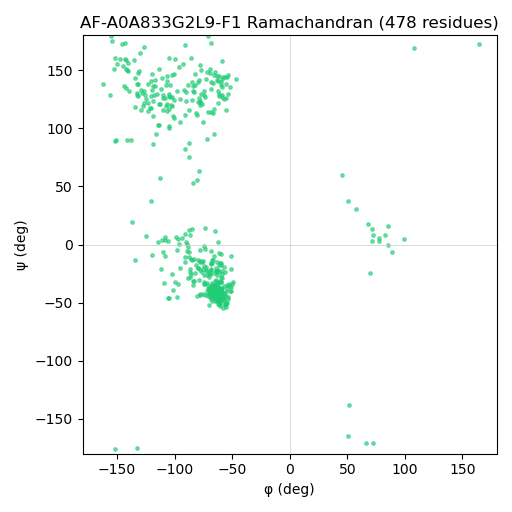 A CA 1
ATOM 3115 C C . HIS A 1 386 ? 15.898 -3.223 -18.677 1.00 75.38 386 HIS A C 1
ATOM 3117 O O . HIS A 1 386 ? 15.401 -4.077 -19.408 1.00 75.38 386 HIS A O 1
ATOM 3123 N N . THR A 1 387 ? 16.917 -3.503 -17.871 1.00 76.06 387 THR A N 1
ATOM 3124 C CA . THR A 1 387 ? 17.624 -4.786 -17.833 1.00 76.06 387 THR A CA 1
ATOM 3125 C C . THR A 1 387 ? 17.744 -5.280 -16.395 1.00 76.06 387 THR A C 1
ATOM 3127 O O . THR A 1 387 ? 17.788 -4.486 -15.457 1.00 76.06 387 THR A O 1
ATOM 3130 N N . ASP A 1 388 ? 17.757 -6.600 -16.201 1.00 72.81 388 ASP A N 1
ATOM 3131 C CA . ASP A 1 388 ? 17.755 -7.203 -14.854 1.00 72.81 388 ASP A CA 1
ATOM 3132 C C . ASP A 1 388 ? 19.161 -7.267 -14.249 1.00 72.81 388 ASP A C 1
ATOM 3134 O O . ASP A 1 388 ? 19.354 -7.149 -13.038 1.00 72.81 388 ASP A O 1
ATOM 3138 N N . ASP A 1 389 ? 20.165 -7.430 -15.108 1.00 77.19 389 ASP A N 1
ATOM 3139 C CA . ASP A 1 389 ? 21.569 -7.496 -14.744 1.00 77.19 389 ASP A CA 1
ATOM 3140 C C . ASP A 1 389 ? 22.474 -7.088 -15.920 1.00 77.19 389 ASP A C 1
ATOM 3142 O O . ASP A 1 389 ? 22.027 -6.772 -17.025 1.00 77.19 389 ASP A O 1
ATOM 3146 N N . ASP A 1 390 ? 23.787 -7.100 -15.683 1.00 85.94 390 ASP A N 1
ATOM 3147 C CA . ASP A 1 390 ? 24.779 -6.781 -16.714 1.00 85.94 390 ASP A CA 1
ATOM 3148 C C . ASP A 1 390 ? 24.760 -7.753 -17.895 1.00 85.94 390 ASP A C 1
ATOM 3150 O O . ASP A 1 390 ? 25.070 -7.351 -19.013 1.00 85.94 390 ASP A O 1
ATOM 3154 N N . GLY A 1 391 ? 24.445 -9.028 -17.664 1.00 88.94 391 GLY A N 1
ATOM 3155 C CA . GLY A 1 391 ? 24.361 -10.025 -18.726 1.00 88.94 391 GLY A CA 1
ATOM 3156 C C . GLY A 1 391 ? 23.222 -9.697 -19.685 1.00 88.94 391 GLY A C 1
ATOM 3157 O O . GLY A 1 391 ? 23.449 -9.628 -20.893 1.00 88.94 391 GLY A O 1
ATOM 3158 N N . HIS A 1 392 ? 22.039 -9.411 -19.139 1.00 87.44 392 HIS A N 1
ATOM 3159 C CA . HIS A 1 392 ? 20.882 -8.939 -19.893 1.00 87.44 392 HIS A CA 1
ATOM 3160 C C . HIS A 1 392 ? 21.217 -7.634 -20.640 1.00 87.44 392 HIS A C 1
ATOM 3162 O O . HIS A 1 392 ? 21.000 -7.547 -21.848 1.00 87.44 392 HIS A O 1
ATOM 3168 N N . PHE A 1 393 ? 21.866 -6.668 -19.980 1.00 92.38 393 PHE A N 1
ATOM 3169 C CA . PHE A 1 393 ? 22.314 -5.427 -20.620 1.00 92.38 393 PHE A CA 1
ATOM 3170 C C . PHE A 1 393 ? 23.200 -5.654 -21.848 1.00 92.38 393 PHE A C 1
ATOM 3172 O O . PHE A 1 393 ? 22.933 -5.107 -22.918 1.00 92.38 393 PHE A O 1
ATOM 3179 N N . PHE A 1 394 ? 24.253 -6.466 -21.728 1.00 95.12 394 PHE A N 1
ATOM 3180 C CA . PHE A 1 394 ? 25.152 -6.706 -22.857 1.00 95.12 394 PHE A CA 1
ATOM 3181 C C . PHE A 1 394 ? 24.503 -7.545 -23.961 1.00 95.12 394 PHE A C 1
ATOM 3183 O O . PHE A 1 394 ? 24.876 -7.363 -25.118 1.00 95.12 394 PHE A O 1
ATOM 3190 N N . ALA A 1 395 ? 23.533 -8.404 -23.630 1.00 93.50 395 ALA A N 1
ATOM 3191 C CA . ALA A 1 395 ? 22.725 -9.113 -24.621 1.00 93.50 395 ALA A CA 1
ATOM 3192 C C . ALA A 1 395 ? 21.838 -8.148 -25.423 1.00 93.50 395 ALA A C 1
ATOM 3194 O O . ALA A 1 395 ? 21.705 -8.289 -26.634 1.00 93.50 395 ALA A O 1
ATOM 3195 N N . GLN A 1 396 ? 21.278 -7.121 -24.781 1.00 91.19 396 GLN A N 1
ATOM 3196 C CA . GLN A 1 396 ? 20.548 -6.072 -25.493 1.00 91.19 396 GLN A CA 1
ATOM 3197 C C . GLN A 1 396 ? 21.508 -5.216 -26.336 1.00 91.19 396 GLN A C 1
ATOM 3199 O O . GLN A 1 396 ? 21.228 -4.911 -27.495 1.00 91.19 396 GLN A O 1
ATOM 3204 N N . LEU A 1 397 ? 22.683 -4.874 -25.799 1.00 95.12 397 LEU A N 1
ATOM 3205 C CA . LEU A 1 397 ? 23.702 -4.109 -26.524 1.00 95.12 397 LEU A CA 1
ATOM 3206 C C . LEU A 1 397 ? 24.249 -4.858 -27.757 1.00 95.12 397 LEU A C 1
ATOM 3208 O O . LEU A 1 397 ? 24.701 -4.211 -28.704 1.00 95.12 397 LEU A O 1
ATOM 3212 N N . ASP A 1 398 ? 24.146 -6.194 -27.802 1.00 96.56 398 ASP A N 1
ATOM 3213 C CA . ASP A 1 398 ? 24.501 -7.005 -28.978 1.00 96.56 398 ASP A CA 1
ATOM 3214 C C . ASP A 1 398 ? 23.653 -6.645 -30.223 1.00 96.56 398 ASP A C 1
ATOM 3216 O O . ASP A 1 398 ? 24.066 -6.956 -31.337 1.00 96.56 398 ASP A O 1
ATOM 3220 N N . PHE A 1 399 ? 22.522 -5.940 -30.080 1.00 95.31 399 PHE A N 1
ATOM 3221 C CA . PHE A 1 399 ? 21.763 -5.411 -31.221 1.00 95.31 399 PHE A CA 1
ATOM 3222 C C . PHE A 1 399 ? 22.311 -4.088 -31.777 1.00 95.31 399 PHE A C 1
ATOM 3224 O O . PHE A 1 399 ? 22.077 -3.792 -32.947 1.00 95.31 399 PHE A O 1
ATOM 3231 N N . LEU A 1 400 ? 23.020 -3.295 -30.966 1.00 96.50 400 LEU A N 1
ATOM 3232 C CA . LEU A 1 400 ? 23.539 -1.977 -31.353 1.00 96.50 400 LEU A CA 1
ATOM 3233 C C . LEU A 1 400 ? 25.005 -2.026 -31.777 1.00 96.50 400 LEU A C 1
ATOM 3235 O O . LEU A 1 400 ? 25.381 -1.411 -32.771 1.00 96.50 400 LEU A O 1
ATOM 3239 N N . THR A 1 401 ? 25.853 -2.728 -31.025 1.00 97.00 401 THR A N 1
ATOM 3240 C CA . THR A 1 401 ? 27.306 -2.712 -31.256 1.00 97.00 401 THR A CA 1
ATOM 3241 C C . THR A 1 401 ? 27.705 -3.157 -32.668 1.00 97.00 401 THR A C 1
ATOM 3243 O O . THR A 1 401 ? 28.548 -2.478 -33.256 1.00 97.00 401 THR A O 1
ATOM 3246 N N . PRO A 1 402 ? 27.109 -4.205 -33.272 1.00 97.38 402 PRO A N 1
ATOM 3247 C CA . PRO A 1 402 ? 27.400 -4.561 -34.662 1.00 97.38 402 PRO A CA 1
ATOM 3248 C C . PRO A 1 402 ? 27.083 -3.431 -35.647 1.00 97.38 402 PRO A C 1
ATOM 3250 O O . PRO A 1 402 ? 27.860 -3.172 -36.564 1.00 97.38 402 PRO A O 1
ATOM 3253 N N . GLU A 1 403 ? 25.984 -2.710 -35.424 1.00 97.94 403 GLU A N 1
ATOM 3254 C CA . GLU A 1 403 ? 25.584 -1.577 -36.259 1.00 97.94 403 GLU A CA 1
ATOM 3255 C C . GLU A 1 403 ? 26.548 -0.401 -36.092 1.00 97.94 403 GLU A C 1
ATOM 3257 O O . GLU A 1 403 ? 26.960 0.201 -37.080 1.00 97.94 403 GLU A O 1
ATOM 3262 N N . LEU A 1 404 ? 27.001 -0.129 -34.863 1.00 97.25 404 LEU A N 1
ATOM 3263 C CA . LEU A 1 404 ? 28.044 0.866 -34.600 1.00 97.25 404 LEU A CA 1
ATOM 3264 C C . LEU A 1 404 ? 29.357 0.524 -35.318 1.00 97.25 404 LEU A C 1
ATOM 3266 O O . LEU A 1 404 ? 30.012 1.417 -35.852 1.00 97.25 404 LEU A O 1
ATOM 3270 N N . VAL A 1 405 ? 29.741 -0.754 -35.359 1.00 97.25 405 VAL A N 1
ATOM 3271 C CA . VAL A 1 405 ? 30.931 -1.213 -36.094 1.00 97.25 405 VAL A CA 1
ATOM 3272 C C . VAL A 1 405 ? 30.737 -1.066 -37.603 1.00 97.25 405 VAL A C 1
ATOM 3274 O O . VAL A 1 405 ? 31.650 -0.605 -38.280 1.00 97.25 405 VAL A O 1
ATOM 3277 N N . ARG A 1 406 ? 29.552 -1.396 -38.128 1.00 98.06 406 ARG A N 1
ATOM 3278 C CA . ARG A 1 406 ? 29.217 -1.284 -39.557 1.00 98.06 406 ARG A CA 1
ATOM 3279 C C . ARG A 1 406 ? 29.271 0.160 -40.063 1.00 98.06 406 ARG A C 1
ATOM 3281 O O . ARG A 1 406 ? 29.781 0.418 -41.154 1.00 98.06 406 ARG A O 1
ATOM 3288 N N . VAL A 1 407 ? 28.737 1.111 -39.296 1.00 98.25 407 VAL A N 1
ATOM 3289 C CA . VAL A 1 407 ? 28.703 2.526 -39.709 1.00 98.25 407 VAL A CA 1
ATOM 3290 C C . VAL A 1 407 ? 30.053 3.222 -39.521 1.00 98.25 407 VAL A C 1
ATOM 3292 O O . VAL A 1 407 ? 30.312 4.231 -40.177 1.00 98.25 407 VAL A O 1
ATOM 3295 N N . LEU A 1 408 ? 30.930 2.707 -38.655 1.00 98.25 408 LEU A N 1
ATOM 3296 C CA . LEU A 1 408 ? 32.255 3.271 -38.413 1.00 98.25 408 LEU A CA 1
ATOM 3297 C C . LEU A 1 408 ? 33.202 2.976 -39.580 1.00 98.25 408 LEU A C 1
ATOM 3299 O O . LEU A 1 408 ? 33.415 1.827 -39.954 1.00 98.25 408 LEU A O 1
ATOM 3303 N N . LYS A 1 409 ? 33.843 4.012 -40.127 1.00 98.06 409 LYS A N 1
ATOM 3304 C CA . LYS A 1 409 ? 34.854 3.830 -41.181 1.00 98.06 409 LYS A CA 1
ATOM 3305 C C . LYS A 1 409 ? 36.044 2.991 -40.685 1.00 98.06 409 LYS A C 1
ATOM 3307 O O . LYS A 1 409 ? 36.481 3.171 -39.543 1.00 98.06 409 LYS A O 1
ATOM 3312 N N . PRO A 1 410 ? 36.666 2.154 -41.538 1.00 96.00 410 PRO A N 1
ATOM 3313 C CA . PRO A 1 410 ? 37.811 1.348 -41.135 1.00 96.00 410 PRO A CA 1
ATOM 3314 C C . PRO A 1 410 ? 38.971 2.223 -40.644 1.00 96.00 410 PRO A C 1
ATOM 3316 O O . PRO A 1 410 ? 39.300 3.244 -41.248 1.00 96.00 410 PRO A O 1
ATOM 3319 N N . GLY A 1 411 ? 39.591 1.828 -39.530 1.00 94.12 411 GLY A N 1
ATOM 3320 C CA . GLY A 1 411 ? 40.696 2.570 -38.909 1.00 94.12 411 GLY A CA 1
ATOM 3321 C C . GLY A 1 411 ? 40.279 3.805 -38.099 1.00 94.12 411 GLY A C 1
ATOM 3322 O O . GLY A 1 411 ? 41.148 4.539 -37.626 1.00 94.12 411 GLY A O 1
ATOM 3323 N N . ARG A 1 412 ? 38.976 4.054 -37.924 1.00 97.69 412 ARG A N 1
ATOM 3324 C CA . ARG A 1 412 ? 38.459 5.123 -37.061 1.00 97.69 412 ARG A CA 1
ATOM 3325 C C . ARG A 1 412 ? 38.212 4.659 -35.629 1.00 97.69 412 ARG A C 1
ATOM 3327 O O . ARG A 1 412 ? 38.350 3.486 -35.296 1.00 97.69 412 ARG A O 1
ATOM 3334 N N . ILE A 1 413 ? 37.905 5.624 -34.764 1.00 97.50 413 ILE A N 1
ATOM 3335 C CA . ILE A 1 413 ? 37.850 5.442 -33.312 1.00 97.50 413 ILE A CA 1
ATOM 3336 C C . ILE A 1 413 ? 36.395 5.455 -32.834 1.00 97.50 413 ILE A C 1
ATOM 3338 O O . ILE A 1 413 ? 35.609 6.314 -33.232 1.00 97.50 413 ILE A O 1
ATOM 3342 N N . ALA A 1 414 ? 36.073 4.540 -31.920 1.00 97.31 414 ALA A N 1
ATOM 3343 C CA . ALA A 1 414 ? 34.901 4.620 -31.058 1.00 97.31 414 ALA A CA 1
ATOM 3344 C C . ALA A 1 414 ? 35.350 4.895 -29.615 1.00 97.31 414 ALA A C 1
ATOM 3346 O O . ALA A 1 414 ? 36.047 4.089 -29.000 1.00 97.31 414 ALA A O 1
ATOM 3347 N N . ALA A 1 415 ? 34.969 6.054 -29.083 1.00 97.31 415 ALA A N 1
ATOM 3348 C CA . ALA A 1 415 ? 35.219 6.467 -27.712 1.00 97.31 415 ALA A CA 1
ATOM 3349 C C . ALA A 1 415 ? 33.953 6.243 -26.875 1.00 97.31 415 ALA A C 1
ATOM 3351 O O . ALA A 1 415 ? 32.962 6.961 -27.022 1.00 97.31 415 ALA A O 1
ATOM 3352 N N . VAL A 1 416 ? 33.998 5.243 -25.994 1.00 95.56 416 VAL A N 1
ATOM 3353 C CA . VAL A 1 416 ? 32.872 4.874 -25.128 1.00 95.56 416 VAL A CA 1
ATOM 3354 C C . VAL A 1 416 ? 33.145 5.343 -23.703 1.00 95.56 416 VAL A C 1
ATOM 3356 O O . VAL A 1 416 ? 34.093 4.898 -23.054 1.00 95.56 416 VAL A O 1
ATOM 3359 N N . HIS A 1 417 ? 32.306 6.249 -23.211 1.00 92.50 417 HIS A N 1
ATOM 3360 C CA . HIS A 1 417 ? 32.298 6.662 -21.818 1.00 92.50 417 HIS A CA 1
ATOM 3361 C C . HIS A 1 417 ? 31.610 5.592 -20.967 1.00 92.50 417 HIS A C 1
ATOM 3363 O O . HIS A 1 417 ? 30.507 5.142 -21.275 1.00 92.50 417 HIS A O 1
ATOM 3369 N N . CYS A 1 418 ? 32.277 5.178 -19.894 1.00 89.81 418 CYS A N 1
ATOM 3370 C CA . CYS A 1 418 ? 31.808 4.168 -18.953 1.00 89.81 418 CYS A CA 1
ATOM 3371 C C . CYS A 1 418 ? 32.207 4.562 -17.532 1.00 89.81 418 CYS A C 1
ATOM 3373 O O . CYS A 1 418 ? 33.160 5.316 -17.322 1.00 89.81 418 CYS A O 1
ATOM 3375 N N . LYS A 1 419 ? 31.496 4.000 -16.556 1.00 86.06 419 LYS A N 1
ATOM 3376 C CA . LYS A 1 419 ? 31.765 4.183 -15.135 1.00 86.06 419 LYS A CA 1
ATOM 3377 C C . LYS A 1 419 ? 31.575 2.860 -14.408 1.00 86.06 419 LYS A C 1
ATOM 3379 O O . LYS A 1 419 ? 30.548 2.207 -14.572 1.00 86.06 419 LYS A O 1
ATOM 3384 N N . ASP A 1 420 ? 32.546 2.507 -13.573 1.00 88.75 420 ASP A N 1
ATOM 3385 C CA . ASP A 1 420 ? 32.403 1.384 -12.654 1.00 88.75 420 ASP A CA 1
ATOM 3386 C C . ASP A 1 420 ? 31.452 1.742 -11.514 1.00 88.75 420 ASP A C 1
ATOM 3388 O O . ASP A 1 420 ? 31.410 2.876 -11.021 1.00 88.75 420 ASP A O 1
ATOM 3392 N N . ARG A 1 421 ? 30.649 0.763 -11.102 1.00 83.69 421 ARG A N 1
ATOM 3393 C CA . ARG A 1 421 ? 29.477 1.010 -10.259 1.00 83.69 421 ARG A CA 1
ATOM 3394 C C . ARG A 1 421 ? 29.693 0.423 -8.878 1.00 83.69 421 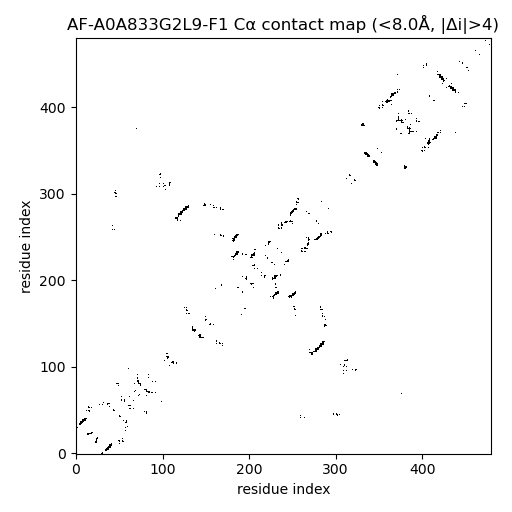ARG A C 1
ATOM 3396 O O . ARG A 1 421 ? 30.108 -0.724 -8.756 1.00 83.69 421 ARG A O 1
ATOM 3403 N N . ILE A 1 422 ? 29.385 1.188 -7.836 1.00 80.19 422 ILE A N 1
ATOM 3404 C CA . ILE A 1 422 ? 29.410 0.674 -6.465 1.00 80.19 422 ILE A CA 1
ATOM 3405 C C . ILE A 1 422 ? 28.127 -0.114 -6.216 1.00 80.19 422 ILE A C 1
ATOM 3407 O O . ILE A 1 422 ? 27.033 0.433 -6.340 1.00 80.19 422 ILE A O 1
ATOM 3411 N N . VAL A 1 423 ? 28.267 -1.381 -5.837 1.00 74.38 423 VAL A N 1
ATOM 3412 C CA . VAL A 1 423 ? 27.161 -2.278 -5.505 1.00 74.38 423 VAL A CA 1
ATOM 3413 C C . VAL A 1 423 ? 27.053 -2.393 -3.980 1.00 74.38 423 VAL A C 1
ATOM 3415 O O . VAL A 1 423 ? 28.010 -2.828 -3.326 1.00 74.38 423 VAL A O 1
ATOM 3418 N N . PRO A 1 424 ? 25.917 -2.000 -3.376 1.00 70.94 424 PRO A N 1
ATOM 3419 C CA . PRO A 1 424 ? 25.682 -2.151 -1.944 1.00 70.94 424 PRO A CA 1
ATOM 3420 C C . PRO A 1 424 ? 25.763 -3.611 -1.478 1.00 70.94 424 PRO A C 1
ATOM 3422 O O . PRO A 1 424 ? 25.254 -4.510 -2.141 1.00 70.94 424 PRO A O 1
ATOM 3425 N N . GLY A 1 425 ? 26.318 -3.849 -0.285 1.00 58.56 425 GLY A N 1
ATOM 3426 C CA . GLY A 1 425 ? 26.494 -5.209 0.250 1.00 58.56 425 GLY A CA 1
ATOM 3427 C C . GLY A 1 425 ? 25.198 -5.991 0.487 1.00 58.56 425 GLY A C 1
ATOM 3428 O O . GLY A 1 425 ? 25.216 -7.218 0.494 1.00 58.56 425 GLY A O 1
ATOM 3429 N N . GLY A 1 426 ? 24.066 -5.293 0.634 1.00 59.81 426 GLY A N 1
ATOM 3430 C CA . GLY A 1 426 ? 22.744 -5.920 0.704 1.00 59.81 426 GLY A CA 1
ATOM 3431 C C . GLY A 1 426 ? 22.287 -6.547 -0.617 1.00 59.81 426 GLY A C 1
ATOM 3432 O O . GLY A 1 426 ? 21.487 -7.471 -0.581 1.00 59.81 426 GLY A O 1
ATOM 3433 N N . MET A 1 427 ? 22.814 -6.087 -1.760 1.00 61.94 427 MET A N 1
ATOM 3434 C CA . MET A 1 427 ? 22.493 -6.634 -3.086 1.00 61.94 427 MET A CA 1
ATOM 3435 C C . MET A 1 427 ? 23.401 -7.805 -3.472 1.00 61.94 427 MET A C 1
ATOM 3437 O O . MET A 1 427 ? 22.987 -8.678 -4.220 1.00 61.94 427 MET A O 1
ATOM 3441 N N . THR A 1 428 ? 24.637 -7.842 -2.967 1.00 68.62 428 THR A N 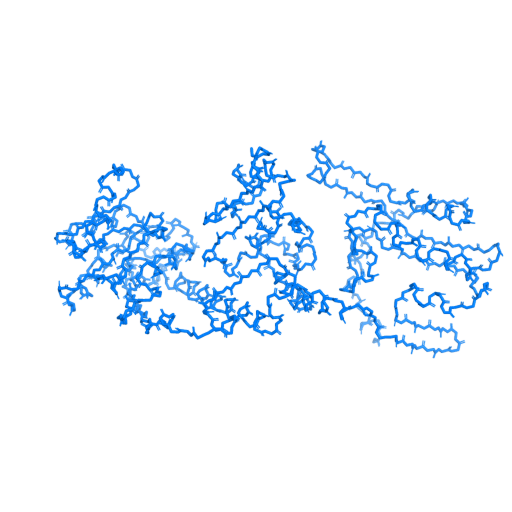1
ATOM 3442 C CA . THR A 1 428 ? 25.585 -8.930 -3.267 1.00 68.62 428 THR A CA 1
ATOM 3443 C C . THR A 1 428 ? 25.523 -10.088 -2.278 1.00 68.62 428 THR A C 1
ATOM 3445 O O . THR A 1 428 ? 26.111 -11.135 -2.529 1.00 68.62 428 THR A O 1
ATOM 3448 N N . GLY A 1 429 ? 24.882 -9.898 -1.121 1.00 68.12 429 GLY A N 1
ATOM 3449 C CA . GLY A 1 429 ? 24.872 -10.881 -0.035 1.00 68.12 429 GLY A CA 1
ATOM 3450 C C . GLY A 1 429 ? 26.212 -11.021 0.702 1.00 68.12 429 GLY A C 1
ATOM 3451 O O . GLY A 1 429 ? 26.318 -11.830 1.618 1.00 68.12 429 GLY A O 1
ATOM 3452 N N . LEU A 1 430 ? 27.225 -10.221 0.347 1.00 75.81 430 LEU A N 1
ATOM 3453 C CA . LEU A 1 430 ? 28.578 -10.303 0.914 1.00 75.81 430 LEU A CA 1
ATOM 3454 C C . LEU A 1 430 ? 28.745 -9.500 2.212 1.00 75.81 430 LEU A C 1
ATOM 3456 O O . LEU A 1 430 ? 29.752 -9.640 2.899 1.00 75.81 430 LEU A O 1
ATOM 3460 N N . GLY A 1 431 ? 27.783 -8.636 2.553 1.00 75.31 431 GLY A N 1
ATOM 3461 C CA . GLY A 1 431 ? 27.829 -7.824 3.775 1.00 75.3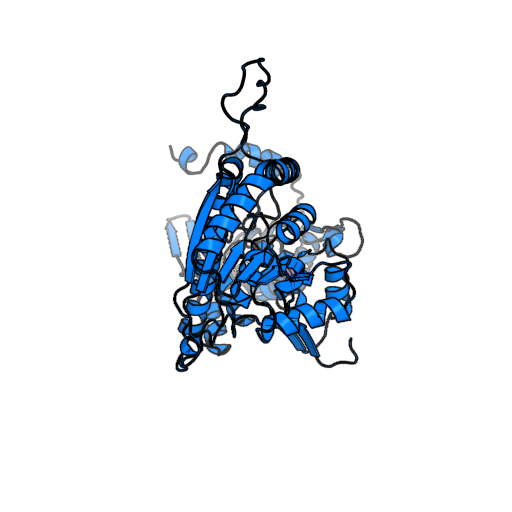1 431 GLY A CA 1
ATOM 3462 C C . GLY A 1 431 ? 28.750 -6.596 3.709 1.00 75.31 431 GLY A C 1
ATOM 3463 O O . GLY A 1 431 ? 28.845 -5.865 4.690 1.00 75.31 431 GLY A O 1
ATOM 3464 N N . PHE A 1 432 ? 29.379 -6.318 2.562 1.00 71.06 432 PHE A N 1
ATOM 3465 C CA . PHE A 1 432 ? 30.168 -5.106 2.303 1.00 71.06 432 PHE A CA 1
ATOM 3466 C C . PHE A 1 432 ? 29.993 -4.619 0.855 1.00 71.06 432 PHE A C 1
ATOM 3468 O O . PHE A 1 432 ? 29.549 -5.369 -0.015 1.00 71.06 432 PHE A O 1
ATOM 3475 N N . GLN A 1 433 ? 30.295 -3.341 0.601 1.00 74.88 433 GLN A N 1
ATOM 3476 C CA . GLN A 1 433 ? 30.188 -2.747 -0.736 1.00 74.88 433 GLN A CA 1
ATOM 3477 C C . GLN A 1 433 ? 31.242 -3.321 -1.683 1.00 74.88 433 GLN A C 1
ATOM 3479 O O . GLN A 1 433 ? 32.399 -3.488 -1.310 1.00 74.88 433 GLN A O 1
ATOM 3484 N N . THR A 1 434 ? 30.851 -3.569 -2.927 1.00 84.12 434 THR A N 1
ATOM 3485 C CA . THR A 1 434 ? 31.754 -4.058 -3.978 1.00 84.12 434 THR A CA 1
ATOM 3486 C C . THR A 1 434 ? 31.686 -3.158 -5.204 1.00 84.12 434 THR A C 1
ATOM 3488 O O . THR A 1 434 ? 30.833 -2.276 -5.286 1.00 84.12 434 THR A O 1
ATOM 3491 N N . VAL A 1 435 ? 32.602 -3.352 -6.151 1.00 87.94 435 VAL A N 1
ATOM 3492 C CA . VAL A 1 435 ? 32.622 -2.613 -7.416 1.00 87.94 435 VAL A CA 1
ATOM 3493 C C . VAL A 1 435 ? 32.242 -3.564 -8.545 1.00 87.94 435 VAL A C 1
ATOM 3495 O O . VAL A 1 435 ? 32.856 -4.614 -8.705 1.00 87.94 435 VAL A O 1
ATOM 3498 N N . SER A 1 436 ? 31.242 -3.183 -9.334 1.00 86.56 436 SER A N 1
ATOM 3499 C CA . SER A 1 436 ? 30.921 -3.791 -10.622 1.00 86.56 436 SER A CA 1
ATOM 3500 C C . SER A 1 436 ? 31.865 -3.199 -11.676 1.00 86.56 436 SER A C 1
ATOM 3502 O O . SER A 1 436 ? 31.724 -2.006 -11.973 1.00 86.56 436 SER A O 1
ATOM 3504 N N . PRO A 1 437 ? 32.789 -3.989 -12.257 1.00 92.44 437 PRO A N 1
ATOM 3505 C CA . PRO A 1 437 ? 33.773 -3.517 -13.234 1.00 92.44 437 PRO A CA 1
ATOM 3506 C C . PRO A 1 437 ? 33.125 -3.365 -14.620 1.00 92.44 437 PRO A C 1
ATOM 3508 O O . PRO A 1 437 ? 33.421 -4.096 -15.567 1.00 92.44 437 PRO A O 1
ATOM 3511 N N . PHE A 1 438 ? 32.152 -2.461 -14.721 1.00 92.31 438 PHE A N 1
ATOM 3512 C CA . PHE A 1 438 ? 31.353 -2.251 -15.924 1.00 92.31 438 PHE A CA 1
ATOM 3513 C C . PHE A 1 438 ? 32.224 -1.809 -17.104 1.00 92.31 438 PHE A C 1
ATOM 3515 O O . PHE A 1 438 ? 32.039 -2.303 -18.213 1.00 92.31 438 PHE A O 1
ATOM 3522 N N . GLY A 1 439 ? 33.233 -0.963 -16.864 1.00 92.88 439 GLY A N 1
ATOM 3523 C CA . GLY A 1 439 ? 34.155 -0.528 -17.911 1.00 92.88 439 GLY A CA 1
ATOM 3524 C C . GLY A 1 439 ? 34.913 -1.690 -18.557 1.00 92.88 439 GLY A C 1
ATOM 3525 O O . GLY A 1 439 ? 35.082 -1.709 -19.775 1.00 92.88 439 GLY A O 1
ATOM 3526 N N . ASP A 1 440 ? 35.331 -2.686 -17.775 1.00 94.56 440 ASP A N 1
ATOM 3527 C CA . ASP A 1 440 ? 36.032 -3.862 -18.305 1.00 94.56 440 ASP A CA 1
ATOM 3528 C C . ASP A 1 440 ? 35.101 -4.780 -19.099 1.00 94.56 440 ASP A C 1
ATOM 3530 O O . ASP A 1 440 ? 35.483 -5.288 -20.156 1.00 94.56 440 ASP A O 1
ATOM 3534 N N . ARG A 1 441 ? 33.853 -4.934 -18.646 1.00 95.38 441 ARG A N 1
ATOM 3535 C CA . ARG A 1 441 ? 32.830 -5.692 -19.378 1.00 95.38 441 ARG A CA 1
ATOM 3536 C C . ARG A 1 441 ? 32.501 -5.038 -20.720 1.00 95.38 441 ARG A C 1
ATOM 3538 O O . ARG A 1 441 ? 32.440 -5.739 -21.727 1.00 95.38 441 ARG A O 1
ATOM 3545 N N . THR A 1 442 ? 32.400 -3.709 -20.763 1.00 95.69 442 THR A N 1
ATOM 3546 C CA . THR A 1 442 ? 32.207 -2.964 -22.015 1.00 95.69 442 THR A CA 1
ATOM 3547 C C . THR A 1 442 ? 33.381 -3.145 -22.972 1.00 95.69 442 THR A C 1
ATOM 3549 O O . THR A 1 442 ? 33.161 -3.413 -24.150 1.00 95.69 442 THR A O 1
ATOM 3552 N N . LYS A 1 443 ? 34.633 -3.072 -22.490 1.00 95.50 443 LYS A N 1
ATOM 3553 C CA . LYS A 1 443 ? 35.819 -3.341 -23.328 1.00 95.50 443 LYS A CA 1
ATOM 3554 C C . LYS A 1 443 ? 35.746 -4.738 -23.945 1.00 95.50 443 LYS A C 1
ATOM 3556 O O . LYS A 1 443 ? 35.909 -4.877 -25.155 1.00 95.50 443 LYS A O 1
ATOM 3561 N N . ALA A 1 444 ? 35.460 -5.752 -23.128 1.00 96.62 444 ALA A N 1
ATOM 3562 C CA . ALA A 1 444 ? 35.343 -7.133 -23.585 1.00 96.62 444 ALA A CA 1
ATOM 3563 C C . ALA A 1 444 ? 34.217 -7.309 -24.619 1.00 96.62 444 ALA A C 1
ATOM 3565 O O . ALA A 1 444 ? 34.417 -7.972 -25.635 1.00 96.62 444 ALA A O 1
ATOM 3566 N N . HIS A 1 445 ? 33.059 -6.681 -24.392 1.00 97.19 445 HIS A N 1
ATOM 3567 C CA . HIS A 1 445 ? 31.938 -6.679 -25.332 1.00 97.19 445 HIS A CA 1
ATOM 3568 C C . HIS A 1 445 ? 32.319 -6.037 -26.676 1.00 97.19 445 HIS A C 1
ATOM 3570 O O . HIS A 1 445 ? 32.144 -6.660 -27.720 1.00 97.19 445 HIS A O 1
ATOM 3576 N N . CYS A 1 446 ? 32.902 -4.836 -26.668 1.00 96.62 446 CYS A N 1
ATOM 3577 C CA . CYS A 1 446 ? 33.334 -4.153 -27.891 1.00 96.62 446 CYS A CA 1
ATOM 3578 C C . CYS A 1 446 ? 34.370 -4.971 -28.677 1.00 96.62 446 CYS A C 1
ATOM 3580 O O . CYS A 1 446 ? 34.281 -5.074 -29.899 1.00 96.62 446 CYS A O 1
ATOM 3582 N N . MET A 1 447 ? 35.333 -5.586 -27.981 1.00 97.12 447 MET A N 1
ATOM 3583 C CA . MET A 1 447 ? 36.349 -6.431 -28.614 1.00 97.12 447 MET A CA 1
ATOM 3584 C C . MET A 1 447 ? 35.759 -7.688 -29.250 1.00 97.12 447 MET A C 1
ATOM 3586 O O . MET A 1 447 ? 36.165 -8.069 -30.346 1.00 97.12 447 MET A O 1
ATOM 3590 N N . ARG A 1 448 ? 34.766 -8.305 -28.601 1.00 97.56 448 ARG A N 1
ATOM 3591 C CA . ARG A 1 448 ? 34.032 -9.452 -29.152 1.00 97.56 448 ARG A CA 1
ATOM 3592 C C . ARG A 1 448 ? 33.335 -9.118 -30.476 1.00 97.56 448 ARG A C 1
ATOM 3594 O O . ARG A 1 448 ? 33.244 -9.987 -31.334 1.00 97.56 448 ARG A O 1
ATOM 3601 N N . HIS A 1 449 ? 32.897 -7.872 -30.650 1.00 96.44 449 HIS A N 1
ATOM 3602 C CA . HIS A 1 449 ? 32.230 -7.380 -31.864 1.00 96.44 449 HIS A CA 1
ATOM 3603 C C . HIS A 1 449 ? 33.178 -6.787 -32.917 1.00 96.44 449 HIS A C 1
ATOM 3605 O O . HIS A 1 449 ? 32.723 -6.216 -33.902 1.00 96.44 449 HIS A O 1
ATOM 3611 N N . GLY A 1 450 ? 34.495 -6.937 -32.747 1.00 94.25 450 GLY A N 1
ATOM 3612 C CA . GLY A 1 450 ? 35.480 -6.598 -33.780 1.00 94.25 450 GLY A CA 1
ATOM 3613 C C . GLY A 1 450 ? 36.179 -5.246 -33.619 1.00 94.25 450 GLY A C 1
ATOM 3614 O O . GLY A 1 450 ? 36.984 -4.884 -34.475 1.00 94.25 450 GLY A O 1
ATOM 3615 N N . LEU A 1 451 ? 35.945 -4.509 -32.526 1.00 95.94 451 LEU A N 1
ATOM 3616 C CA . LEU A 1 451 ? 36.744 -3.319 -32.209 1.00 95.94 451 LEU A CA 1
ATOM 3617 C C . LEU A 1 451 ? 38.083 -3.701 -31.564 1.00 95.94 451 LEU A C 1
ATOM 3619 O O . LEU A 1 451 ? 38.156 -4.561 -30.691 1.00 95.94 451 LEU A O 1
ATOM 3623 N N . ALA A 1 452 ? 39.158 -3.008 -31.936 1.00 96.25 452 ALA A N 1
ATOM 3624 C CA . ALA A 1 452 ? 40.453 -3.156 -31.278 1.00 96.25 452 ALA A CA 1
ATOM 3625 C C . ALA A 1 452 ? 40.582 -2.171 -30.105 1.00 96.25 452 ALA A C 1
ATOM 3627 O O . ALA A 1 452 ? 40.327 -0.974 -30.246 1.00 96.25 452 ALA A O 1
ATOM 3628 N N . TYR A 1 453 ? 41.007 -2.661 -28.940 1.00 96.44 453 TYR A N 1
ATOM 3629 C CA . TYR A 1 453 ? 41.222 -1.818 -27.767 1.00 96.44 453 TYR A CA 1
ATOM 3630 C C . TYR A 1 453 ? 42.547 -1.047 -27.870 1.00 96.44 453 TYR A C 1
ATOM 3632 O O . TYR A 1 453 ? 43.616 -1.649 -27.930 1.00 96.44 453 TYR A O 1
ATOM 3640 N N . LEU A 1 454 ? 42.472 0.288 -27.856 1.00 95.62 454 LEU A N 1
ATOM 3641 C CA . LEU A 1 454 ? 43.645 1.173 -27.924 1.00 95.62 454 LEU A CA 1
ATOM 3642 C C . LEU A 1 454 ? 44.116 1.668 -26.550 1.00 95.62 454 LEU A C 1
ATOM 3644 O O . LEU A 1 454 ? 45.308 1.877 -26.343 1.00 95.62 454 LEU A O 1
ATOM 3648 N N . GLY A 1 455 ? 43.199 1.883 -25.604 1.00 94.94 455 GLY A N 1
ATOM 3649 C CA . GLY A 1 455 ? 43.546 2.399 -24.282 1.00 94.94 455 GLY A CA 1
ATOM 3650 C C . GLY A 1 455 ? 42.349 2.916 -23.490 1.00 94.94 455 GLY A C 1
ATOM 3651 O O . GLY A 1 455 ? 41.238 3.024 -24.002 1.00 94.94 455 GLY A O 1
ATOM 3652 N N . THR A 1 456 ? 42.593 3.252 -22.223 1.00 93.88 456 THR A N 1
ATOM 3653 C CA . THR A 1 456 ? 41.607 3.860 -21.318 1.00 93.88 456 THR A CA 1
ATOM 3654 C C . THR A 1 456 ? 42.122 5.217 -20.863 1.00 93.88 456 THR A C 1
ATOM 3656 O O . THR A 1 456 ? 43.265 5.338 -20.420 1.00 93.88 456 THR A O 1
ATOM 3659 N N . LYS A 1 457 ? 41.264 6.238 -20.923 1.00 91.50 457 LYS A N 1
ATOM 3660 C CA . LYS A 1 457 ? 41.520 7.544 -20.315 1.00 91.50 457 LYS A CA 1
ATOM 3661 C C . LYS A 1 457 ? 40.645 7.694 -19.076 1.00 91.50 457 LYS A C 1
ATOM 3663 O O . LYS A 1 457 ? 39.426 7.760 -19.185 1.00 91.50 457 LYS A O 1
ATOM 3668 N N . PHE A 1 458 ? 41.270 7.777 -17.906 1.00 89.00 458 PHE A N 1
ATOM 3669 C CA . PHE A 1 458 ? 40.555 8.053 -16.664 1.00 89.00 458 PHE A CA 1
ATOM 3670 C C . PHE A 1 458 ? 40.247 9.545 -16.546 1.00 89.00 458 PHE A C 1
ATOM 3672 O O . PHE A 1 458 ? 41.145 10.386 -16.645 1.00 89.00 458 PHE A O 1
ATOM 3679 N N . ILE A 1 459 ? 38.972 9.859 -16.329 1.00 82.75 459 ILE A N 1
ATOM 3680 C CA . ILE A 1 459 ? 38.506 11.203 -15.996 1.00 82.75 459 ILE A CA 1
ATOM 3681 C C . ILE A 1 459 ? 38.406 11.263 -14.471 1.00 82.75 459 ILE A C 1
ATOM 3683 O O . ILE A 1 459 ? 37.514 10.667 -13.879 1.00 82.75 459 ILE A O 1
ATOM 3687 N N . ILE A 1 460 ? 39.359 11.948 -13.839 1.00 78.31 460 ILE A N 1
ATOM 3688 C CA . ILE A 1 460 ? 39.472 12.066 -12.372 1.00 78.31 460 ILE A CA 1
ATOM 3689 C C . ILE A 1 460 ? 38.658 13.235 -11.795 1.00 78.31 460 ILE A C 1
ATOM 3691 O O . ILE A 1 460 ? 38.847 13.625 -10.646 1.00 78.31 460 ILE A O 1
ATOM 3695 N N . THR A 1 461 ? 37.777 13.825 -12.598 1.00 66.50 461 THR A N 1
ATOM 3696 C CA . THR A 1 461 ? 36.980 14.982 -12.198 1.00 66.50 461 THR A CA 1
ATOM 3697 C C . THR A 1 461 ? 35.872 14.561 -11.235 1.00 66.50 461 THR A C 1
ATOM 3699 O O . THR A 1 461 ? 35.137 13.607 -11.493 1.00 66.50 461 THR A O 1
ATOM 3702 N N . ASP A 1 462 ? 35.724 15.293 -10.130 1.00 61.03 462 ASP A N 1
ATOM 3703 C CA . ASP A 1 462 ? 34.610 15.121 -9.199 1.00 61.03 462 ASP A CA 1
ATOM 3704 C C . ASP A 1 462 ? 33.326 15.655 -9.845 1.00 61.03 462 ASP A C 1
ATOM 3706 O O . ASP A 1 462 ? 32.988 16.834 -9.751 1.00 61.03 462 ASP A O 1
ATOM 3710 N N . VAL A 1 463 ? 32.613 14.764 -10.531 1.00 57.41 463 VAL A N 1
ATOM 3711 C CA . VAL A 1 463 ? 31.355 15.078 -11.214 1.00 57.41 463 VAL A CA 1
ATOM 3712 C C . VAL A 1 463 ? 30.277 15.608 -10.269 1.00 57.41 463 VAL A C 1
ATOM 3714 O O . VAL A 1 463 ? 29.389 16.308 -10.732 1.00 57.41 463 VAL A O 1
ATOM 3717 N N . VAL A 1 464 ? 30.333 15.332 -8.959 1.00 53.19 464 VAL A N 1
ATOM 3718 C CA . VAL A 1 464 ? 29.385 15.905 -7.987 1.00 53.19 464 VAL A CA 1
ATOM 3719 C C . VAL A 1 464 ? 29.743 17.363 -7.717 1.00 53.19 464 VAL A C 1
ATOM 3721 O O . VAL A 1 464 ? 28.864 18.225 -7.708 1.00 53.19 464 VAL A O 1
ATOM 3724 N N . ARG A 1 465 ? 31.035 17.660 -7.555 1.00 53.03 465 ARG A N 1
ATOM 3725 C CA . ARG A 1 465 ? 31.540 19.028 -7.405 1.00 53.03 465 ARG A CA 1
ATOM 3726 C C . ARG A 1 465 ? 31.332 19.873 -8.664 1.00 53.03 465 ARG A C 1
ATOM 3728 O O . ARG A 1 465 ? 30.971 21.037 -8.526 1.00 53.03 465 ARG A O 1
ATOM 3735 N N . GLU A 1 466 ? 31.519 19.309 -9.855 1.00 55.84 466 GLU A N 1
ATOM 3736 C CA . GLU A 1 466 ? 31.242 19.981 -11.136 1.00 55.84 466 GLU A CA 1
ATOM 3737 C C . GLU A 1 466 ? 29.738 20.158 -11.374 1.00 55.84 466 GLU A C 1
ATOM 3739 O O . GLU A 1 466 ? 29.293 21.258 -11.692 1.00 55.84 466 GLU A O 1
ATOM 3744 N N . ASN A 1 467 ? 28.923 19.125 -11.119 1.00 49.44 467 ASN A N 1
ATOM 3745 C CA . ASN A 1 467 ? 27.468 19.224 -11.264 1.00 49.44 467 ASN A CA 1
ATOM 3746 C C . ASN A 1 467 ? 26.877 20.292 -10.322 1.00 49.44 467 ASN A C 1
ATOM 3748 O O . ASN A 1 467 ? 26.026 21.085 -10.722 1.00 49.44 467 ASN A O 1
ATOM 3752 N N . ASN A 1 468 ? 27.396 20.390 -9.091 1.00 51.84 468 ASN A N 1
ATOM 3753 C CA . ASN A 1 468 ? 27.040 21.452 -8.144 1.00 51.84 468 ASN A CA 1
ATOM 3754 C C . ASN A 1 468 ? 27.441 22.865 -8.617 1.00 51.84 468 ASN A C 1
ATOM 3756 O O . ASN A 1 468 ? 26.865 23.840 -8.134 1.00 51.84 468 ASN A O 1
ATOM 3760 N N . GLN A 1 469 ? 28.388 23.005 -9.552 1.00 48.16 469 GLN A N 1
ATOM 3761 C CA . GLN A 1 469 ? 28.715 24.289 -10.185 1.00 48.16 469 GLN A CA 1
ATOM 3762 C C . GLN A 1 469 ? 27.781 24.606 -11.368 1.00 48.16 469 GLN A C 1
ATOM 3764 O O . GLN A 1 469 ? 27.395 25.764 -11.533 1.00 48.16 469 GLN A O 1
ATOM 3769 N N . THR A 1 470 ? 27.346 23.602 -12.141 1.00 46.72 470 THR A N 1
ATOM 3770 C CA . THR A 1 470 ? 26.435 23.766 -13.296 1.00 46.72 470 THR A CA 1
ATOM 3771 C C . THR A 1 470 ? 24.957 23.952 -12.946 1.00 46.72 470 THR A C 1
ATOM 3773 O O . THR A 1 470 ? 24.214 24.476 -13.772 1.00 46.72 470 THR A O 1
ATOM 3776 N N . TYR A 1 471 ? 24.515 23.656 -11.716 1.00 45.47 471 TYR A N 1
ATOM 3777 C CA . TYR A 1 471 ? 23.163 24.023 -11.246 1.00 45.47 471 TYR A CA 1
ATOM 3778 C C . TYR A 1 471 ? 22.881 25.539 -11.261 1.00 45.47 471 TYR A C 1
ATOM 3780 O O . TYR A 1 471 ? 21.743 25.950 -11.038 1.00 45.47 471 TYR A O 1
ATOM 3788 N N . ARG A 1 472 ? 23.888 26.386 -11.519 1.00 44.88 472 ARG A N 1
ATOM 3789 C CA . ARG A 1 472 ? 23.714 27.841 -11.597 1.00 44.88 472 ARG A CA 1
ATOM 3790 C C . ARG A 1 472 ? 23.182 28.357 -12.930 1.00 44.88 472 ARG A C 1
ATOM 3792 O O . ARG A 1 472 ? 22.691 29.475 -12.939 1.00 44.88 472 ARG A O 1
ATOM 3799 N N . LEU A 1 473 ? 23.241 27.596 -14.023 1.00 43.56 473 LEU A N 1
ATOM 3800 C CA . LEU A 1 473 ? 22.784 28.085 -15.328 1.00 43.56 473 LEU A CA 1
ATOM 3801 C C . LEU A 1 473 ? 22.063 26.961 -16.076 1.00 43.56 473 LEU A C 1
ATOM 3803 O O . LEU A 1 473 ? 22.675 26.191 -16.812 1.00 43.56 473 LEU A O 1
ATOM 3807 N N . GLY A 1 474 ? 20.746 26.857 -15.886 1.00 46.03 474 GLY A N 1
ATOM 3808 C CA . GLY A 1 474 ? 19.914 26.070 -16.798 1.00 46.03 474 GLY A CA 1
ATOM 3809 C C . GLY A 1 474 ? 20.031 26.611 -18.230 1.00 46.03 474 GLY A C 1
ATOM 3810 O O . GLY A 1 474 ? 20.371 27.774 -18.425 1.00 46.03 474 GLY A O 1
ATOM 3811 N N . TRP A 1 475 ? 19.727 25.797 -19.244 1.00 48.91 475 TRP A N 1
ATOM 3812 C CA . TRP A 1 475 ? 19.784 26.205 -20.661 1.00 48.91 475 TRP A CA 1
ATOM 3813 C C . TRP A 1 475 ? 19.040 27.529 -20.936 1.00 48.91 475 TRP A C 1
ATOM 3815 O O . TRP A 1 475 ? 19.502 28.369 -21.696 1.00 48.91 475 TRP A O 1
ATOM 3825 N N . THR A 1 476 ? 17.945 27.777 -20.214 1.00 53.34 476 THR A N 1
ATOM 3826 C CA . THR A 1 476 ? 17.165 29.024 -20.252 1.00 53.34 476 THR A CA 1
ATOM 3827 C C . THR A 1 476 ? 17.929 30.274 -19.783 1.00 53.34 476 THR A C 1
ATOM 3829 O O . THR A 1 476 ? 17.576 31.377 -20.182 1.00 53.34 476 THR A O 1
ATOM 3832 N N . GLU A 1 477 ? 18.944 30.131 -18.927 1.00 47.66 477 GLU A N 1
ATOM 3833 C CA . GLU A 1 477 ? 19.858 31.209 -18.506 1.00 47.66 477 GLU A CA 1
ATOM 3834 C C . GLU A 1 477 ? 21.006 31.411 -19.505 1.00 47.66 477 GLU A C 1
ATOM 3836 O O . GLU A 1 477 ? 21.452 32.532 -19.687 1.00 47.66 477 GLU A O 1
ATOM 3841 N N . GLN A 1 478 ? 21.451 30.351 -20.189 1.00 42.62 478 GLN A N 1
ATOM 3842 C CA . GLN A 1 478 ? 22.476 30.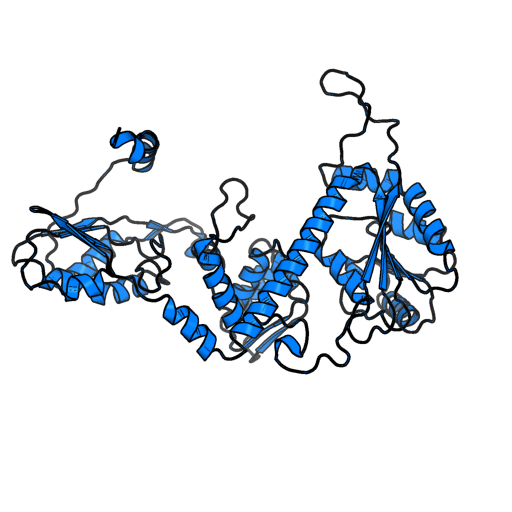428 -21.245 1.00 42.62 478 GLN A CA 1
ATOM 3843 C C . GLN A 1 478 ? 21.954 31.074 -22.542 1.00 42.62 478 GLN A C 1
ATOM 3845 O O . GLN A 1 478 ? 22.747 31.538 -23.356 1.00 42.62 478 GLN A O 1
ATOM 3850 N N . CYS A 1 479 ? 20.634 31.073 -22.760 1.00 55.12 479 CYS A N 1
ATOM 3851 C CA . CYS A 1 479 ? 19.986 31.649 -23.944 1.00 55.12 479 CYS A CA 1
ATOM 3852 C C . CYS A 1 479 ? 19.444 33.080 -23.751 1.00 55.12 479 CYS A C 1
ATOM 3854 O O . CYS A 1 479 ? 18.765 33.581 -24.649 1.00 55.12 479 CYS A O 1
ATOM 3856 N N . LYS A 1 480 ? 19.687 33.713 -22.598 1.00 44.38 480 LYS A N 1
ATOM 3857 C CA . LYS A 1 480 ? 19.498 35.160 -22.397 1.00 44.38 480 LYS A CA 1
ATOM 3858 C C . LYS A 1 480 ? 20.803 35.881 -22.696 1.00 44.38 480 LYS A C 1
ATOM 3860 O O . LYS A 1 480 ? 20.715 37.015 -23.216 1.00 44.38 480 LYS A O 1
#